Protein AF-0000000074579080 (afdb_homodimer)

Structure (mmCIF, N/CA/C/O backbone):
data_AF-0000000074579080-model_v1
#
loop_
_entity.id
_entity.type
_entity.pdbx_description
1 polymer 'ABC-type proline/glycine betaine transport system, permease component related protein'
#
loop_
_atom_site.group_PDB
_atom_site.id
_atom_site.type_symbol
_atom_site.label_atom_id
_atom_site.label_alt_id
_atom_site.label_comp_id
_atom_site.label_asym_id
_atom_site.label_entity_id
_atom_site.label_seq_id
_atom_site.pdbx_PDB_ins_code
_atom_site.Cartn_x
_atom_site.Cartn_y
_atom_site.Cartn_z
_atom_site.occupancy
_atom_site.B_iso_or_equiv
_atom_site.auth_seq_id
_atom_site.auth_comp_id
_atom_site.auth_asym_id
_atom_site.auth_atom_id
_atom_site.pdbx_PDB_model_num
ATOM 1 N N . MET A 1 1 ? -6.731 -34.355 -8.934 1 33.06 1 MET A N 1
ATOM 2 C CA . MET A 1 1 ? -7.207 -33.579 -7.793 1 33.06 1 MET A CA 1
ATOM 3 C C . MET A 1 1 ? -6.805 -34.24 -6.479 1 33.06 1 MET A C 1
ATOM 5 O O . MET A 1 1 ? -7.378 -35.26 -6.092 1 33.06 1 MET A O 1
ATOM 9 N N . ALA A 1 2 ? -5.473 -34.124 -6.192 1 37.09 2 ALA A N 1
ATOM 10 C CA . ALA A 1 2 ? -4.784 -34.937 -5.193 1 37.09 2 ALA A CA 1
ATOM 11 C C . ALA A 1 2 ? -5.567 -34.977 -3.884 1 37.09 2 ALA A C 1
ATOM 13 O O . ALA A 1 2 ? -6.18 -33.983 -3.489 1 37.09 2 ALA A O 1
ATOM 14 N N . ASP A 1 3 ? -6.053 -35.839 -3.471 1 44.46 3 ASP A N 1
ATOM 15 C CA . ASP A 1 3 ? -6.461 -36.085 -2.092 1 44.46 3 ASP A CA 1
ATOM 16 C C . ASP A 1 3 ? -5.589 -35.301 -1.113 1 44.46 3 ASP A C 1
ATOM 18 O O . ASP A 1 3 ? -4.613 -35.832 -0.58 1 44.46 3 ASP A O 1
ATOM 22 N N . THR A 1 4 ? -5.162 -34.004 -1.46 1 50.01 4 THR A N 1
ATOM 23 C CA . THR A 1 4 ? -4.113 -33.188 -0.857 1 50.01 4 THR A CA 1
ATOM 24 C C . THR A 1 4 ? -4.322 -33.066 0.65 1 50.01 4 THR A C 1
ATOM 26 O O . THR A 1 4 ? -5.445 -32.855 1.111 1 50.01 4 THR A O 1
ATOM 29 N N . PHE A 1 5 ? -3.566 -33.816 1.394 1 56.42 5 PHE A N 1
ATOM 30 C CA . PHE A 1 5 ? -3.38 -33.698 2.836 1 56.42 5 PHE A CA 1
ATOM 31 C C . PHE A 1 5 ? -3.56 -32.255 3.289 1 56.42 5 PHE A C 1
ATOM 33 O O . PHE A 1 5 ? -2.824 -31.366 2.856 1 56.42 5 PHE A O 1
ATOM 40 N N . ASN A 1 6 ? -4.747 -31.974 3.618 1 69.78 6 ASN A N 1
ATOM 41 C CA . ASN A 1 6 ? -4.979 -30.657 4.203 1 69.78 6 ASN A CA 1
ATOM 42 C C . ASN A 1 6 ? -4.389 -30.556 5.607 1 69.78 6 ASN A C 1
ATOM 44 O O . ASN A 1 6 ? -4.847 -31.234 6.528 1 69.78 6 ASN A O 1
ATOM 48 N N . LEU A 1 7 ? -3.177 -30.052 5.743 1 75.7 7 LEU A N 1
ATOM 49 C CA . LEU A 1 7 ? -2.44 -29.875 6.989 1 75.7 7 LEU A CA 1
ATOM 50 C C . LEU A 1 7 ? -3.326 -29.25 8.062 1 75.7 7 LEU A C 1
ATOM 52 O O . LEU A 1 7 ? -3.03 -29.351 9.254 1 75.7 7 LEU A O 1
ATOM 56 N N . GLY A 1 8 ? -4.446 -28.797 7.559 1 85.82 8 GLY A N 1
ATOM 57 C CA . GLY A 1 8 ? -5.359 -28.151 8.489 1 85.82 8 GLY A CA 1
ATOM 58 C C . GLY A 1 8 ? -4.725 -26.998 9.243 1 85.82 8 GLY A C 1
ATOM 59 O O . GLY A 1 8 ? -5.001 -26.797 10.428 1 85.82 8 GLY A O 1
ATOM 60 N N . ILE A 1 9 ? -3.818 -26.317 8.653 1 90.49 9 ILE A N 1
ATOM 61 C CA . ILE A 1 9 ? -3.104 -25.209 9.277 1 90.49 9 ILE A CA 1
ATOM 62 C C . ILE A 1 9 ? -4.092 -24.108 9.658 1 90.49 9 ILE A C 1
ATOM 64 O O . ILE A 1 9 ? -4.016 -23.549 10.754 1 90.49 9 ILE A O 1
ATOM 68 N N . GLY A 1 10 ? -5.005 -23.852 8.756 1 91.11 10 GLY A N 1
ATOM 69 C CA . GLY A 1 10 ? -6.013 -22.843 9.043 1 91.11 10 GLY A CA 1
ATOM 70 C C . GLY A 1 10 ? -6.841 -23.161 10.274 1 91.11 10 GLY A C 1
ATOM 71 O O . GLY A 1 10 ? -7.031 -22.304 11.139 1 91.11 10 GLY A O 1
ATOM 72 N N . LYS A 1 11 ? -7.234 -24.413 10.336 1 91.75 11 LYS A N 1
ATOM 73 C CA . LYS A 1 11 ? -8.043 -24.837 11.476 1 91.75 11 LYS A CA 1
ATOM 74 C C . LYS A 1 11 ? -7.238 -24.787 12.771 1 91.75 11 LYS A C 1
ATOM 76 O O . LYS A 1 11 ? -7.758 -24.393 13.817 1 91.75 11 LYS A O 1
ATOM 81 N N . PHE A 1 12 ? -6.057 -25.197 12.683 1 93.83 12 PHE A N 1
ATOM 82 C CA . PHE A 1 12 ? -5.188 -25.16 13.853 1 93.83 12 PHE A CA 1
ATOM 83 C C . PHE A 1 12 ? -5.027 -23.732 14.362 1 93.83 12 PHE A C 1
ATOM 85 O O . PHE A 1 12 ? -5.128 -23.481 15.565 1 93.83 12 PHE A O 1
ATOM 92 N N . LEU A 1 13 ? -4.828 -22.828 13.484 1 93.23 13 LEU A N 1
ATOM 93 C CA . LEU A 1 13 ? -4.599 -21.439 13.864 1 93.23 13 LEU A CA 1
ATOM 94 C C . LEU A 1 13 ? -5.873 -20.811 14.42 1 93.23 13 LEU A C 1
ATOM 96 O O . LEU A 1 13 ? -5.822 -20.034 15.376 1 93.23 13 LEU A O 1
ATOM 100 N N . VAL A 1 14 ? -6.93 -21.146 13.824 1 93.27 14 VAL A N 1
ATOM 101 C CA . VAL A 1 14 ? -8.205 -20.637 14.317 1 93.27 14 VAL A CA 1
ATOM 102 C C . VAL A 1 14 ? -8.453 -21.148 15.734 1 93.27 14 VAL A C 1
ATOM 104 O O . VAL A 1 14 ? -8.899 -20.395 16.603 1 93.27 14 VAL A O 1
ATOM 107 N N . ASN A 1 15 ? -8.138 -22.436 15.923 1 94.03 15 ASN A N 1
ATOM 108 C CA . ASN A 1 15 ? -8.296 -23.011 17.255 1 94.03 15 ASN A CA 1
ATOM 109 C C . ASN A 1 15 ? -7.377 -22.337 18.27 1 94.03 15 ASN A C 1
ATOM 111 O O . ASN A 1 15 ? -7.761 -22.134 19.423 1 94.03 15 ASN A O 1
ATOM 115 N N . LEU A 1 16 ? -6.254 -22.023 17.844 1 94.37 16 LEU A N 1
ATOM 116 C CA . LEU A 1 16 ? -5.312 -21.324 18.712 1 94.37 16 LEU A CA 1
ATOM 117 C C . LEU A 1 16 ? -5.838 -19.941 19.082 1 94.37 16 LEU A C 1
ATOM 119 O O . LEU A 1 16 ? -5.75 -19.529 20.241 1 94.37 16 LEU A O 1
ATOM 123 N N . ILE A 1 17 ? -6.331 -19.238 18.159 1 93.5 17 ILE A N 1
ATOM 124 C CA . ILE A 1 17 ? -6.853 -17.897 18.397 1 93.5 17 ILE A CA 1
ATOM 125 C C . ILE A 1 17 ? -8.062 -17.971 19.326 1 93.5 17 ILE A C 1
ATOM 127 O O . ILE A 1 17 ? -8.193 -17.165 20.25 1 93.5 17 ILE A O 1
ATOM 131 N N . ASP A 1 18 ? -8.909 -19.004 19.083 1 93.12 18 ASP A N 1
ATOM 132 C CA . ASP A 1 18 ? -10.05 -19.214 19.968 1 93.12 18 ASP A CA 1
ATOM 133 C C . ASP A 1 18 ? -9.593 -19.473 21.402 1 93.12 18 ASP A C 1
ATOM 135 O O . ASP A 1 18 ? -10.189 -18.958 22.351 1 93.12 18 ASP A O 1
ATOM 139 N N . PHE A 1 19 ? -8.599 -20.256 21.52 1 95.78 19 PHE A N 1
ATOM 140 C CA . PHE A 1 19 ? -8.044 -20.556 22.835 1 95.78 19 PHE A CA 1
ATOM 141 C C . PHE A 1 19 ? -7.55 -19.286 23.516 1 95.78 19 PHE A C 1
ATOM 143 O O . PHE A 1 19 ? -7.806 -19.071 24.703 1 95.78 19 PHE A O 1
ATOM 150 N N . LEU A 1 20 ? -6.883 -18.436 22.772 1 95.35 20 LEU A N 1
ATOM 151 C CA . LEU A 1 20 ? -6.359 -17.191 23.324 1 95.35 20 LEU A CA 1
ATOM 152 C C . LEU A 1 20 ? -7.493 -16.26 23.739 1 95.35 20 LEU A C 1
ATOM 154 O O . LEU A 1 20 ? -7.44 -15.648 24.808 1 95.35 20 LEU A O 1
ATOM 158 N N . ILE A 1 21 ? -8.477 -16.156 22.948 1 93.63 21 ILE A N 1
ATOM 159 C CA . ILE A 1 21 ? -9.609 -15.279 23.224 1 93.63 21 ILE A CA 1
ATOM 160 C C . ILE A 1 21 ? -10.355 -15.774 24.461 1 93.63 21 ILE A C 1
ATOM 162 O O . ILE A 1 21 ? -10.788 -14.974 25.295 1 93.63 21 ILE A O 1
ATOM 166 N N . ASP A 1 22 ? -10.438 -17.121 24.594 1 94.14 22 ASP A N 1
ATOM 167 C CA . ASP A 1 22 ? -11.167 -17.716 25.71 1 94.14 22 ASP A CA 1
ATOM 168 C C . ASP A 1 22 ? -10.398 -17.55 27.019 1 94.14 22 ASP A C 1
ATOM 170 O O . ASP A 1 22 ? -10.998 -17.339 28.075 1 94.14 22 ASP A O 1
ATOM 174 N N . ASN A 1 23 ? -9.103 -17.58 26.959 1 96.19 23 ASN A N 1
ATOM 175 C CA . ASN A 1 23 ? -8.306 -17.587 28.181 1 96.19 23 ASN A CA 1
ATOM 176 C C . ASN A 1 23 ? -7.814 -16.188 28.537 1 96.19 23 ASN A C 1
ATOM 178 O O . ASN A 1 23 ? -7.479 -15.918 29.692 1 96.19 23 ASN A O 1
ATOM 182 N N . TYR A 1 24 ? -7.795 -15.322 27.564 1 96.6 24 TYR A N 1
ATOM 183 C CA . TYR A 1 24 ? -7.293 -13.977 27.824 1 96.6 24 TYR A CA 1
ATOM 184 C C . TYR A 1 24 ? -8.288 -12.923 27.354 1 96.6 24 TYR A C 1
ATOM 186 O O . TYR A 1 24 ? -7.899 -11.915 26.76 1 96.6 24 TYR A O 1
ATOM 194 N N . SER A 1 25 ? -9.46 -13.174 27.562 1 93.3 25 SER A N 1
ATOM 195 C CA . SER A 1 25 ? -10.531 -12.297 27.099 1 93.3 25 SER A CA 1
ATOM 196 C C . SER A 1 25 ? -10.385 -10.893 27.678 1 93.3 25 SER A C 1
ATOM 198 O O . SER A 1 25 ? -10.639 -9.903 26.99 1 93.3 25 SER A O 1
ATOM 200 N N . GLY A 1 26 ? -10.003 -10.81 28.922 1 95.21 26 GLY A N 1
ATOM 201 C CA . GLY A 1 26 ? -9.816 -9.508 29.544 1 95.21 26 GLY A CA 1
ATOM 202 C C . GLY A 1 26 ? -8.81 -8.638 28.814 1 95.21 26 GLY A C 1
ATOM 203 O O . GLY A 1 26 ? -9.034 -7.439 28.635 1 95.21 26 GLY A O 1
ATOM 204 N N . PHE A 1 27 ? -7.769 -9.208 28.402 1 96.74 27 PHE A N 1
ATOM 205 C CA . PHE A 1 27 ? -6.72 -8.5 27.678 1 96.74 27 PHE A CA 1
ATOM 206 C C . PHE A 1 27 ? -7.24 -7.979 26.343 1 96.74 27 PHE A C 1
ATOM 208 O O . PHE A 1 27 ? -7.054 -6.806 26.013 1 96.74 27 PHE A O 1
ATOM 215 N N . PHE A 1 28 ? -7.908 -8.749 25.594 1 96.46 28 PHE A N 1
ATOM 216 C CA . PHE A 1 28 ? -8.398 -8.365 24.275 1 96.46 28 PHE A CA 1
ATOM 217 C C . PHE A 1 28 ? -9.543 -7.366 24.393 1 96.46 28 PHE A C 1
ATOM 219 O O . PHE A 1 28 ? -9.684 -6.474 23.554 1 96.46 28 PHE A O 1
ATOM 226 N N . ASP A 1 29 ? -10.294 -7.493 25.425 1 96.46 29 ASP A N 1
ATOM 227 C CA . ASP A 1 29 ? -11.354 -6.525 25.687 1 96.46 29 ASP A CA 1
ATOM 228 C C . ASP A 1 29 ? -10.774 -5.152 26.019 1 96.46 29 ASP A C 1
ATOM 230 O O . ASP A 1 29 ? -11.326 -4.125 25.619 1 96.46 29 ASP A O 1
ATOM 234 N N . LEU A 1 30 ? -9.73 -5.212 26.743 1 97.47 30 LEU A N 1
ATOM 235 C CA . LEU A 1 30 ? -9.078 -3.953 27.085 1 97.47 30 LEU A CA 1
ATOM 236 C C . LEU A 1 30 ? -8.536 -3.264 25.837 1 97.47 30 LEU A C 1
ATOM 238 O O . LEU A 1 30 ? -8.696 -2.052 25.674 1 97.47 30 LEU A O 1
ATOM 242 N N . ILE A 1 31 ? -7.934 -3.997 25.001 1 97.69 31 ILE A N 1
ATOM 243 C CA . ILE A 1 31 ? -7.409 -3.456 23.752 1 97.69 31 ILE A CA 1
ATOM 244 C C . ILE A 1 31 ? -8.549 -2.857 22.931 1 97.69 31 ILE A C 1
ATOM 246 O O . ILE A 1 31 ? -8.432 -1.741 22.418 1 97.69 31 ILE A O 1
ATOM 250 N N . SER A 1 32 ? -9.616 -3.613 22.849 1 97.8 32 SER A N 1
ATOM 251 C CA . SER A 1 32 ? -10.779 -3.152 22.098 1 97.8 32 SER A CA 1
ATOM 252 C C . SER A 1 32 ? -11.336 -1.857 22.681 1 97.8 32 SER A C 1
ATOM 254 O O . SER A 1 32 ? -11.695 -0.94 21.94 1 97.8 32 SER A O 1
ATOM 256 N N . TYR A 1 33 ? -11.341 -1.828 23.951 1 97.93 33 TYR A N 1
ATOM 257 C CA . TYR A 1 33 ? -11.881 -0.658 24.634 1 97.93 33 TYR A CA 1
ATOM 258 C C . TYR A 1 33 ? -11.01 0.568 24.387 1 97.93 33 TYR A C 1
ATOM 260 O O . TYR A 1 33 ? -11.522 1.653 24.097 1 97.93 33 TYR A O 1
ATOM 268 N N . VAL A 1 34 ? -9.742 0.432 24.462 1 98.23 34 VAL A N 1
ATOM 269 C CA . VAL A 1 34 ? -8.809 1.539 24.277 1 98.23 34 VAL A CA 1
ATOM 270 C C . VAL A 1 34 ? -8.91 2.067 22.848 1 98.23 34 VAL A C 1
ATOM 272 O O . VAL A 1 34 ? -9.02 3.276 22.633 1 98.23 34 VAL A O 1
ATOM 275 N N . ILE A 1 35 ? -8.954 1.171 21.937 1 98.5 35 ILE A N 1
ATOM 276 C CA . ILE A 1 35 ? -8.985 1.556 20.531 1 98.5 35 ILE A CA 1
ATOM 277 C C . ILE A 1 35 ? -10.319 2.227 20.209 1 98.5 35 ILE A C 1
ATOM 279 O O . ILE A 1 35 ? -10.352 3.289 19.584 1 98.5 35 ILE A O 1
ATOM 283 N N . GLN A 1 36 ? -11.401 1.585 20.66 1 98.45 36 GLN A N 1
ATOM 284 C CA . GLN A 1 36 ? -12.715 2.159 20.395 1 98.45 36 GLN A CA 1
ATOM 285 C C . GLN A 1 36 ? -12.856 3.534 21.042 1 98.45 36 GLN A C 1
ATOM 287 O O . GLN A 1 36 ? -13.46 4.44 20.463 1 98.45 36 GLN A O 1
ATOM 292 N N . SER A 1 37 ? -12.329 3.637 22.217 1 98.55 37 SER A N 1
ATOM 293 C CA . SER A 1 37 ? -12.38 4.925 22.901 1 98.55 37 SER A CA 1
ATOM 294 C C . SER A 1 37 ? -11.627 5.996 22.119 1 98.55 37 SER A C 1
ATOM 296 O O . SER A 1 37 ? -12.05 7.153 22.075 1 98.55 37 SER A O 1
ATOM 298 N N . GLY A 1 38 ? -10.46 5.647 21.571 1 98.57 38 GLY A N 1
ATOM 299 C CA . GLY A 1 38 ? -9.738 6.572 20.713 1 98.57 38 GLY A CA 1
ATOM 300 C C . GLY A 1 38 ? -10.53 6.996 19.491 1 98.57 38 GLY A C 1
ATOM 301 O O . GLY A 1 38 ? -10.604 8.185 19.174 1 98.57 38 GLY A O 1
ATOM 302 N N . VAL A 1 39 ? -11.163 6.036 18.862 1 98.49 39 VAL A N 1
ATOM 303 C CA . VAL A 1 39 ? -11.97 6.324 17.681 1 98.49 39 VAL A CA 1
ATOM 304 C C . VAL A 1 39 ? -13.136 7.235 18.06 1 98.49 39 VAL A C 1
ATOM 306 O O . VAL A 1 39 ? -13.411 8.22 17.372 1 98.49 39 VAL A O 1
ATOM 309 N N . ASP A 1 40 ? -13.817 6.893 19.165 1 98.24 40 ASP A N 1
ATOM 310 C CA . ASP A 1 40 ? -14.964 7.674 19.617 1 98.24 40 ASP A CA 1
ATOM 311 C C . ASP A 1 40 ? -14.552 9.102 19.97 1 98.24 40 ASP A C 1
ATOM 313 O O . ASP A 1 40 ? -15.309 10.047 19.738 1 98.24 40 ASP A O 1
ATOM 317 N N . PHE A 1 41 ? -13.438 9.21 20.585 1 98.5 41 PHE A N 1
ATOM 318 C CA . PHE A 1 41 ? -12.933 10.531 20.942 1 98.5 41 PHE A CA 1
ATOM 319 C C . PHE A 1 41 ? -12.767 11.401 19.701 1 98.5 41 PHE A C 1
ATOM 321 O O . PHE A 1 41 ? -13.228 12.544 19.672 1 98.5 41 PHE A O 1
ATOM 328 N N . PHE A 1 42 ? -12.211 10.892 18.679 1 98.04 42 PHE A N 1
ATOM 329 C CA . PHE A 1 42 ? -11.958 11.691 17.486 1 98.04 42 PHE A CA 1
ATOM 330 C C . PHE A 1 42 ? -13.233 11.861 16.668 1 98.04 42 PHE A C 1
ATOM 332 O O . PHE A 1 42 ? -13.417 12.881 16.001 1 98.04 42 PHE A O 1
ATOM 339 N N . HIS A 1 43 ? -14.124 10.838 16.738 1 97.06 43 HIS A N 1
ATOM 340 C CA . HIS A 1 43 ? -15.457 11.044 16.182 1 97.06 43 HIS A CA 1
ATOM 341 C C . HIS A 1 43 ? -16.125 12.271 16.793 1 97.06 43 HIS A C 1
ATOM 343 O O . HIS A 1 43 ? -16.609 13.145 16.07 1 97.06 43 HIS A O 1
ATOM 349 N N . PHE A 1 44 ? -16.063 12.234 18.089 1 97.41 44 PHE A N 1
ATOM 350 C CA . PHE A 1 44 ? -16.696 13.329 18.814 1 97.41 44 PHE A CA 1
ATOM 351 C C . PHE A 1 44 ? -16.05 14.662 18.455 1 97.41 44 PHE A C 1
ATOM 353 O O . PHE A 1 44 ? -16.746 15.64 18.173 1 97.41 44 PHE A O 1
ATOM 360 N N . LEU A 1 45 ? -14.782 14.726 18.421 1 96.86 45 LEU A N 1
ATOM 361 C CA . LEU A 1 45 ? -14.04 15.951 18.147 1 96.86 45 LEU A CA 1
ATOM 362 C C . LEU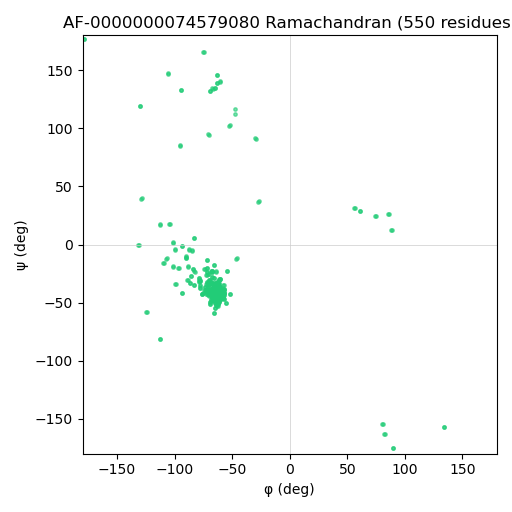 A 1 45 ? -14.321 16.452 16.734 1 96.86 45 LEU A C 1
ATOM 364 O O 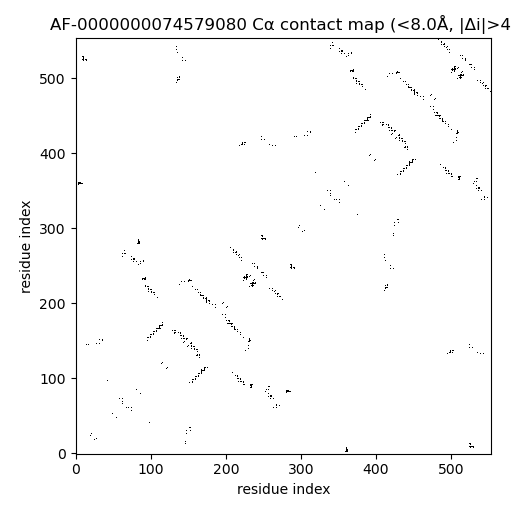. LEU A 1 45 ? -14.565 17.644 16.531 1 96.86 45 LEU A O 1
ATOM 368 N N . LEU A 1 46 ? -14.343 15.595 15.74 1 96.4 46 LEU A N 1
ATOM 369 C CA . LEU A 1 46 ? -14.471 15.979 14.338 1 96.4 46 LEU A CA 1
ATOM 370 C C . LEU A 1 46 ? -15.917 16.327 14 1 96.4 46 LEU A C 1
ATOM 372 O O . LEU A 1 46 ? -16.171 17.195 13.161 1 96.4 46 LEU A O 1
ATOM 376 N N . PHE A 1 47 ? -16.853 15.654 14.688 1 95.38 47 PHE A N 1
ATOM 377 C CA . PHE A 1 47 ? -18.265 15.893 14.416 1 95.38 47 PHE A CA 1
ATOM 378 C C . PHE A 1 47 ? -18.767 17.11 15.185 1 95.38 47 PHE A C 1
ATOM 380 O O . PHE A 1 47 ? -19.794 17.693 14.833 1 95.38 47 PHE A O 1
ATOM 387 N N . SER A 1 48 ? -18.073 17.445 16.205 1 95.55 48 SER A N 1
ATOM 388 C CA . SER A 1 48 ? -18.497 18.576 17.025 1 95.55 48 SER A CA 1
ATOM 389 C C . SER A 1 48 ? -18.223 19.901 16.322 1 95.55 48 SER A C 1
ATOM 391 O O . SER A 1 48 ? -18.823 20.924 16.658 1 95.55 48 SER A O 1
ATOM 393 N N . ILE A 1 49 ? -17.35 19.905 15.391 1 95.31 49 ILE A N 1
ATOM 394 C CA . ILE A 1 49 ? -16.978 21.121 14.676 1 95.31 49 ILE A CA 1
ATOM 395 C C . ILE A 1 49 ? -17.798 21.237 13.393 1 95.31 49 ILE A C 1
ATOM 397 O O . ILE A 1 49 ? -17.909 20.273 12.632 1 95.31 49 ILE A O 1
ATOM 401 N N . ASN A 1 50 ? -18.317 22.368 13.175 1 94.97 50 ASN A N 1
ATOM 402 C CA . ASN A 1 50 ? -19.046 22.631 11.94 1 94.97 50 ASN A CA 1
ATOM 403 C C . ASN A 1 50 ? -18.156 22.452 10.713 1 94.97 50 ASN A C 1
ATOM 405 O O . ASN A 1 50 ? -16.981 22.822 10.735 1 94.97 50 ASN A O 1
ATOM 409 N N . PRO A 1 51 ? -18.707 21.884 9.684 1 95.28 51 PRO A N 1
ATOM 410 C CA . PRO A 1 51 ? -17.912 21.623 8.482 1 95.28 51 PRO A CA 1
ATOM 411 C C . PRO A 1 51 ? -17.178 22.864 7.979 1 95.28 51 PRO A C 1
ATOM 413 O O . PRO A 1 51 ? -16.004 22.783 7.608 1 95.28 51 PRO A O 1
ATOM 416 N N . TYR A 1 52 ? -17.781 23.984 7.954 1 94.98 52 TYR A N 1
ATOM 417 C CA . TYR A 1 52 ? -17.181 25.205 7.43 1 94.98 52 TYR A CA 1
ATOM 418 C C . TYR A 1 52 ? -16.037 25.677 8.321 1 94.98 52 TYR A C 1
ATOM 420 O O . TYR A 1 52 ? -15.012 26.151 7.826 1 94.98 52 TYR A O 1
ATOM 428 N N . LEU A 1 53 ? -16.271 25.562 9.594 1 96.35 53 LEU A N 1
ATOM 429 C CA . LEU A 1 53 ? -15.204 25.915 10.524 1 96.35 53 LEU A CA 1
ATOM 430 C C . LEU A 1 53 ? -14.016 24.971 10.37 1 96.35 53 LEU A C 1
ATOM 432 O O . LEU A 1 53 ? -12.863 25.399 10.457 1 96.35 53 LEU A O 1
ATOM 436 N N . MET A 1 54 ? -14.326 23.747 10.241 1 96.21 54 MET A N 1
ATOM 437 C CA . MET A 1 54 ? -13.26 22.768 10.049 1 96.21 54 MET A CA 1
ATOM 438 C C . MET A 1 54 ? -12.473 23.063 8.777 1 96.21 54 MET A C 1
ATOM 440 O O . MET A 1 54 ? -11.246 22.952 8.762 1 96.21 54 MET A O 1
ATOM 444 N N . ILE A 1 55 ? -13.165 23.363 7.698 1 97.62 55 ILE A N 1
ATOM 445 C CA . ILE A 1 55 ? -12.505 23.71 6.444 1 97.62 55 ILE A CA 1
ATOM 446 C C . ILE A 1 55 ? -11.585 24.909 6.661 1 97.62 55 ILE A C 1
ATOM 448 O O . ILE A 1 55 ? -10.444 24.917 6.191 1 97.62 55 ILE A O 1
ATOM 452 N N . LEU A 1 56 ? -12.066 25.892 7.412 1 97 56 LEU A N 1
ATOM 453 C CA . LEU A 1 56 ? -11.267 27.075 7.71 1 97 56 LEU A CA 1
ATOM 454 C C . LEU A 1 56 ? -10.03 26.705 8.522 1 97 56 LEU A C 1
ATOM 456 O O . LEU A 1 56 ? -8.935 27.205 8.256 1 97 56 LEU A O 1
ATOM 460 N N . LEU A 1 57 ? -10.21 25.898 9.478 1 96.55 57 LEU A N 1
ATOM 461 C CA . LEU A 1 57 ? -9.098 25.479 10.324 1 96.55 57 LEU A CA 1
ATOM 462 C C . LEU A 1 57 ? -8.035 24.754 9.505 1 96.55 57 LEU A C 1
ATOM 464 O O . LEU A 1 57 ? -6.842 25.037 9.639 1 96.55 57 LEU A O 1
ATOM 468 N N . ILE A 1 58 ? -8.463 23.845 8.673 1 96.51 58 ILE A N 1
ATOM 469 C CA . ILE A 1 58 ? -7.525 23.101 7.84 1 96.51 58 ILE A CA 1
ATOM 470 C C . ILE A 1 58 ? -6.835 24.051 6.863 1 96.51 58 ILE A C 1
ATOM 472 O O . ILE A 1 58 ? -5.633 23.932 6.616 1 96.51 58 ILE A O 1
ATOM 476 N N . ALA A 1 59 ? -7.602 24.96 6.359 1 97.13 59 ALA A N 1
ATOM 477 C CA . ALA A 1 59 ? -7.045 25.952 5.443 1 97.13 59 ALA A CA 1
ATOM 478 C C . ALA A 1 59 ? -5.929 26.75 6.112 1 97.13 59 ALA A C 1
ATOM 480 O O . ALA A 1 59 ? -4.873 26.974 5.515 1 97.13 59 ALA A O 1
ATOM 481 N N . VAL A 1 60 ? -6.173 27.132 7.299 1 96.99 60 VAL A N 1
ATOM 482 C CA . VAL A 1 60 ? -5.191 27.917 8.041 1 96.99 60 VAL A CA 1
ATOM 483 C C . VAL A 1 60 ? -3.949 27.07 8.311 1 96.99 60 VAL A C 1
ATOM 485 O O . VAL A 1 60 ? -2.821 27.552 8.184 1 96.99 60 VAL A O 1
ATOM 488 N N . ILE A 1 61 ? -4.173 25.85 8.657 1 96.16 61 ILE A N 1
ATOM 489 C CA . ILE A 1 61 ? -3.055 24.952 8.926 1 96.16 61 ILE A CA 1
ATOM 490 C C . ILE A 1 61 ? -2.215 24.78 7.663 1 96.16 61 ILE A C 1
ATOM 492 O O . ILE A 1 61 ? -0.987 24.882 7.707 1 96.16 61 ILE A O 1
ATOM 496 N N . VAL A 1 62 ? -2.877 24.512 6.534 1 96.73 62 VAL A N 1
ATOM 497 C CA . VAL A 1 62 ? -2.173 24.315 5.271 1 96.73 62 VAL A CA 1
ATOM 498 C C . VAL A 1 62 ? -1.457 25.603 4.872 1 96.73 62 VAL A C 1
ATOM 500 O O . VAL A 1 62 ? -0.311 25.568 4.418 1 96.73 62 VAL A O 1
ATOM 503 N N . TRP A 1 63 ? -2.15 26.724 5.09 1 96.24 63 TRP A N 1
ATOM 504 C CA . TRP A 1 63 ? -1.562 28.02 4.768 1 96.24 63 TRP A CA 1
ATOM 505 C C . TRP A 1 63 ? -0.286 28.253 5.569 1 96.24 63 TRP A C 1
ATOM 507 O O . TRP A 1 63 ? 0.738 28.657 5.014 1 96.24 63 TRP A O 1
ATOM 517 N N . LYS A 1 64 ? -0.279 27.935 6.805 1 95.36 64 LYS A N 1
ATOM 518 C CA . LYS A 1 64 ? 0.828 28.218 7.714 1 95.36 64 LYS A CA 1
ATOM 519 C C . LYS A 1 64 ? 1.958 27.208 7.537 1 95.36 64 LYS A C 1
ATOM 521 O O . LYS A 1 64 ? 3.131 27.542 7.719 1 95.36 64 LYS A O 1
ATOM 526 N N . THR A 1 65 ? 1.637 26.032 7.14 1 94.02 65 THR A N 1
ATOM 527 C CA . THR A 1 65 ? 2.646 24.979 7.103 1 94.02 65 THR A CA 1
ATOM 528 C C . THR A 1 65 ? 3.197 24.806 5.691 1 94.02 65 THR A C 1
ATOM 530 O O . THR A 1 65 ? 4.324 24.341 5.511 1 94.02 65 THR A O 1
ATOM 533 N N . VAL A 1 66 ? 2.398 24.997 4.705 1 94.67 66 VAL A N 1
ATOM 534 C CA . VAL A 1 66 ? 2.814 24.747 3.329 1 94.67 66 VAL A CA 1
ATOM 535 C C . VAL A 1 66 ? 2.892 26.067 2.565 1 94.67 66 VAL A C 1
ATOM 537 O O . VAL A 1 66 ? 3.96 26.677 2.473 1 94.67 66 VAL A O 1
ATOM 540 N N . ASN A 1 67 ? 1.831 26.661 2.04 1 94.92 67 ASN A N 1
ATOM 541 C CA . ASN A 1 67 ? 1.786 27.939 1.338 1 94.92 67 ASN A CA 1
ATOM 542 C C . ASN A 1 67 ? 0.363 28.298 0.918 1 94.92 67 ASN A C 1
ATOM 544 O O . ASN A 1 67 ? -0.571 27.531 1.158 1 94.92 67 ASN A O 1
ATOM 548 N N . LEU A 1 68 ? 0.145 29.393 0.357 1 96.13 68 LEU A N 1
ATOM 549 C CA . LEU A 1 68 ? -1.165 29.925 -0.005 1 96.13 68 LEU A CA 1
ATOM 550 C C . LEU A 1 68 ? -1.783 29.119 -1.143 1 96.13 68 LEU A C 1
ATOM 552 O O . LEU A 1 68 ? -2.992 28.875 -1.15 1 96.13 68 LEU A O 1
ATOM 556 N N . LYS A 1 69 ? -0.957 28.783 -2.059 1 95.25 69 LYS A N 1
ATOM 557 C CA . LYS A 1 69 ? -1.46 28.02 -3.199 1 95.25 69 LYS A CA 1
ATOM 558 C C . LYS A 1 69 ? -2.043 26.683 -2.751 1 95.25 69 LYS A C 1
ATOM 560 O O . LYS A 1 69 ? -3.128 26.296 -3.189 1 95.25 69 LYS A O 1
ATOM 565 N N . SER A 1 70 ? -1.3 25.997 -1.853 1 95.27 70 SER A N 1
ATOM 566 C CA . SER A 1 70 ? -1.754 24.707 -1.343 1 95.27 70 SER A CA 1
ATOM 567 C C . SER A 1 70 ? -3.024 24.857 -0.512 1 95.27 70 SER A C 1
ATOM 569 O O . SER A 1 70 ? -3.878 23.968 -0.507 1 95.27 70 SER A O 1
ATOM 571 N N . MET A 1 71 ? -3.085 25.935 0.193 1 97.38 71 MET A N 1
ATOM 572 C CA . MET A 1 71 ? -4.294 26.219 0.961 1 97.38 71 MET A CA 1
ATOM 573 C C . MET A 1 71 ? -5.512 26.305 0.047 1 97.38 71 MET A C 1
ATOM 575 O O . MET A 1 71 ? -6.563 25.737 0.352 1 97.38 71 MET A O 1
ATOM 579 N N . LEU A 1 72 ? -5.402 26.999 -1.049 1 97.67 72 LEU A N 1
ATOM 580 C CA . LEU A 1 72 ? -6.515 27.174 -1.975 1 97.67 72 LEU A CA 1
ATOM 581 C C . LEU A 1 72 ? -6.955 25.834 -2.556 1 97.67 72 LEU A C 1
ATOM 583 O O . LEU A 1 72 ? -8.153 25.563 -2.665 1 97.67 72 LEU A O 1
ATOM 587 N N . TYR A 1 73 ? -6.001 25.015 -2.952 1 95.9 73 TYR A N 1
ATOM 588 C CA . TYR A 1 73 ? -6.325 23.684 -3.452 1 95.9 73 TYR A CA 1
ATOM 589 C C . TYR A 1 73 ? -7.026 22.855 -2.382 1 95.9 73 TYR A C 1
ATOM 591 O O . TYR A 1 73 ? -7.969 22.117 -2.678 1 95.9 73 TYR A O 1
ATOM 599 N N . SER A 1 74 ? -6.559 22.943 -1.165 1 97.3 74 SER A N 1
ATOM 600 C CA . SER A 1 74 ? -7.142 22.169 -0.074 1 97.3 74 SER A CA 1
ATOM 601 C C . SER A 1 74 ? -8.587 22.582 0.186 1 97.3 74 SER A C 1
ATOM 603 O O . SER A 1 74 ? -9.452 21.73 0.402 1 97.3 74 SER A O 1
ATOM 605 N N . VAL A 1 75 ? -8.825 23.884 0.202 1 97.88 75 VAL A N 1
ATOM 606 C CA . VAL A 1 75 ? -10.182 24.382 0.397 1 97.88 75 VAL A CA 1
ATOM 607 C C . VAL A 1 75 ? -11.081 23.891 -0.736 1 97.88 75 VAL A C 1
ATOM 609 O O . VAL A 1 75 ? -12.21 23.457 -0.497 1 97.88 75 VAL A O 1
ATOM 612 N N . PHE A 1 76 ? -10.56 23.987 -1.934 1 97.67 76 PHE A N 1
ATOM 613 C CA . PHE A 1 76 ? -11.3 23.511 -3.097 1 97.67 76 PHE A CA 1
ATOM 614 C C . PHE A 1 76 ? -11.663 22.038 -2.943 1 97.67 76 PHE A C 1
ATOM 616 O O . PHE A 1 76 ? -12.811 21.65 -3.167 1 97.67 76 PHE A O 1
ATOM 623 N N . PHE A 1 77 ? -10.725 21.173 -2.535 1 97.58 77 PHE A N 1
ATOM 624 C CA . PHE A 1 77 ? -10.935 19.742 -2.35 1 97.58 77 PHE A CA 1
ATOM 625 C C . PHE A 1 77 ? -11.978 19.483 -1.269 1 97.58 77 PHE A C 1
ATOM 627 O O . PHE A 1 77 ? -12.869 18.649 -1.446 1 97.58 77 PHE A O 1
ATOM 634 N N . LEU A 1 78 ? -11.912 20.217 -0.19 1 97.98 78 LEU A N 1
ATOM 635 C CA . LEU A 1 78 ? -12.808 19.999 0.94 1 97.98 78 LEU A CA 1
ATOM 636 C C . LEU A 1 78 ? -14.228 20.441 0.601 1 97.98 78 LEU A C 1
ATOM 638 O O . LEU A 1 78 ? -15.197 19.802 1.014 1 97.98 78 LEU A O 1
ATOM 642 N N . VAL A 1 79 ? -14.375 21.539 -0.106 1 96.9 79 VAL A N 1
ATOM 643 C CA . VAL A 1 79 ? -15.69 22.014 -0.523 1 96.9 79 VAL A CA 1
ATOM 644 C C . VAL A 1 79 ? -16.336 20.993 -1.457 1 96.9 79 VAL A C 1
ATOM 646 O O . VAL A 1 79 ? -17.539 20.739 -1.372 1 96.9 79 VAL A O 1
ATOM 649 N N . ILE A 1 80 ? -15.57 20.405 -2.341 1 96.63 80 ILE A N 1
ATOM 650 C CA . ILE A 1 80 ? -16.081 19.382 -3.248 1 96.63 80 ILE A CA 1
ATOM 651 C C . ILE A 1 80 ? -16.593 18.189 -2.444 1 96.63 80 ILE A C 1
ATOM 653 O O . ILE A 1 80 ? -17.631 17.609 -2.774 1 96.63 80 ILE A O 1
ATOM 657 N N . ILE A 1 81 ? -15.895 17.825 -1.402 1 97.27 81 ILE A N 1
ATOM 658 C CA . ILE A 1 81 ? -16.301 16.714 -0.547 1 97.27 81 ILE A CA 1
ATOM 659 C C . ILE A 1 81 ? -17.661 17.014 0.078 1 97.27 81 ILE A C 1
ATOM 661 O O . ILE A 1 81 ? -18.538 16.148 0.117 1 97.27 81 ILE A O 1
ATOM 665 N N . VAL A 1 82 ? -17.83 18.261 0.548 1 96.08 82 VAL A N 1
ATOM 666 C CA . VAL A 1 82 ? -19.102 18.677 1.128 1 96.08 82 VAL A CA 1
ATOM 667 C C . VAL A 1 82 ? -20.198 18.619 0.067 1 96.08 82 VAL A C 1
ATOM 669 O O . VAL A 1 82 ? -21.298 18.124 0.328 1 96.08 82 VAL A O 1
ATOM 672 N N . MET A 1 83 ? -19.872 19.084 -1.118 1 94.99 83 MET A N 1
ATOM 673 C CA . MET A 1 83 ? -20.853 19.153 -2.198 1 94.99 83 MET A CA 1
ATOM 674 C C . MET A 1 83 ? -21.256 17.755 -2.656 1 94.99 83 MET A C 1
ATOM 676 O O . MET A 1 83 ? -22.343 17.567 -3.205 1 94.99 83 MET A O 1
ATOM 680 N N . MET A 1 84 ? -20.432 16.76 -2.414 1 95.35 84 MET A N 1
ATOM 681 C CA . MET A 1 84 ? -20.731 15.379 -2.78 1 95.35 84 MET A CA 1
ATOM 682 C C . MET A 1 84 ? -21.509 14.679 -1.67 1 95.35 84 MET A C 1
ATOM 684 O O . MET A 1 84 ? -21.849 13.501 -1.793 1 95.35 84 MET A O 1
ATOM 688 N N . GLY A 1 85 ? -21.713 15.381 -0.545 1 94.48 85 GLY A N 1
ATOM 689 C CA . GLY A 1 85 ? -22.446 14.81 0.574 1 94.48 85 GLY A CA 1
ATOM 690 C C . GLY A 1 85 ? -21.647 13.779 1.348 1 94.48 85 GLY A C 1
ATOM 691 O O . GLY A 1 85 ? -22.218 12.886 1.977 1 94.48 85 GLY A O 1
ATOM 692 N N . LEU A 1 86 ? -20.311 13.879 1.286 1 96.83 86 LEU A N 1
ATOM 693 C CA . LEU A 1 86 ? -19.472 12.838 1.868 1 96.83 86 LEU A CA 1
ATOM 694 C C . LEU A 1 86 ? -18.703 13.37 3.073 1 96.83 86 LEU A C 1
ATOM 696 O O . LEU A 1 86 ? -17.722 12.762 3.507 1 96.83 86 LEU A O 1
ATOM 700 N N . TRP A 1 87 ? -19.106 14.461 3.611 1 97.04 87 TRP A N 1
ATOM 701 C CA . TRP A 1 87 ? -18.378 15.079 4.714 1 97.04 87 TRP A CA 1
ATOM 702 C C . TRP A 1 87 ? -18.354 14.162 5.932 1 97.04 87 TRP A C 1
ATOM 704 O O . TRP A 1 87 ? -17.287 13.875 6.48 1 97.04 87 TRP A O 1
ATOM 714 N N . ASP A 1 88 ? -19.549 13.719 6.348 1 96.86 88 ASP A N 1
ATOM 715 C CA . ASP A 1 88 ? -19.646 12.891 7.546 1 96.86 88 ASP A CA 1
ATOM 716 C C . ASP A 1 88 ? -18.829 11.61 7.395 1 96.86 88 ASP A C 1
ATOM 718 O O . ASP A 1 88 ? -18.092 11.226 8.305 1 96.86 88 ASP A O 1
ATOM 722 N N . THR A 1 89 ? -18.989 11.003 6.263 1 97.58 89 THR A N 1
ATOM 723 C CA . THR A 1 89 ? -18.246 9.78 5.981 1 97.58 89 THR A CA 1
ATOM 724 C C . THR A 1 89 ? -16.744 10.047 5.982 1 97.58 89 THR A C 1
ATOM 726 O O . THR A 1 89 ? -15.959 9.207 6.426 1 97.58 89 THR A O 1
ATOM 729 N N . SER A 1 90 ? -16.351 11.169 5.485 1 98.02 90 SER A N 1
ATOM 730 C CA . SER A 1 90 ? -14.947 11.564 5.484 1 98.02 90 SER A CA 1
ATOM 731 C C . SER A 1 90 ? -14.426 11.757 6.904 1 98.02 90 SER A C 1
ATOM 733 O O . SER A 1 90 ? -13.273 11.434 7.197 1 98.02 90 SER A O 1
ATOM 735 N N . MET A 1 91 ? -15.248 12.258 7.788 1 97.72 91 MET A N 1
ATOM 736 C CA . MET A 1 91 ? -14.841 12.47 9.174 1 97.72 91 MET A CA 1
ATOM 737 C C . MET A 1 91 ? -14.676 11.141 9.903 1 97.72 91 MET A C 1
ATOM 739 O O . MET A 1 91 ? -13.81 11.005 10.769 1 97.72 91 MET A O 1
ATOM 743 N N . ILE A 1 92 ? -15.488 10.231 9.538 1 98.19 92 ILE A N 1
ATOM 744 C CA . ILE A 1 92 ? -15.324 8.888 10.083 1 98.19 92 ILE A CA 1
ATOM 745 C C . ILE A 1 92 ? -13.972 8.32 9.658 1 98.19 92 ILE A C 1
ATOM 747 O O . ILE A 1 92 ? -13.215 7.815 10.49 1 98.19 92 ILE A O 1
ATOM 751 N N . THR A 1 93 ? -13.688 8.434 8.385 1 98.3 93 THR A N 1
ATOM 752 C CA . THR A 1 93 ? -12.413 7.962 7.858 1 98.3 93 THR A CA 1
ATOM 753 C C . THR A 1 93 ? -11.248 8.646 8.568 1 98.3 93 THR A C 1
ATOM 755 O O . THR A 1 93 ? -10.288 7.987 8.972 1 98.3 93 THR A O 1
ATOM 758 N N . LEU A 1 94 ? -11.319 9.915 8.736 1 98.04 94 LEU A N 1
ATOM 759 C CA . LEU A 1 94 ? -10.253 10.673 9.383 1 98.04 94 LEU A CA 1
ATOM 760 C C . LEU A 1 94 ? -10.066 10.224 10.828 1 98.04 94 LEU A C 1
ATOM 762 O O . LEU A 1 94 ? -8.939 10.172 11.325 1 98.04 94 LEU A O 1
ATOM 766 N N . SER A 1 95 ? -11.164 9.953 11.507 1 98.44 95 SER A N 1
ATOM 767 C CA . SER A 1 95 ? -11.073 9.494 12.889 1 98.44 95 SER A CA 1
ATOM 768 C C . SER A 1 95 ? -10.288 8.19 12.987 1 98.44 95 SER A C 1
ATOM 770 O O . SER A 1 95 ? -9.481 8.012 13.902 1 98.44 95 SER A O 1
ATOM 772 N N . LEU A 1 96 ? -10.534 7.322 12.075 1 98.68 96 LEU A N 1
ATOM 773 C CA . LEU A 1 96 ? -9.836 6.04 12.057 1 98.68 96 LEU A CA 1
ATOM 774 C C . LEU A 1 96 ? -8.358 6.23 11.733 1 98.68 96 LEU A C 1
ATOM 776 O O . LEU A 1 96 ? -7.497 5.606 12.356 1 98.68 96 LEU A O 1
ATOM 780 N N . ILE A 1 97 ? -8.063 7.11 10.785 1 98.41 97 ILE A N 1
ATOM 781 C CA . ILE A 1 97 ? -6.694 7.365 10.351 1 98.41 97 ILE A CA 1
ATOM 782 C C . ILE A 1 97 ? -5.9 7.996 11.492 1 98.41 97 ILE A C 1
ATOM 784 O O . ILE A 1 97 ? -4.776 7.577 11.78 1 98.41 97 ILE A O 1
ATOM 788 N N . ILE A 1 98 ? -6.475 8.973 12.136 1 98.21 98 ILE A N 1
ATOM 789 C CA . ILE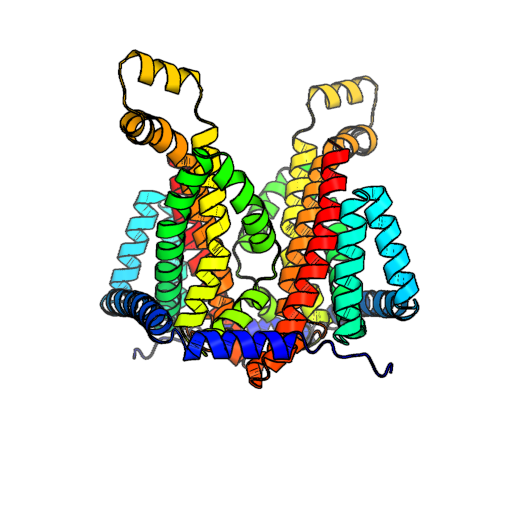 A 1 98 ? -5.779 9.681 13.205 1 98.21 98 ILE A CA 1
ATOM 790 C C . ILE A 1 98 ? -5.53 8.732 14.375 1 98.21 98 ILE A C 1
A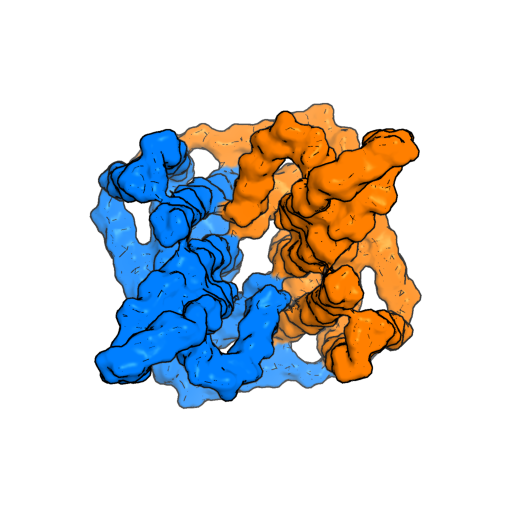TOM 792 O O . ILE A 1 98 ? -4.423 8.681 14.916 1 98.21 98 ILE A O 1
ATOM 796 N N . THR A 1 99 ? -6.537 7.975 14.711 1 98.78 99 THR A N 1
ATOM 797 C CA . THR A 1 99 ? -6.389 7.03 15.812 1 98.78 99 THR A CA 1
ATOM 798 C C . THR A 1 99 ? -5.298 6.008 15.505 1 98.78 99 THR A C 1
ATOM 800 O O . THR A 1 99 ? -4.416 5.767 16.332 1 98.78 99 THR A O 1
ATOM 803 N N . SER A 1 100 ? -5.352 5.403 14.334 1 98.84 100 SER A N 1
ATOM 804 C CA . SER A 1 100 ? -4.384 4.382 13.947 1 98.84 100 SER A CA 1
ATOM 805 C C . SER A 1 100 ? -2.97 4.953 13.893 1 98.84 100 SER A C 1
ATOM 807 O O . SER A 1 100 ? -2.023 4.324 14.371 1 98.84 100 SER A O 1
ATOM 809 N N . THR A 1 101 ? -2.864 6.125 13.311 1 98.68 101 THR A N 1
ATOM 810 C CA . THR A 1 101 ? -1.556 6.752 13.159 1 98.68 101 THR A CA 1
ATOM 811 C C . THR A 1 101 ? -0.958 7.094 14.521 1 98.68 101 THR A C 1
ATOM 813 O O . THR A 1 101 ? 0.226 6.855 14.763 1 98.68 101 THR A O 1
ATOM 816 N N . LEU A 1 102 ? -1.771 7.668 15.368 1 98.69 102 LEU A N 1
ATOM 817 C CA . LEU A 1 102 ? -1.283 8.045 16.69 1 98.69 102 LEU A CA 1
ATOM 818 C C . LEU A 1 102 ? -0.798 6.822 17.46 1 98.69 102 LEU A C 1
ATOM 820 O O . LEU A 1 102 ? 0.265 6.857 18.084 1 98.69 102 LEU A O 1
ATOM 824 N N . ILE A 1 103 ? -1.532 5.786 17.39 1 98.79 103 ILE A N 1
ATOM 825 C CA . ILE A 1 103 ? -1.132 4.571 18.09 1 98.79 103 ILE A CA 1
ATOM 826 C C . ILE A 1 103 ? 0.138 4.006 17.459 1 98.79 103 ILE A C 1
ATOM 828 O O . ILE A 1 103 ? 1.067 3.608 18.166 1 98.79 103 ILE A O 1
ATOM 832 N N . ALA A 1 104 ? 0.203 3.94 16.132 1 98.79 104 ALA A N 1
ATOM 833 C CA . ALA A 1 104 ? 1.381 3.443 15.426 1 98.79 104 ALA A CA 1
ATOM 834 C C . ALA A 1 104 ? 2.624 4.246 15.799 1 98.79 104 ALA A C 1
ATOM 836 O O . ALA A 1 104 ? 3.705 3.682 15.979 1 98.79 104 ALA A O 1
ATOM 837 N N . LEU A 1 105 ? 2.465 5.536 15.953 1 98.7 105 LEU A N 1
ATOM 838 C CA . LEU A 1 105 ? 3.593 6.403 16.275 1 98.7 105 LEU A CA 1
ATOM 839 C C . LEU A 1 105 ? 3.978 6.272 17.745 1 98.7 105 LEU A C 1
ATOM 841 O O . LEU A 1 105 ? 5.164 6.272 18.083 1 98.7 105 LEU A O 1
ATOM 845 N N . LEU A 1 106 ? 2.976 6.22 18.621 1 98.56 106 LEU A N 1
ATOM 846 C CA . LEU A 1 106 ? 3.225 6.092 20.053 1 98.56 106 LEU A CA 1
ATOM 847 C C . LEU A 1 106 ? 3.971 4.798 20.361 1 98.56 106 LEU A C 1
ATOM 849 O O . LEU A 1 106 ? 4.761 4.742 21.306 1 98.56 106 LEU A O 1
ATOM 853 N N . LEU A 1 107 ? 3.764 3.811 19.568 1 98.56 107 LEU A N 1
ATOM 854 C CA . LEU A 1 107 ? 4.457 2.54 19.751 1 98.56 107 LEU A CA 1
ATOM 855 C C . LEU A 1 107 ? 5.722 2.484 18.903 1 98.56 107 LEU A C 1
ATOM 857 O O . LEU A 1 107 ? 6.764 2.012 19.364 1 98.56 107 LEU A O 1
ATOM 861 N N . GLY A 1 108 ? 5.638 2.945 17.703 1 98.69 108 GLY A N 1
ATOM 862 C CA . GLY A 1 108 ? 6.709 2.816 16.728 1 98.69 108 GLY A CA 1
ATOM 863 C C . GLY A 1 108 ? 7.935 3.638 17.077 1 98.69 108 GLY A C 1
ATOM 864 O O . GLY A 1 108 ? 9.065 3.156 16.966 1 98.69 108 GLY A O 1
ATOM 865 N N . ILE A 1 109 ? 7.74 4.875 17.496 1 98.28 109 ILE A N 1
ATOM 866 C CA . ILE A 1 109 ? 8.862 5.77 17.757 1 98.28 109 ILE A CA 1
ATOM 867 C C . ILE A 1 109 ? 9.663 5.258 18.952 1 98.28 109 ILE A C 1
ATOM 869 O O . ILE A 1 109 ? 10.881 5.084 18.862 1 98.28 109 ILE A O 1
ATOM 873 N N . PRO A 1 110 ? 9.052 4.887 20.117 1 98.15 110 PRO A N 1
ATOM 874 C CA . PRO A 1 110 ? 9.821 4.327 21.231 1 98.15 110 PRO A CA 1
ATOM 875 C C . PRO A 1 110 ? 10.525 3.023 20.865 1 98.15 110 PRO A C 1
ATOM 877 O O . PRO A 1 110 ? 11.671 2.802 21.265 1 98.15 110 PRO A O 1
ATOM 880 N N . LEU A 1 111 ? 9.886 2.199 20.114 1 98.47 111 LEU A N 1
ATOM 881 C CA . LEU A 1 111 ? 10.519 0.954 19.695 1 98.47 111 LEU A CA 1
ATOM 882 C C . LEU A 1 111 ? 11.715 1.23 18.789 1 98.47 111 LEU A C 1
ATOM 884 O O . LEU A 1 111 ? 12.713 0.508 18.835 1 98.47 111 LEU A O 1
ATOM 888 N N . GLY A 1 112 ? 11.533 2.245 17.93 1 98.34 112 GLY A N 1
ATOM 889 C CA . GLY A 1 112 ? 12.659 2.659 17.108 1 98.34 112 GLY A CA 1
ATOM 890 C C . GLY A 1 112 ? 13.842 3.152 17.919 1 98.34 112 GLY A C 1
ATOM 891 O O . GLY A 1 112 ? 14.994 2.876 17.578 1 98.34 112 GLY A O 1
ATOM 892 N N . ILE A 1 113 ? 13.554 3.84 18.988 1 97.26 113 ILE A N 1
ATOM 893 C CA . ILE A 1 113 ? 14.595 4.346 19.876 1 97.26 113 ILE A CA 1
ATOM 894 C C . ILE A 1 113 ? 15.32 3.177 20.539 1 97.26 113 ILE A C 1
ATOM 896 O O . ILE A 1 113 ? 16.552 3.131 20.556 1 97.26 113 ILE A O 1
ATOM 900 N N . VAL A 1 114 ? 14.521 2.202 21.046 1 97.38 114 VAL A N 1
ATOM 901 C CA . VAL A 1 114 ? 15.107 1.043 21.712 1 97.38 114 VAL A CA 1
ATOM 902 C C . VAL A 1 114 ? 15.912 0.222 20.707 1 97.38 114 VAL A C 1
ATOM 904 O O . VAL A 1 114 ? 16.986 -0.289 21.033 1 97.38 114 VAL A O 1
ATOM 907 N N . LYS A 1 115 ? 15.398 0.107 19.521 1 97.73 115 LYS A N 1
ATOM 908 C CA . LYS A 1 115 ? 16.084 -0.631 18.463 1 97.73 115 LYS A CA 1
ATOM 909 C C . LYS A 1 115 ? 17.439 -0.005 18.146 1 97.73 115 LYS A C 1
ATOM 911 O O . LYS A 1 115 ? 18.419 -0.717 17.918 1 97.73 115 LYS A O 1
ATOM 916 N N . ALA A 1 116 ? 17.525 1.283 18.185 1 95.75 116 ALA A N 1
ATOM 917 C CA . ALA A 1 116 ? 18.755 2 17.858 1 95.75 116 ALA A CA 1
ATOM 918 C C . ALA A 1 116 ? 19.803 1.818 18.953 1 95.75 116 ALA A C 1
ATOM 920 O O . ALA A 1 116 ? 21.005 1.909 18.691 1 95.75 116 ALA A O 1
ATOM 921 N N . ARG A 1 117 ? 19.413 1.449 20.163 1 92.4 117 ARG A N 1
ATOM 922 C CA . ARG A 1 117 ? 20.319 1.449 21.307 1 92.4 117 ARG A CA 1
ATOM 923 C C . ARG A 1 117 ? 20.709 0.026 21.696 1 92.4 117 ARG A C 1
ATOM 925 O O . ARG A 1 117 ? 21.627 -0.175 22.494 1 92.4 117 ARG A O 1
ATOM 932 N N . SER A 1 118 ? 20.047 -0.855 21.157 1 94.91 118 SER A N 1
ATOM 933 C CA . SER A 1 118 ? 20.305 -2.236 21.555 1 94.91 118 SER A CA 1
ATOM 934 C C . SER A 1 118 ? 20.503 -3.134 20.338 1 94.91 118 SER A C 1
ATOM 936 O O . SER A 1 118 ? 19.563 -3.37 19.575 1 94.91 118 SER A O 1
ATOM 938 N N . LYS A 1 119 ? 21.603 -3.683 20.271 1 94.56 119 LYS A N 1
ATOM 939 C CA . LYS A 1 119 ? 21.907 -4.61 19.185 1 94.56 119 LYS A CA 1
ATOM 940 C C . LYS A 1 119 ? 21.01 -5.842 19.247 1 94.56 119 LYS A C 1
ATOM 942 O O . LYS A 1 119 ? 20.601 -6.372 18.211 1 94.56 119 LYS A O 1
ATOM 947 N N . LEU A 1 120 ? 20.715 -6.215 20.406 1 96.76 120 LEU A N 1
ATOM 948 C CA . LEU A 1 120 ? 19.858 -7.381 20.591 1 96.76 120 LEU A CA 1
ATOM 949 C C . LEU A 1 120 ? 18.45 -7.108 20.072 1 96.76 120 LEU A C 1
ATOM 951 O O . LEU A 1 120 ? 17.875 -7.935 19.36 1 96.76 120 LEU A O 1
ATOM 955 N N . VAL A 1 121 ? 17.948 -5.964 20.385 1 97.27 121 VAL A N 1
ATOM 956 C CA . VAL A 1 121 ? 16.603 -5.604 19.946 1 97.27 121 VAL A CA 1
ATOM 957 C C . VAL A 1 121 ? 16.584 -5.428 18.43 1 97.27 121 VAL A C 1
ATOM 959 O O . VAL A 1 121 ? 15.636 -5.849 17.762 1 97.27 121 VAL A O 1
ATOM 962 N N . SER A 1 122 ? 17.572 -4.91 17.943 1 96.85 122 SER A N 1
ATOM 963 C CA . SER A 1 122 ? 17.682 -4.719 16.501 1 96.85 122 SER A CA 1
ATOM 964 C C . SER A 1 122 ? 17.663 -6.055 15.764 1 96.85 122 SER A C 1
ATOM 966 O O . SER A 1 122 ? 16.929 -6.22 14.788 1 96.85 122 SER A O 1
ATOM 968 N N . THR A 1 123 ? 18.394 -6.972 16.285 1 95.96 123 THR A N 1
ATOM 969 C CA . THR A 1 123 ? 18.512 -8.278 15.646 1 95.96 123 THR A CA 1
ATOM 970 C C . THR A 1 123 ? 17.188 -9.033 15.709 1 95.96 123 THR A C 1
ATOM 972 O O . THR A 1 123 ? 16.849 -9.782 14.79 1 95.96 123 THR A O 1
ATOM 975 N N . LEU A 1 124 ? 16.436 -8.75 16.68 1 96.35 124 LEU A N 1
ATOM 976 C CA . LEU A 1 124 ? 15.16 -9.434 16.862 1 96.35 124 LEU A CA 1
ATOM 977 C C . LEU A 1 124 ? 14.054 -8.741 16.073 1 96.35 124 LEU A C 1
ATOM 979 O O . LEU A 1 124 ? 13.173 -9.402 15.52 1 96.35 124 LEU A O 1
ATOM 983 N N . LEU A 1 125 ? 14.108 -7.445 15.935 1 97.01 125 LEU A N 1
ATOM 984 C CA . LEU A 1 125 ? 13.025 -6.662 15.349 1 97.01 125 LEU A CA 1
ATOM 985 C C . LEU A 1 125 ? 13.147 -6.618 13.829 1 97.01 125 LEU A C 1
ATOM 987 O O . LEU A 1 125 ? 12.14 -6.535 13.123 1 97.01 125 LEU A O 1
ATOM 991 N N . ASP A 1 126 ? 14.3 -6.74 13.337 1 95.67 126 ASP A N 1
ATOM 992 C CA . ASP A 1 126 ? 14.53 -6.556 11.908 1 95.67 126 ASP A CA 1
ATOM 993 C C . ASP A 1 126 ? 13.761 -7.59 11.09 1 95.67 126 ASP A C 1
ATOM 995 O O . ASP A 1 126 ? 13.014 -7.236 10.175 1 95.67 126 ASP A O 1
ATOM 999 N N . PRO A 1 127 ? 13.898 -8.837 11.426 1 91.22 127 PRO A N 1
ATOM 1000 C CA . PRO A 1 127 ? 13.136 -9.825 10.658 1 91.22 127 PRO A CA 1
ATOM 1001 C C . PRO A 1 127 ? 11.627 -9.636 10.788 1 91.22 127 PRO A C 1
ATOM 1003 O O . PRO A 1 127 ? 10.886 -9.878 9.832 1 91.22 127 PRO A O 1
ATOM 1006 N N . MET A 1 128 ? 11.177 -9.25 11.898 1 94.79 128 MET A N 1
ATOM 1007 C CA . MET A 1 128 ? 9.754 -8.993 12.103 1 94.79 128 MET A CA 1
ATOM 1008 C C . MET A 1 128 ? 9.279 -7.836 11.231 1 94.79 128 MET A C 1
ATOM 1010 O O . MET A 1 128 ? 8.215 -7.914 10.613 1 94.79 128 MET A O 1
ATOM 1014 N N . LEU A 1 129 ? 10.094 -6.831 11.207 1 95.53 129 LEU A N 1
ATOM 1015 C CA . LEU A 1 129 ? 9.761 -5.655 10.41 1 95.53 129 LEU A CA 1
ATOM 1016 C C . LEU A 1 129 ? 9.763 -5.989 8.922 1 95.53 129 LEU A C 1
ATOM 1018 O O . LEU A 1 129 ? 8.925 -5.489 8.169 1 95.53 129 LEU A O 1
ATOM 1022 N N . ASP A 1 130 ? 10.661 -6.89 8.585 1 89.07 130 ASP A N 1
ATOM 1023 C CA . ASP A 1 130 ? 10.735 -7.304 7.187 1 89.07 130 ASP A CA 1
ATOM 1024 C C . ASP A 1 130 ? 9.482 -8.074 6.775 1 89.07 130 ASP A C 1
ATOM 1026 O O . ASP A 1 130 ? 8.942 -7.855 5.688 1 89.07 130 ASP A O 1
ATOM 1030 N N . VAL A 1 131 ? 9.04 -8.872 7.61 1 88.51 131 VAL A N 1
ATOM 1031 C CA . VAL A 1 131 ? 7.833 -9.643 7.332 1 88.51 131 VAL A CA 1
ATOM 1032 C C . VAL A 1 131 ? 6.629 -8.707 7.25 1 88.51 131 VAL A C 1
ATOM 1034 O O . VAL A 1 131 ? 5.794 -8.836 6.353 1 88.51 131 VAL A O 1
ATOM 1037 N N . MET A 1 132 ? 6.59 -7.776 8.148 1 93.22 132 MET A N 1
ATOM 1038 C CA . MET A 1 132 ? 5.477 -6.832 8.187 1 93.22 132 MET A CA 1
ATOM 1039 C C . MET A 1 132 ? 5.401 -6.026 6.894 1 93.22 132 MET A C 1
ATOM 1041 O O . MET A 1 132 ? 4.311 -5.671 6.441 1 93.22 132 MET A O 1
ATOM 1045 N N . GLN A 1 133 ? 6.486 -5.829 6.335 1 90.26 133 GLN A N 1
ATOM 1046 C CA . GLN A 1 133 ? 6.514 -4.967 5.158 1 90.26 133 GLN A CA 1
ATOM 1047 C C . GLN A 1 133 ? 6.302 -5.773 3.88 1 90.26 133 GLN A C 1
ATOM 1049 O O . GLN A 1 133 ? 6.099 -5.202 2.806 1 90.26 133 GLN A O 1
ATOM 1054 N N . THR A 1 134 ? 6.354 -7.095 4.021 1 86.89 134 THR A N 1
ATOM 1055 C CA . THR A 1 134 ? 6.219 -7.945 2.844 1 86.89 134 THR A CA 1
ATOM 1056 C C . THR A 1 134 ? 4.808 -8.518 2.748 1 86.89 134 THR A C 1
ATOM 1058 O O . THR A 1 134 ? 4.351 -8.879 1.662 1 86.89 134 THR A O 1
ATOM 1061 N N . LEU A 1 135 ? 4.152 -8.495 3.834 1 91.94 135 LEU A N 1
ATOM 1062 C CA . LEU A 1 135 ? 2.795 -9.028 3.87 1 91.94 135 LEU A CA 1
ATOM 1063 C C . LEU A 1 135 ? 1.842 -8.144 3.074 1 91.94 135 LEU A C 1
ATOM 1065 O O . LEU A 1 135 ? 1.857 -6.919 3.219 1 91.94 135 LEU A O 1
ATOM 1069 N N . PRO A 1 136 ? 1.072 -8.779 2.262 1 89.34 136 PRO A N 1
ATOM 1070 C CA . PRO A 1 136 ? 0.054 -7.977 1.578 1 89.34 136 PRO A CA 1
ATOM 1071 C C . PRO A 1 136 ? -0.958 -7.362 2.541 1 89.34 136 PRO A C 1
ATOM 1073 O O . PRO A 1 136 ? -1.317 -7.983 3.544 1 89.34 136 PRO A O 1
ATOM 1076 N N . SER A 1 137 ? -1.388 -6.232 2.204 1 92.02 137 SER A N 1
ATOM 1077 C CA . SER A 1 137 ? -2.206 -5.412 3.092 1 92.02 137 SER A CA 1
ATOM 1078 C C . SER A 1 137 ? -3.46 -6.158 3.534 1 92.02 137 SER A C 1
ATOM 1080 O O . SER A 1 137 ? -3.824 -6.128 4.711 1 92.02 137 SER A O 1
ATOM 1082 N N . LEU A 1 138 ? -4.097 -6.862 2.627 1 92.3 138 LEU A N 1
ATOM 1083 C CA . LEU A 1 138 ? -5.355 -7.538 2.926 1 92.3 138 LEU A CA 1
ATOM 1084 C C . LEU A 1 138 ? -5.146 -8.647 3.952 1 92.3 138 LEU A C 1
ATOM 1086 O O . LEU A 1 138 ? -6.061 -8.979 4.709 1 92.3 138 LEU A O 1
ATOM 1090 N N . ALA A 1 139 ? -3.978 -9.225 3.977 1 91.59 139 ALA A N 1
ATOM 1091 C CA . ALA A 1 139 ? -3.682 -10.332 4.882 1 91.59 139 ALA A CA 1
ATOM 1092 C C . ALA A 1 139 ? -3.75 -9.883 6.339 1 91.59 139 ALA A C 1
ATOM 1094 O O . ALA A 1 139 ? -4.05 -10.683 7.228 1 91.59 139 ALA A O 1
ATOM 1095 N N . TYR A 1 140 ? -3.586 -8.625 6.578 1 94.94 140 TYR A N 1
ATOM 1096 C CA . TYR A 1 140 ? -3.597 -8.103 7.94 1 94.94 140 TYR A CA 1
ATOM 1097 C C . TYR A 1 140 ? -5.002 -8.145 8.529 1 94.94 140 TYR A C 1
ATOM 1099 O O . TYR A 1 140 ? -5.169 -8.224 9.748 1 94.94 140 TYR A O 1
ATOM 1107 N N . LEU A 1 141 ? -5.988 -8.122 7.669 1 95.12 141 LEU A N 1
ATOM 1108 C CA . LEU A 1 141 ? -7.367 -8.064 8.141 1 95.12 141 LEU A CA 1
ATOM 1109 C C . LEU A 1 141 ? -7.794 -9.4 8.741 1 95.12 141 LEU A C 1
ATOM 1111 O O . LEU A 1 141 ? -8.634 -9.441 9.642 1 95.12 141 LEU A O 1
ATOM 1115 N N . ILE A 1 142 ? -7.182 -10.436 8.313 1 94.79 142 ILE A N 1
ATOM 1116 C CA . ILE A 1 142 ? -7.629 -11.776 8.677 1 94.79 142 ILE A CA 1
ATOM 1117 C C . ILE A 1 142 ? -7.439 -11.992 10.177 1 94.79 142 ILE A C 1
ATOM 1119 O O . ILE A 1 142 ? -8.405 -12.248 10.9 1 94.79 142 ILE A O 1
ATOM 1123 N N . PRO A 1 143 ? -6.2 -11.879 10.678 1 93.96 143 PRO A N 1
ATOM 1124 C CA . PRO A 1 143 ? -6.075 -12.063 12.126 1 93.96 143 PRO A CA 1
ATOM 1125 C C . PRO A 1 143 ? -6.853 -11.017 12.923 1 93.96 143 PRO A C 1
ATOM 1127 O O . PRO A 1 143 ? -7.359 -11.314 14.008 1 93.96 143 PRO A O 1
ATOM 1130 N N . ALA A 1 144 ? -6.94 -9.805 12.443 1 96.09 144 ALA A N 1
ATOM 1131 C CA . ALA A 1 144 ? -7.683 -8.761 13.144 1 96.09 144 ALA A CA 1
ATOM 1132 C C . ALA A 1 144 ? -9.149 -9.151 13.315 1 96.09 144 ALA A C 1
ATOM 1134 O O . ALA A 1 144 ? -9.728 -8.958 14.386 1 96.09 144 ALA A O 1
ATOM 1135 N N . VAL A 1 145 ? -9.725 -9.695 12.277 1 95.17 145 VAL A N 1
ATOM 1136 C CA . VAL A 1 145 ? -11.123 -10.11 12.314 1 95.17 145 VAL A CA 1
ATOM 1137 C C . VAL A 1 145 ? -11.278 -11.324 13.227 1 95.17 145 VAL A C 1
ATOM 1139 O O . VAL A 1 145 ? -12.277 -11.45 13.939 1 95.17 145 VAL A O 1
ATOM 1142 N N . LEU A 1 146 ? -10.274 -12.192 13.245 1 93.89 146 LEU A N 1
ATOM 1143 C CA . LEU A 1 146 ? -10.329 -13.395 14.067 1 93.89 146 LEU A CA 1
ATOM 1144 C C . LEU A 1 146 ? -10.333 -13.041 15.55 1 93.89 146 LEU A C 1
ATOM 1146 O O . LEU A 1 146 ? -11.053 -13.658 16.339 1 93.89 146 LEU A O 1
ATOM 1150 N N . PHE A 1 147 ? -9.601 -12.026 15.873 1 95.02 147 PHE A N 1
ATOM 1151 C CA . PHE A 1 147 ? -9.444 -11.695 17.285 1 95.02 147 PHE A CA 1
ATOM 1152 C C . PHE A 1 147 ? -10.54 -10.74 17.742 1 95.02 147 PHE A C 1
ATOM 1154 O O . PHE A 1 147 ? -10.966 -10.784 18.898 1 95.02 147 PHE A O 1
ATOM 1161 N N . PHE A 1 148 ? -11.029 -9.875 16.789 1 96.06 148 PHE A N 1
ATOM 1162 C CA . PHE A 1 148 ? -11.795 -8.742 17.296 1 96.06 148 PHE A CA 1
ATOM 1163 C C . PHE A 1 148 ? -13.11 -8.595 16.54 1 96.06 148 PHE A C 1
ATOM 1165 O O . PHE A 1 148 ? -13.885 -7.674 16.805 1 96.06 148 PHE A O 1
ATOM 1172 N N . GLY A 1 149 ? -13.359 -9.481 15.562 1 92.59 149 GLY A N 1
ATOM 1173 C CA . GLY A 1 149 ? -14.59 -9.404 14.793 1 92.59 149 GLY A CA 1
ATOM 1174 C C . GLY A 1 149 ? -14.542 -8.361 13.692 1 92.59 149 GLY A C 1
ATOM 1175 O O . GLY A 1 149 ? -13.47 -8.058 13.163 1 92.59 149 GLY A O 1
ATOM 1176 N N . ILE A 1 150 ? -15.672 -7.868 13.31 1 94.52 150 ILE A N 1
ATOM 1177 C CA . ILE A 1 150 ? -15.774 -6.897 12.226 1 94.52 150 ILE A CA 1
ATOM 1178 C C . ILE A 1 150 ? -16.053 -5.51 12.801 1 94.52 150 ILE A C 1
ATOM 1180 O O . ILE A 1 150 ? -16.633 -5.384 13.882 1 94.52 150 ILE A O 1
ATOM 1184 N N . GLY A 1 151 ? -15.563 -4.569 12.168 1 96.53 151 GLY A N 1
ATOM 1185 C CA . GLY A 1 151 ? -15.863 -3.223 12.63 1 96.53 151 GLY A CA 1
ATOM 1186 C C . GLY A 1 151 ? -14.642 -2.325 12.686 1 96.53 151 GLY A C 1
ATOM 1187 O O . GLY A 1 151 ? -13.666 -2.55 11.967 1 96.53 151 GLY A O 1
ATOM 1188 N N . GLU A 1 152 ? -14.715 -1.278 13.519 1 98.1 152 GLU A N 1
ATOM 1189 C CA . GLU A 1 152 ? -13.693 -0.238 13.583 1 98.1 152 GLU A CA 1
ATOM 1190 C C . GLU A 1 152 ? -12.425 -0.751 14.259 1 98.1 152 GLU A C 1
ATOM 1192 O O . GLU A 1 152 ? -11.315 -0.48 13.796 1 98.1 152 GLU A O 1
ATOM 1197 N N . VAL A 1 153 ? -12.59 -1.525 15.267 1 98.5 153 VAL A N 1
ATOM 1198 C CA . VAL A 1 153 ? -11.467 -1.93 16.106 1 98.5 153 VAL A CA 1
ATOM 1199 C C . VAL A 1 153 ? -10.499 -2.787 15.294 1 98.5 153 VAL A C 1
ATOM 1201 O O . VAL A 1 153 ? -9.307 -2.48 15.211 1 98.5 153 VAL A O 1
ATOM 1204 N N . PRO A 1 154 ? -10.982 -3.87 14.664 1 98.13 154 PRO A N 1
ATOM 1205 C CA . PRO A 1 154 ? -10.034 -4.64 13.854 1 98.13 154 PRO A CA 1
ATOM 1206 C C . PRO A 1 154 ? -9.435 -3.823 12.712 1 98.13 154 PRO A C 1
ATOM 1208 O O . PRO A 1 154 ? -8.281 -4.04 12.332 1 98.13 154 PRO A O 1
ATOM 1211 N N . GLY A 1 155 ? -10.205 -2.897 12.129 1 98.18 155 GLY A N 1
ATOM 1212 C CA . GLY A 1 155 ? -9.662 -2.009 11.113 1 98.18 155 GLY A CA 1
ATOM 1213 C C . GLY A 1 155 ? -8.49 -1.182 11.608 1 98.18 155 GLY A C 1
ATOM 1214 O O . GLY A 1 155 ? -7.463 -1.085 10.932 1 98.18 155 GLY A O 1
ATOM 1215 N N . VAL A 1 156 ? -8.623 -0.653 12.782 1 98.78 156 VAL A N 1
ATOM 1216 C CA . VAL A 1 156 ? -7.571 0.163 13.379 1 98.78 156 VAL A CA 1
ATOM 1217 C C . VAL A 1 156 ? -6.363 -0.712 13.71 1 98.78 156 VAL A C 1
ATOM 1219 O O . VAL A 1 156 ? -5.219 -0.314 13.479 1 98.78 156 VAL A O 1
ATOM 1222 N N . ILE A 1 157 ? -6.584 -1.885 14.226 1 98.55 157 ILE A N 1
ATOM 1223 C CA . ILE A 1 157 ? -5.498 -2.78 14.61 1 98.55 157 ILE A CA 1
ATOM 1224 C C . ILE A 1 157 ? -4.673 -3.148 13.379 1 98.55 157 ILE A C 1
ATOM 1226 O O . ILE A 1 157 ? -3.443 -3.05 13.396 1 98.55 157 ILE A O 1
ATOM 1230 N N . ALA A 1 158 ? -5.383 -3.589 12.334 1 98.01 158 ALA A N 1
ATOM 1231 C CA . ALA A 1 158 ? -4.697 -3.925 11.089 1 98.01 158 ALA A CA 1
ATOM 1232 C C . ALA A 1 158 ? -3.896 -2.736 10.566 1 98.01 158 ALA A C 1
ATOM 1234 O O . ALA A 1 158 ? -2.765 -2.898 10.101 1 98.01 158 ALA A O 1
ATOM 1235 N N . THR A 1 159 ? -4.427 -1.561 10.678 1 98.39 159 THR A N 1
ATOM 1236 C CA . THR A 1 159 ? -3.777 -0.35 10.188 1 98.39 159 THR A CA 1
ATOM 1237 C C . THR A 1 159 ? -2.544 -0.021 11.025 1 98.39 159 THR A C 1
ATOM 1239 O O . THR A 1 159 ? -1.501 0.35 10.483 1 98.39 159 THR A O 1
ATOM 1242 N N . VAL A 1 160 ? -2.637 -0.142 12.3 1 98.63 160 VAL A N 1
ATOM 1243 C CA . VAL A 1 160 ? -1.523 0.146 13.197 1 98.63 160 VAL A CA 1
ATOM 1244 C C . VAL A 1 160 ? -0.341 -0.761 12.861 1 98.63 160 VAL A C 1
ATOM 1246 O O . VAL A 1 160 ? 0.79 -0.29 12.717 1 98.63 160 VAL A O 1
ATOM 1249 N N . ILE A 1 161 ? -0.605 -2.017 12.697 1 98.03 161 ILE A N 1
ATOM 1250 C CA . ILE A 1 161 ? 0.453 -2.987 12.435 1 98.03 161 ILE A CA 1
ATOM 1251 C C . ILE A 1 161 ? 1.074 -2.715 11.066 1 98.03 161 ILE A C 1
ATOM 1253 O O . ILE A 1 161 ? 2.296 -2.763 10.912 1 98.03 161 ILE A O 1
ATOM 1257 N N . PHE A 1 162 ? 0.218 -2.418 10.143 1 97.37 162 PHE A N 1
ATOM 1258 C CA . PHE A 1 162 ? 0.643 -2.178 8.769 1 97.37 162 PHE A CA 1
ATOM 1259 C C . PHE A 1 162 ? 1.479 -0.907 8.676 1 97.37 162 PHE A C 1
ATOM 1261 O O . PHE A 1 162 ? 2.446 -0.849 7.913 1 97.37 162 PHE A O 1
ATOM 1268 N N . ALA A 1 163 ? 1.201 0.077 9.455 1 98.07 163 ALA A N 1
ATOM 1269 C CA . ALA A 1 163 ? 1.759 1.414 9.276 1 98.07 163 ALA A CA 1
ATOM 1270 C C . ALA A 1 163 ? 2.933 1.65 10.222 1 98.07 163 ALA A C 1
ATOM 1272 O O . ALA A 1 163 ? 3.683 2.616 10.062 1 98.07 163 ALA A O 1
ATOM 1273 N N . MET A 1 164 ? 3.242 0.797 11.069 1 98.46 164 MET A N 1
ATOM 1274 C CA . MET A 1 164 ? 4.163 1.045 12.175 1 98.46 164 MET A CA 1
ATOM 1275 C C . MET A 1 164 ? 5.611 0.889 11.722 1 98.46 164 MET A C 1
ATOM 1277 O O . MET A 1 164 ? 6.488 1.634 12.164 1 98.46 164 MET A O 1
ATOM 1281 N N . PRO A 1 165 ? 5.914 -0.026 10.809 1 98.27 165 PRO A N 1
ATOM 1282 C CA . PRO A 1 165 ? 7.311 -0.374 10.543 1 98.27 165 PRO A CA 1
ATOM 1283 C C . PRO A 1 165 ? 8.145 0.827 10.102 1 98.27 165 PRO A C 1
ATOM 1285 O O . PRO A 1 165 ? 9.243 1.045 10.621 1 98.27 165 PRO A O 1
ATOM 1288 N N . PRO A 1 166 ? 7.632 1.656 9.213 1 97.61 166 PRO A N 1
ATOM 1289 C CA . PRO A 1 166 ? 8.476 2.787 8.821 1 97.61 166 PRO A CA 1
ATOM 1290 C C . PRO A 1 166 ? 8.798 3.716 9.989 1 97.61 166 PRO A C 1
ATOM 1292 O O . PRO A 1 166 ? 9.886 4.295 10.041 1 97.61 166 PRO A O 1
ATOM 1295 N N . ALA A 1 167 ? 7.848 3.906 10.874 1 98.26 167 ALA A N 1
ATOM 1296 C CA . ALA A 1 167 ? 8.114 4.727 12.053 1 98.26 167 ALA A CA 1
ATOM 1297 C C . ALA A 1 167 ? 9.249 4.139 12.886 1 98.26 167 ALA A C 1
ATOM 1299 O O . ALA A 1 167 ? 10.106 4.873 13.385 1 98.26 167 ALA A O 1
ATOM 1300 N N . ILE A 1 168 ? 9.305 2.851 13.019 1 98.67 168 ILE A N 1
ATOM 1301 C CA . ILE A 1 168 ? 10.348 2.172 13.779 1 98.67 168 ILE A CA 1
ATOM 1302 C C . ILE A 1 168 ? 11.682 2.291 13.044 1 98.67 168 ILE A C 1
ATOM 1304 O O . ILE A 1 168 ? 12.682 2.72 13.625 1 98.67 168 ILE A O 1
ATOM 1308 N N . LYS A 1 169 ? 11.686 1.954 11.804 1 98.21 169 LYS A N 1
ATOM 1309 C CA . LYS A 1 169 ? 12.915 1.866 11.02 1 98.21 169 LYS A CA 1
ATOM 1310 C C . LYS A 1 169 ? 13.552 3.241 10.841 1 98.21 169 LYS A C 1
ATOM 1312 O O . LYS A 1 169 ? 14.763 3.397 11.009 1 98.21 169 LYS A O 1
ATOM 1317 N N . LEU A 1 170 ? 12.767 4.241 10.567 1 97.75 170 LEU A N 1
ATOM 1318 C CA . LEU A 1 170 ? 13.317 5.559 10.27 1 97.75 170 LEU A CA 1
ATOM 1319 C C . LEU A 1 170 ? 13.718 6.282 11.551 1 97.75 170 LEU A C 1
ATOM 1321 O O . LEU A 1 170 ? 14.686 7.045 11.562 1 97.75 170 LEU A O 1
ATOM 1325 N N . THR A 1 171 ? 12.959 5.989 12.616 1 98.11 171 THR A N 1
ATOM 1326 C CA . THR A 1 171 ? 13.41 6.497 13.906 1 98.11 171 THR A CA 1
ATOM 1327 C C . THR A 1 171 ? 14.77 5.909 14.274 1 98.11 171 THR A C 1
ATOM 1329 O O . THR A 1 171 ? 15.691 6.643 14.639 1 98.11 171 THR A O 1
ATOM 1332 N N . ALA A 1 172 ? 14.936 4.639 14.164 1 98.04 172 ALA A N 1
ATOM 1333 C CA . ALA A 1 172 ? 16.202 3.98 14.474 1 98.04 172 ALA A CA 1
ATOM 1334 C C . ALA A 1 172 ? 17.324 4.497 13.578 1 98.04 172 ALA A C 1
ATOM 1336 O O . ALA A 1 172 ? 18.424 4.786 14.055 1 98.04 172 ALA A O 1
ATOM 1337 N N . LEU A 1 173 ? 17.033 4.615 12.349 1 96.46 173 LEU A N 1
ATOM 1338 C CA . LEU A 1 173 ? 18.018 5.099 11.389 1 96.46 173 LEU A CA 1
ATOM 1339 C C . LEU A 1 173 ? 18.473 6.512 11.741 1 96.46 173 LEU A C 1
ATOM 1341 O O . LEU A 1 173 ? 19.664 6.822 11.665 1 96.46 173 LEU A O 1
ATOM 1345 N N . GLY A 1 174 ? 17.508 7.343 12.059 1 96.21 174 GLY A N 1
ATOM 1346 C CA . GLY A 1 174 ? 17.838 8.706 12.441 1 96.21 174 GLY A CA 1
ATOM 1347 C C . GLY A 1 174 ? 18.768 8.782 13.638 1 96.21 174 GLY A C 1
ATOM 1348 O O . GLY A 1 174 ? 19.7 9.589 13.656 1 96.21 174 GLY A O 1
ATOM 1349 N N . ILE A 1 175 ? 18.592 7.971 14.532 1 95.69 175 ILE A N 1
ATOM 1350 C CA . ILE A 1 175 ? 19.398 7.961 15.748 1 95.69 175 ILE A CA 1
ATOM 1351 C C . ILE A 1 175 ? 20.774 7.37 15.45 1 95.69 175 ILE A C 1
ATOM 1353 O O . ILE A 1 175 ? 21.794 7.897 15.902 1 95.69 175 ILE A O 1
ATOM 1357 N N . GLU A 1 176 ? 20.798 6.327 14.689 1 94.61 176 GLU A N 1
ATOM 1358 C CA . GLU A 1 176 ? 22.041 5.629 14.372 1 94.61 176 GLU A CA 1
ATOM 1359 C C . GLU A 1 176 ? 22.952 6.491 13.504 1 94.61 176 GLU A C 1
ATOM 1361 O O . GLU A 1 176 ? 24.171 6.307 13.501 1 94.61 176 GLU A O 1
ATOM 1366 N N . GLN A 1 177 ? 22.37 7.377 12.849 1 93.06 177 GLN A N 1
ATOM 1367 C CA . GLN A 1 177 ? 23.144 8.182 11.911 1 93.06 177 GLN A CA 1
ATOM 1368 C C . GLN A 1 177 ? 23.807 9.362 12.615 1 93.06 177 GLN A C 1
ATOM 1370 O O . GLN A 1 177 ? 24.624 10.068 12.02 1 93.06 177 GLN A O 1
ATOM 1375 N N . VAL A 1 178 ? 23.531 9.564 13.884 1 91.09 178 VAL A N 1
ATOM 1376 C CA . VAL A 1 178 ? 24.181 10.64 14.626 1 91.09 178 VAL A CA 1
ATOM 1377 C C . VAL A 1 178 ? 25.672 10.342 14.768 1 91.09 178 VAL A C 1
ATOM 1379 O O . VAL A 1 178 ? 26.057 9.232 15.142 1 91.09 178 VAL A O 1
ATOM 1382 N N . SER A 1 179 ? 26.48 11.334 14.515 1 87.65 179 SER A N 1
ATOM 1383 C CA . SER A 1 179 ? 27.927 11.15 14.509 1 87.65 179 SER A CA 1
ATOM 1384 C C . SER A 1 179 ? 28.439 10.747 15.887 1 87.65 179 SER A C 1
ATOM 1386 O O . SER A 1 179 ? 27.976 11.267 16.904 1 87.65 179 SER A O 1
ATOM 1388 N N . ASN A 1 180 ? 29.31 9.876 15.823 1 87.39 180 ASN A N 1
ATOM 1389 C CA . ASN A 1 180 ? 29.962 9.456 17.059 1 87.39 180 ASN A CA 1
ATOM 1390 C C . ASN A 1 180 ? 30.689 10.617 17.731 1 87.39 180 ASN A C 1
ATOM 1392 O O . ASN A 1 180 ? 30.799 10.659 18.958 1 87.39 180 ASN A O 1
ATOM 1396 N N . GLU A 1 181 ? 31.085 11.463 16.885 1 87.8 181 GLU A N 1
ATOM 1397 C CA . GLU A 1 181 ? 31.783 12.63 17.415 1 87.8 181 GLU A CA 1
ATOM 1398 C C . GLU A 1 181 ? 30.869 13.461 18.31 1 87.8 181 GLU A C 1
ATOM 1400 O O . GLU A 1 181 ? 31.288 13.929 19.37 1 87.8 181 GLU A O 1
ATOM 1405 N N . LEU A 1 182 ? 29.671 13.627 17.836 1 88.77 182 LEU A N 1
ATOM 1406 C CA . LEU A 1 182 ? 28.698 14.401 18.599 1 88.77 182 LEU A CA 1
ATOM 1407 C C . LEU A 1 182 ? 28.357 13.704 19.911 1 88.77 182 LEU A C 1
ATOM 1409 O O . LEU A 1 182 ? 28.185 14.36 20.941 1 88.77 182 LEU A O 1
ATOM 1413 N N . ILE A 1 183 ? 28.361 12.434 19.871 1 89.04 183 ILE A N 1
ATOM 1414 C CA . ILE A 1 183 ? 28.049 11.637 21.053 1 89.04 183 ILE A CA 1
ATOM 1415 C C . ILE A 1 183 ? 29.211 11.704 22.042 1 89.04 183 ILE A C 1
ATOM 1417 O O . ILE A 1 183 ? 29 11.859 23.247 1 89.04 183 ILE A O 1
ATOM 1421 N N . GLU A 1 184 ? 30.403 11.633 21.512 1 88.84 184 GLU A N 1
ATOM 1422 C CA . GLU A 1 184 ? 31.601 11.687 22.345 1 88.84 184 GLU A CA 1
ATOM 1423 C C . GLU A 1 184 ? 31.76 13.059 22.994 1 88.84 184 GLU A C 1
ATOM 1425 O O . GLU A 1 184 ? 32.194 13.162 24.143 1 88.84 184 GLU A O 1
ATOM 1430 N N . VAL A 1 185 ? 31.436 14.071 22.257 1 89.83 185 VAL A N 1
ATOM 1431 C CA . VAL A 1 185 ? 31.485 15.421 22.808 1 89.83 185 VAL A CA 1
ATOM 1432 C C . VAL A 1 185 ? 30.489 15.546 23.959 1 89.83 185 VAL A C 1
ATOM 1434 O O . VAL A 1 185 ? 30.81 16.112 25.007 1 89.83 185 VAL A O 1
ATOM 1437 N N . GLY A 1 186 ? 29.323 15.003 23.795 1 88.74 186 GLY A N 1
ATOM 1438 C CA . GLY A 1 186 ? 28.329 15.028 24.856 1 88.74 186 GLY A CA 1
ATOM 1439 C C . GLY A 1 186 ? 28.777 14.299 26.109 1 88.74 186 GLY A C 1
ATOM 1440 O O . GLY A 1 186 ? 28.548 14.773 27.224 1 88.74 186 GLY A O 1
ATOM 1441 N N . ARG A 1 187 ? 29.51 13.242 25.881 1 89.67 187 ARG A N 1
ATOM 1442 C CA . ARG A 1 187 ? 30.014 12.454 27 1 89.67 187 ARG A CA 1
ATOM 1443 C C . ARG A 1 187 ? 31.157 13.174 27.706 1 89.67 187 ARG A C 1
ATOM 1445 O O . ARG A 1 187 ? 31.282 13.101 28.931 1 89.67 187 ARG A O 1
ATOM 1452 N N . ALA A 1 188 ? 31.932 13.775 26.887 1 91.88 188 ALA A N 1
ATOM 1453 C CA . ALA A 1 188 ? 33.069 14.507 27.438 1 91.88 188 ALA A CA 1
ATOM 1454 C C . ALA A 1 188 ? 32.602 15.643 28.345 1 91.88 188 ALA A C 1
ATOM 1456 O O . ALA A 1 188 ? 33.278 15.986 29.318 1 91.88 188 ALA A O 1
ATOM 1457 N N . PHE A 1 189 ? 31.505 16.209 28.014 1 92.67 189 PHE A N 1
ATOM 1458 C CA . PHE A 1 189 ? 30.94 17.29 28.814 1 92.67 189 PHE A CA 1
ATOM 1459 C C . PHE A 1 189 ? 30.147 16.734 29.991 1 92.67 189 PHE A C 1
ATOM 1461 O O . PHE A 1 189 ? 29.528 17.492 30.742 1 92.67 189 PHE A O 1
ATOM 1468 N N . GLY A 1 190 ? 30.179 15.36 30.193 1 91.13 190 GLY A N 1
ATOM 1469 C CA . GLY A 1 190 ? 29.556 14.723 31.343 1 91.13 190 GLY A CA 1
ATOM 1470 C C . GLY A 1 190 ? 28.1 14.366 31.11 1 91.13 190 GLY A C 1
ATOM 1471 O O . GLY A 1 190 ? 27.349 14.149 32.063 1 91.13 190 GLY A O 1
ATOM 1472 N N . GLY A 1 191 ? 27.616 14.399 29.935 1 91.41 191 GLY A N 1
ATOM 1473 C CA . GLY A 1 191 ? 26.231 14.057 29.649 1 91.41 191 GLY A CA 1
ATOM 1474 C C . GLY A 1 191 ? 25.906 12.602 29.932 1 91.41 191 GLY A C 1
ATOM 1475 O O . GLY A 1 191 ? 26.697 11.711 29.618 1 91.41 191 GLY A O 1
ATOM 1476 N N . THR A 1 192 ? 24.728 12.415 30.604 1 92.73 192 THR A N 1
ATOM 1477 C CA . THR A 1 192 ? 24.228 11.061 30.819 1 92.73 192 THR A CA 1
ATOM 1478 C C . THR A 1 192 ? 23.65 10.487 29.528 1 92.73 192 THR A C 1
ATOM 1480 O O . THR A 1 192 ? 23.412 11.222 28.568 1 92.73 192 THR A O 1
ATOM 1483 N N . SER A 1 193 ? 23.441 9.192 29.502 1 90.16 193 SER A N 1
ATOM 1484 C CA . SER A 1 193 ? 22.877 8.53 28.33 1 90.16 193 SER A CA 1
ATOM 1485 C C . SER A 1 193 ? 21.522 9.124 27.959 1 90.16 193 SER A C 1
ATOM 1487 O O . SER A 1 193 ? 21.209 9.279 26.777 1 90.16 193 SER A O 1
ATOM 1489 N N . TRP A 1 194 ? 20.836 9.497 28.963 1 92.51 194 TRP A N 1
ATOM 1490 C CA . TRP A 1 194 ? 19.516 10.08 28.744 1 92.51 194 TRP A CA 1
ATOM 1491 C C . TRP A 1 194 ? 19.633 11.495 28.186 1 92.51 194 TRP A C 1
ATOM 1493 O O . TRP A 1 194 ? 18.859 11.889 27.31 1 92.51 194 TRP A O 1
ATOM 1503 N N . GLN A 1 195 ? 20.62 12.242 28.641 1 92.71 195 GLN A N 1
ATOM 1504 C CA . GLN A 1 195 ? 20.834 13.602 28.158 1 92.71 195 GLN A CA 1
ATOM 1505 C C . GLN A 1 195 ? 21.322 13.602 26.712 1 92.71 195 GLN A C 1
ATOM 1507 O O . GLN A 1 195 ? 20.891 14.43 25.907 1 92.71 195 GLN A O 1
ATOM 1512 N N . ILE A 1 196 ? 22.145 12.692 26.416 1 92.95 196 ILE A N 1
ATOM 1513 C CA . ILE A 1 196 ? 22.667 12.584 25.057 1 92.95 196 ILE A CA 1
ATOM 1514 C C . ILE A 1 196 ? 21.539 12.202 24.101 1 92.95 196 ILE A C 1
ATOM 1516 O O . ILE A 1 196 ? 21.429 12.761 23.007 1 92.95 196 ILE A O 1
ATOM 1520 N N . LEU A 1 197 ? 20.702 11.313 24.561 1 91.75 197 LEU A N 1
ATOM 1521 C CA . LEU A 1 197 ? 19.575 10.88 23.742 1 91.75 197 LEU A CA 1
ATOM 1522 C C . LEU A 1 197 ? 18.604 12.032 23.502 1 91.75 197 LEU A C 1
ATOM 1524 O O . LEU A 1 197 ? 18.246 12.319 22.357 1 91.75 197 LEU A O 1
ATOM 1528 N N . THR A 1 198 ? 18.192 12.711 24.487 1 93.62 198 THR A N 1
ATOM 1529 C CA . THR A 1 198 ? 17.093 13.666 24.412 1 93.62 198 THR A CA 1
ATOM 1530 C C . THR A 1 198 ? 17.581 15.012 23.885 1 93.62 198 THR A C 1
ATOM 1532 O O . THR A 1 198 ? 16.828 15.741 23.236 1 93.62 198 THR A O 1
ATOM 1535 N N . LYS A 1 199 ? 18.952 15.291 24.033 1 93.21 199 LYS A N 1
ATOM 1536 C CA . LYS A 1 199 ? 19.44 16.627 23.705 1 93.21 199 LYS A CA 1
ATOM 1537 C C . LYS A 1 199 ? 20.29 16.607 22.438 1 93.21 199 LYS A C 1
ATOM 1539 O O . LYS A 1 199 ? 20.529 17.651 21.828 1 93.21 199 LYS A O 1
ATOM 1544 N N . ILE A 1 200 ? 20.706 15.46 22.05 1 92.59 200 ILE A N 1
ATOM 1545 C CA . ILE A 1 200 ? 21.579 15.402 20.883 1 92.59 200 ILE A CA 1
ATOM 1546 C C . ILE A 1 200 ? 20.978 14.47 19.834 1 92.59 200 ILE A C 1
ATOM 1548 O O . ILE A 1 200 ? 20.589 14.913 18.751 1 92.59 200 ILE A O 1
ATOM 1552 N N . GLU A 1 201 ? 20.748 13.255 20.175 1 93.8 201 GLU A N 1
ATOM 1553 C CA . GLU A 1 201 ? 20.355 12.239 19.203 1 93.8 201 GLU A CA 1
ATOM 1554 C C . GLU A 1 201 ? 18.951 12.502 18.666 1 93.8 201 GLU A C 1
ATOM 1556 O O . GLU A 1 201 ? 18.743 12.54 17.451 1 93.8 201 GLU A O 1
ATOM 1561 N N . LEU A 1 202 ? 18.024 12.729 19.546 1 94.24 202 LEU A N 1
ATOM 1562 C CA . LEU A 1 202 ? 16.631 12.868 19.134 1 94.24 202 LEU A CA 1
ATOM 1563 C C . LEU A 1 202 ? 16.434 14.134 18.307 1 94.24 202 LEU A C 1
ATOM 1565 O O . LEU A 1 202 ? 15.81 14.095 17.244 1 94.24 202 LEU A O 1
ATOM 1569 N N . PRO A 1 203 ? 17.003 15.218 18.784 1 94.15 203 PRO A N 1
ATOM 1570 C CA . PRO A 1 203 ? 16.869 16.429 17.971 1 94.15 203 PRO A CA 1
ATOM 1571 C C . PRO A 1 203 ? 17.505 16.286 16.59 1 94.15 203 PRO A C 1
ATOM 1573 O O . PRO A 1 203 ? 16.974 16.804 15.605 1 94.15 203 PRO A O 1
ATOM 1576 N N . THR A 1 204 ? 18.592 15.595 16.545 1 93.36 204 THR A N 1
ATOM 1577 C CA . THR A 1 204 ? 19.285 15.394 15.277 1 93.36 204 THR A CA 1
ATOM 1578 C C . THR A 1 204 ? 18.509 14.431 14.383 1 93.36 204 THR A C 1
ATOM 1580 O O . THR A 1 204 ? 18.572 14.527 13.156 1 93.36 204 THR A O 1
ATOM 1583 N N . ALA A 1 205 ? 17.705 13.604 14.947 1 95.45 205 ALA A N 1
ATOM 1584 C CA . ALA A 1 205 ? 17.009 12.547 14.218 1 95.45 205 ALA A CA 1
ATOM 1585 C C . ALA A 1 205 ? 15.622 13.007 13.776 1 95.45 205 ALA A C 1
ATOM 1587 O O . ALA A 1 205 ? 14.897 12.263 13.111 1 95.45 205 ALA A O 1
ATOM 1588 N N . VAL A 1 206 ? 15.227 14.197 14.101 1 95.38 206 VAL A N 1
ATOM 1589 C CA . VAL A 1 206 ? 13.875 14.704 13.891 1 95.38 206 VAL A CA 1
ATOM 1590 C C . VAL A 1 206 ? 13.508 14.602 12.413 1 95.38 206 VAL A C 1
ATOM 1592 O O . VAL A 1 206 ? 12.425 14.124 12.067 1 95.38 206 VAL A O 1
ATOM 1595 N N . PRO A 1 207 ? 14.409 14.919 11.503 1 94.63 207 PRO A N 1
ATOM 1596 C CA . PRO A 1 207 ? 14.036 14.809 10.091 1 94.63 207 PRO A CA 1
ATOM 1597 C C . PRO A 1 207 ? 13.7 13.377 9.679 1 94.63 207 PRO A C 1
ATOM 1599 O O . PRO A 1 207 ? 12.703 13.147 8.99 1 94.63 207 PRO A O 1
ATOM 1602 N N . SER A 1 208 ? 14.462 12.449 10.139 1 95.8 208 SER A N 1
ATOM 1603 C CA . SER A 1 208 ? 14.203 11.046 9.835 1 95.8 208 SER A CA 1
ATOM 1604 C C . SER A 1 208 ? 12.917 10.564 10.499 1 95.8 208 SER A C 1
ATOM 1606 O O . SER A 1 208 ? 12.145 9.814 9.898 1 95.8 208 SER A O 1
ATOM 1608 N N . ILE A 1 209 ? 12.722 10.99 11.689 1 97.18 209 ILE A N 1
ATOM 1609 C CA . ILE A 1 209 ? 11.51 10.626 12.416 1 97.18 209 ILE A CA 1
ATOM 1610 C C . ILE A 1 209 ? 10.285 11.161 11.679 1 97.18 209 ILE A C 1
ATOM 1612 O O . ILE A 1 209 ? 9.283 10.457 11.535 1 97.18 209 ILE A O 1
ATOM 1616 N N . MET A 1 210 ? 10.356 12.375 11.137 1 96.39 210 MET A N 1
ATOM 1617 C CA . MET A 1 210 ? 9.233 12.992 10.437 1 96.39 210 MET A CA 1
ATOM 1618 C C . MET A 1 210 ? 8.941 12.265 9.129 1 96.39 210 MET A C 1
ATOM 1620 O O . MET A 1 210 ? 7.787 12.18 8.705 1 96.39 210 MET A O 1
ATOM 1624 N N . MET A 1 211 ? 9.992 11.741 8.519 1 95.9 211 MET A N 1
ATOM 1625 C CA . MET A 1 211 ? 9.776 10.9 7.345 1 95.9 211 MET A CA 1
ATOM 1626 C C . MET A 1 211 ? 8.994 9.644 7.711 1 95.9 211 MET A C 1
ATOM 1628 O O . MET A 1 211 ? 8.117 9.212 6.961 1 95.9 211 MET A O 1
ATOM 1632 N N . GLY A 1 212 ? 9.351 9.126 8.872 1 97.06 212 GLY A N 1
ATOM 1633 C CA . GLY A 1 212 ? 8.613 7.981 9.381 1 97.06 212 GLY A CA 1
ATOM 1634 C C . GLY A 1 212 ? 7.161 8.296 9.688 1 97.06 212 GLY A C 1
ATOM 1635 O O . GLY A 1 212 ? 6.273 7.487 9.41 1 97.06 212 GLY A O 1
ATOM 1636 N N . VAL A 1 213 ? 6.948 9.442 10.17 1 97.42 213 VAL A N 1
ATOM 1637 C CA . VAL A 1 213 ? 5.597 9.901 10.474 1 97.42 213 VAL A CA 1
ATOM 1638 C C . VAL A 1 213 ? 4.795 10.04 9.182 1 97.42 213 VAL A C 1
ATOM 1640 O O . VAL A 1 213 ? 3.652 9.583 9.1 1 97.42 213 VAL A O 1
ATOM 1643 N N . ASN A 1 214 ? 5.387 10.679 8.195 1 95.84 214 ASN A N 1
ATOM 1644 C CA . ASN A 1 214 ? 4.718 10.839 6.909 1 95.84 214 ASN A CA 1
ATOM 1645 C C . ASN A 1 214 ? 4.353 9.49 6.296 1 95.84 214 ASN A C 1
ATOM 1647 O O . ASN A 1 214 ? 3.237 9.309 5.805 1 95.84 214 ASN A O 1
ATOM 1651 N N . GLN A 1 215 ? 5.262 8.552 6.379 1 95.59 215 GLN A N 1
ATOM 1652 C CA . GLN A 1 215 ? 5.013 7.228 5.818 1 95.59 215 GLN A CA 1
ATOM 1653 C C . GLN A 1 215 ? 3.887 6.518 6.564 1 95.59 215 GLN A C 1
ATOM 1655 O O . GLN A 1 215 ? 3.038 5.871 5.947 1 95.59 215 GLN A O 1
ATOM 1660 N N . ALA A 1 216 ? 3.903 6.673 7.881 1 97.6 216 ALA A N 1
ATOM 1661 C CA . ALA A 1 216 ? 2.861 6.048 8.691 1 97.6 216 ALA A CA 1
ATOM 1662 C C . ALA A 1 216 ? 1.484 6.598 8.334 1 97.6 216 ALA A C 1
ATOM 1664 O O . ALA A 1 216 ? 0.509 5.846 8.255 1 97.6 216 ALA A O 1
ATOM 1665 N N . ILE A 1 217 ? 1.411 7.848 8.128 1 96.91 217 ILE A N 1
ATOM 1666 C CA . ILE A 1 217 ? 0.148 8.489 7.776 1 96.91 217 ILE A CA 1
ATOM 1667 C C . ILE A 1 217 ? -0.326 7.981 6.417 1 96.91 217 ILE A C 1
ATOM 1669 O O . ILE A 1 217 ? -1.486 7.59 6.263 1 96.91 217 ILE A O 1
ATOM 1673 N N . MET A 1 218 ? 0.544 7.936 5.423 1 94.43 218 MET A N 1
ATOM 1674 C CA . MET A 1 218 ? 0.176 7.525 4.071 1 94.43 218 MET A CA 1
ATOM 1675 C C . MET A 1 218 ? -0.258 6.063 4.046 1 94.43 218 MET A C 1
ATOM 1677 O O . MET A 1 218 ? -1.246 5.716 3.397 1 94.43 218 MET A O 1
ATOM 1681 N N . LEU A 1 219 ? 0.47 5.234 4.793 1 95.54 219 LEU A N 1
ATOM 1682 C CA . LEU A 1 219 ? 0.113 3.821 4.863 1 95.54 219 LEU A CA 1
ATOM 1683 C C . LEU A 1 219 ? -1.216 3.632 5.586 1 95.54 219 LEU A C 1
ATOM 1685 O O . LEU A 1 219 ? -1.985 2.727 5.253 1 95.54 219 LEU A O 1
ATOM 1689 N N . SER A 1 220 ? -1.471 4.495 6.56 1 97.55 220 SER A N 1
ATOM 1690 C CA . SER A 1 220 ? -2.747 4.434 7.266 1 97.55 220 SER A CA 1
ATOM 1691 C C . SER A 1 220 ? -3.911 4.745 6.331 1 97.55 220 SER A C 1
ATOM 1693 O O . SER A 1 220 ? -4.961 4.104 6.404 1 97.55 220 SER A O 1
ATOM 1695 N N . PHE A 1 221 ? -3.791 5.725 5.479 1 96.16 221 PHE A N 1
ATOM 1696 C CA . PHE A 1 221 ? -4.825 6.019 4.494 1 96.16 221 PHE A CA 1
ATOM 1697 C C . PHE A 1 221 ? -5.108 4.8 3.625 1 96.16 221 PHE A C 1
ATOM 1699 O O . PHE A 1 221 ? -6.267 4.449 3.395 1 96.16 221 PHE A O 1
ATOM 1706 N N . SER A 1 222 ? -4.123 4.179 3.228 1 94.5 222 SER A N 1
ATOM 1707 C CA . SER A 1 222 ? -4.244 3.026 2.342 1 94.5 222 SER A CA 1
ATOM 1708 C C . SER A 1 222 ? -4.975 1.876 3.027 1 94.5 222 SER A C 1
ATOM 1710 O O . SER A 1 222 ? -5.924 1.319 2.472 1 94.5 222 SER A O 1
ATOM 1712 N N . MET A 1 223 ? -4.581 1.609 4.25 1 96.54 223 MET A N 1
ATOM 1713 C CA . MET A 1 223 ? -5.118 0.441 4.942 1 96.54 223 MET A CA 1
ATOM 1714 C C . MET A 1 223 ? -6.521 0.72 5.47 1 96.54 223 MET A C 1
ATOM 1716 O O . MET A 1 223 ? -7.368 -0.176 5.498 1 96.54 223 MET A O 1
ATOM 1720 N N . VAL A 1 224 ? -6.785 1.907 5.94 1 97.38 224 VAL A N 1
ATOM 1721 C CA . VAL A 1 224 ? -8.094 2.242 6.491 1 97.38 224 VAL A CA 1
ATOM 1722 C C . VAL A 1 224 ? -9.161 2.104 5.407 1 97.38 224 VAL A C 1
ATOM 1724 O O . VAL A 1 224 ? -10.281 1.665 5.682 1 97.38 224 VAL A O 1
ATOM 1727 N N . VAL A 1 225 ? -8.826 2.461 4.226 1 96.47 225 VAL A N 1
ATOM 1728 C CA . VAL A 1 225 ? -9.781 2.34 3.129 1 96.47 225 VAL A CA 1
ATOM 1729 C C . VAL A 1 225 ? -10.071 0.865 2.858 1 96.47 225 VAL A C 1
ATOM 1731 O O . VAL A 1 225 ? -11.226 0.48 2.662 1 96.47 225 VAL A O 1
ATOM 1734 N N . ILE A 1 226 ? -9.069 0.038 2.914 1 96.01 226 ILE A N 1
ATOM 1735 C CA . ILE A 1 226 ? -9.23 -1.4 2.729 1 96.01 226 ILE A CA 1
ATOM 1736 C C . ILE A 1 226 ? -10.065 -1.977 3.869 1 96.01 226 ILE A C 1
ATOM 1738 O O . ILE A 1 226 ? -10.879 -2.878 3.656 1 96.01 226 ILE A O 1
ATOM 1742 N N . ALA A 1 227 ? -9.925 -1.434 5.044 1 96.82 227 ALA A N 1
ATOM 1743 C CA . ALA A 1 227 ? -10.631 -1.906 6.233 1 96.82 227 ALA A CA 1
ATOM 1744 C C . ALA A 1 227 ? -12.136 -1.691 6.098 1 96.82 227 ALA A C 1
ATOM 1746 O O . ALA A 1 227 ? -12.924 -2.305 6.821 1 96.82 227 ALA A O 1
ATOM 1747 N N . GLY A 1 228 ? -12.554 -0.865 5.222 1 95.18 228 GLY A N 1
ATOM 1748 C CA . GLY A 1 228 ? -13.973 -0.756 4.921 1 95.18 228 GLY A CA 1
ATOM 1749 C C . GLY A 1 228 ? -14.608 -2.083 4.549 1 95.18 228 GLY A C 1
ATOM 1750 O O . GLY A 1 228 ? -15.816 -2.265 4.709 1 95.18 228 GLY A O 1
ATOM 1751 N N . PHE A 1 229 ? -13.835 -2.953 4.13 1 92.88 229 PHE A N 1
ATOM 1752 C CA . PHE A 1 229 ? -14.301 -4.272 3.719 1 92.88 229 PHE A CA 1
ATOM 1753 C C . PHE A 1 229 ? -14.909 -5.023 4.897 1 92.88 229 PHE A C 1
ATOM 1755 O O . PHE A 1 229 ? -15.846 -5.805 4.725 1 92.88 229 PHE A O 1
ATOM 1762 N N . ILE A 1 230 ? -14.364 -4.758 6.06 1 94.94 230 ILE A N 1
ATOM 1763 C CA . ILE A 1 230 ? -14.848 -5.5 7.219 1 94.94 230 ILE A CA 1
ATOM 1764 C C . ILE A 1 230 ? -15.761 -4.608 8.058 1 94.94 230 ILE A C 1
ATOM 1766 O O . ILE A 1 230 ? -15.894 -4.809 9.267 1 94.94 230 ILE A O 1
ATOM 1770 N N . GLY A 1 231 ? -16.223 -3.543 7.448 1 94.17 231 GLY A N 1
ATOM 1771 C CA . GLY A 1 231 ? -17.251 -2.748 8.1 1 94.17 231 GLY A CA 1
ATOM 1772 C C . GLY A 1 231 ? -16.689 -1.712 9.054 1 94.17 231 GLY A C 1
ATOM 1773 O O . GLY A 1 231 ? -17.332 -1.361 10.046 1 94.17 231 GLY A O 1
ATOM 1774 N N . SER A 1 232 ? -15.484 -1.272 8.832 1 95.51 232 SER A N 1
ATOM 1775 C CA . SER A 1 232 ? -14.903 -0.26 9.709 1 95.51 232 SER A CA 1
ATOM 1776 C C . SER A 1 232 ? -15.554 1.101 9.49 1 95.51 232 SER A C 1
ATOM 1778 O O . SER A 1 232 ? -15.363 2.022 10.286 1 95.51 232 SER A O 1
ATOM 1780 N N . GLY A 1 233 ? -16.313 1.179 8.372 1 95.58 233 GLY A N 1
ATOM 1781 C CA . GLY A 1 233 ? -16.986 2.428 8.057 1 95.58 233 GLY A CA 1
ATOM 1782 C C . GLY A 1 233 ? -16.143 3.364 7.211 1 95.58 233 GLY A C 1
ATOM 1783 O O . GLY A 1 233 ? -15.115 2.958 6.665 1 95.58 233 GLY A O 1
ATOM 1784 N N . GLY A 1 234 ? -16.722 4.554 7.006 1 97.33 234 GLY A N 1
ATOM 1785 C CA . GLY A 1 234 ? -15.999 5.591 6.286 1 97.33 234 GLY A CA 1
ATOM 1786 C C . GLY A 1 234 ? -16.083 5.441 4.779 1 97.33 234 GLY A C 1
ATOM 1787 O O . GLY A 1 234 ? -16.963 4.746 4.267 1 97.33 234 GLY A O 1
ATOM 1788 N N . LEU A 1 235 ? -15.22 6.103 4.166 1 97.73 235 LEU A N 1
ATOM 1789 C CA . LEU A 1 235 ? -15.215 6.184 2.709 1 97.73 235 LEU A CA 1
ATOM 1790 C C . LEU A 1 235 ? -14.922 4.821 2.09 1 97.73 235 LEU A C 1
ATOM 1792 O O . LEU A 1 235 ? -15.436 4.499 1.017 1 97.73 235 LEU A O 1
ATOM 1796 N N . GLY A 1 236 ? -14.101 4.031 2.786 1 96.46 236 GLY A N 1
ATOM 1797 C CA . GLY A 1 236 ? -13.811 2.692 2.3 1 96.46 236 GLY A CA 1
ATOM 1798 C C . GLY A 1 236 ? -15.049 1.824 2.167 1 96.46 236 GLY A C 1
ATOM 1799 O O . GLY A 1 236 ? -15.192 1.083 1.193 1 96.46 236 GLY A O 1
ATOM 1800 N N . GLU A 1 237 ? -15.912 1.885 3.102 1 96.34 237 GLU A N 1
ATOM 1801 C CA . GLU A 1 237 ? -17.151 1.114 3.06 1 96.34 237 GLU A CA 1
ATOM 1802 C C . GLU A 1 237 ? -18.03 1.546 1.889 1 96.34 237 GLU A C 1
ATOM 1804 O O . GLU A 1 237 ? -18.701 0.717 1.271 1 96.34 237 GLU A O 1
ATOM 1809 N N . VAL A 1 238 ? -18.059 2.837 1.577 1 96.34 238 VAL A N 1
ATOM 1810 C CA . VAL A 1 238 ? -18.837 3.356 0.457 1 96.34 238 VAL A CA 1
ATOM 1811 C C . VAL A 1 238 ? -18.27 2.824 -0.857 1 96.34 238 VAL A C 1
ATOM 1813 O O . VAL A 1 238 ? -19.023 2.424 -1.749 1 96.34 238 VAL A O 1
ATOM 1816 N N . ILE A 1 239 ? -16.964 2.794 -0.926 1 95.46 239 ILE A N 1
ATOM 1817 C CA . ILE A 1 239 ? -16.311 2.287 -2.129 1 95.46 239 ILE A CA 1
ATOM 1818 C C . ILE A 1 239 ? -16.654 0.811 -2.318 1 95.46 239 ILE A C 1
ATOM 1820 O O . ILE A 1 239 ? -17.105 0.404 -3.392 1 95.46 239 ILE A O 1
ATOM 1824 N N . ILE A 1 240 ? -16.496 0.04 -1.256 1 93.44 240 ILE A N 1
ATOM 1825 C CA . ILE A 1 240 ? -16.684 -1.406 -1.301 1 93.44 240 ILE A CA 1
ATOM 1826 C C . ILE A 1 240 ? -18.144 -1.728 -1.609 1 93.44 240 ILE A C 1
ATOM 1828 O O . ILE A 1 240 ? -18.435 -2.539 -2.491 1 93.44 240 ILE A O 1
ATOM 1832 N N . SER A 1 241 ? -19.091 -1.121 -0.961 1 93.63 241 SER A N 1
ATOM 1833 C CA . SER A 1 241 ? -20.512 -1.351 -1.201 1 93.63 241 SER A CA 1
ATOM 1834 C C . SER A 1 241 ? -20.91 -0.928 -2.611 1 93.63 241 SER A C 1
ATOM 1836 O O . SER A 1 241 ? -21.736 -1.582 -3.251 1 93.63 241 SER A O 1
ATOM 1838 N N . GLY A 1 242 ? -20.324 0.213 -3.03 1 93.69 242 GLY A N 1
ATOM 1839 C CA . GLY A 1 242 ? -20.613 0.668 -4.381 1 93.69 242 GLY A CA 1
ATOM 1840 C C . GLY A 1 242 ? -20.177 -0.318 -5.449 1 93.69 242 GLY A C 1
ATOM 1841 O O . GLY A 1 242 ? -20.909 -0.563 -6.41 1 93.69 242 GLY A O 1
ATOM 1842 N N . ILE A 1 243 ? -19.061 -0.883 -5.223 1 89.89 243 ILE A N 1
ATOM 1843 C CA . ILE A 1 243 ? -18.562 -1.857 -6.187 1 89.89 243 ILE A CA 1
ATOM 1844 C C . ILE A 1 243 ? -19.415 -3.122 -6.132 1 89.89 243 ILE A C 1
ATOM 1846 O O . ILE A 1 243 ? -19.803 -3.663 -7.17 1 89.89 243 ILE A O 1
ATOM 1850 N N . GLN A 1 244 ? -19.725 -3.569 -4.917 1 88.48 244 GLN A N 1
ATOM 1851 C CA . GLN A 1 244 ? -20.497 -4.794 -4.736 1 88.48 244 GLN A CA 1
ATOM 1852 C C . GLN A 1 244 ? -21.902 -4.65 -5.313 1 88.48 244 GLN A C 1
ATOM 1854 O O . GLN A 1 244 ? -22.448 -5.599 -5.878 1 88.48 244 GLN A O 1
ATOM 1859 N N . ARG A 1 245 ? -22.434 -3.483 -5.251 1 91.05 245 ARG A N 1
ATOM 1860 C CA . ARG A 1 245 ? -23.808 -3.27 -5.693 1 91.05 245 ARG A CA 1
ATOM 1861 C C . ARG A 1 245 ? -23.845 -2.647 -7.085 1 91.05 245 ARG A C 1
ATOM 1863 O O . ARG A 1 245 ? -24.912 -2.269 -7.573 1 91.05 245 ARG A O 1
ATOM 1870 N N . TYR A 1 246 ? -22.748 -2.446 -7.643 1 89.02 246 TYR A N 1
ATOM 1871 C CA . TYR A 1 246 ? -22.591 -1.885 -8.981 1 89.02 246 TYR A CA 1
ATOM 1872 C C . TYR A 1 246 ? -23.173 -0.478 -9.053 1 89.02 246 TYR A C 1
ATOM 1874 O O . TYR A 1 246 ? -23.834 -0.123 -10.032 1 89.02 246 TYR A O 1
ATOM 1882 N N . SER A 1 247 ? -23.147 0.182 -7.923 1 92.97 247 SER A N 1
ATOM 1883 C CA . SER A 1 247 ? -23.394 1.618 -7.842 1 92.97 247 SER A CA 1
ATOM 1884 C C . SER A 1 247 ? -22.088 2.406 -7.861 1 92.97 247 SER A C 1
ATOM 1886 O O . SER A 1 247 ? -21.637 2.896 -6.824 1 92.97 247 SER A O 1
ATOM 1888 N N . LEU A 1 248 ? -21.605 2.669 -9.029 1 92.37 248 LEU A N 1
ATOM 1889 C CA . LEU A 1 248 ? -20.208 3.063 -9.177 1 92.37 248 LEU A CA 1
ATOM 1890 C C . LEU A 1 248 ? -20.052 4.574 -9.041 1 92.37 248 LEU A C 1
ATOM 1892 O O . LEU A 1 248 ? -18.95 5.068 -8.789 1 92.37 248 LEU A O 1
ATOM 1896 N N . ALA A 1 249 ? -21.145 5.324 -9.196 1 93.75 249 ALA A N 1
ATOM 1897 C CA . ALA A 1 249 ? -21.036 6.772 -9.038 1 93.75 249 ALA A CA 1
ATOM 1898 C C . ALA A 1 249 ? -20.65 7.141 -7.609 1 93.75 249 ALA A C 1
ATOM 1900 O O . ALA A 1 249 ? -19.676 7.863 -7.389 1 93.75 249 ALA A O 1
ATOM 1901 N N . PRO A 1 250 ? -21.4 6.606 -6.635 1 94 250 PRO A N 1
ATOM 1902 C CA . PRO A 1 250 ? -20.99 6.879 -5.256 1 94 250 PRO A CA 1
ATOM 1903 C C . PRO A 1 250 ? -19.593 6.35 -4.94 1 94 250 PRO A C 1
ATOM 1905 O O . PRO A 1 250 ? -18.848 6.978 -4.183 1 94 250 PRO A O 1
ATOM 1908 N N . ALA A 1 251 ? -19.245 5.217 -5.483 1 94.96 251 ALA A N 1
ATOM 1909 C CA . ALA A 1 251 ? -17.915 4.652 -5.267 1 94.96 251 ALA A CA 1
ATOM 1910 C C . ALA A 1 251 ? -16.831 5.582 -5.803 1 94.96 251 ALA A C 1
ATOM 1912 O O . ALA A 1 251 ? -15.804 5.788 -5.153 1 94.96 251 ALA A O 1
ATOM 1913 N N . LEU A 1 252 ? -17.086 6.096 -6.951 1 95.42 252 LEU A N 1
ATOM 1914 C CA . LEU A 1 252 ? -16.14 7.027 -7.559 1 95.42 252 LEU A CA 1
ATOM 1915 C C . LEU A 1 252 ? -15.994 8.285 -6.71 1 95.42 252 LEU A C 1
ATOM 1917 O O . LEU A 1 252 ? -14.882 8.779 -6.513 1 95.42 252 LEU A O 1
ATOM 1921 N N . GLU A 1 253 ? -17.055 8.803 -6.286 1 96.45 253 GLU A N 1
ATOM 1922 C CA . GLU A 1 253 ? -17.028 9.998 -5.449 1 96.45 253 GLU A CA 1
ATOM 1923 C C . GLU A 1 253 ? -16.273 9.743 -4.147 1 96.45 253 GLU A C 1
ATOM 1925 O O . GLU A 1 253 ? -15.51 10.596 -3.688 1 96.45 253 GLU A O 1
ATOM 1930 N N . ALA A 1 254 ? -16.501 8.593 -3.558 1 96.86 254 ALA A N 1
ATOM 1931 C CA . ALA A 1 254 ? -15.79 8.234 -2.334 1 96.86 254 ALA A CA 1
ATOM 1932 C C . ALA A 1 254 ? -14.291 8.098 -2.59 1 96.86 254 ALA A C 1
ATOM 1934 O O . ALA A 1 254 ? -13.474 8.509 -1.763 1 96.86 254 ALA A O 1
ATOM 1935 N N . GLY A 1 255 ? -13.948 7.505 -3.713 1 95.47 255 GLY A N 1
ATOM 1936 C CA . GLY A 1 255 ? -12.549 7.414 -4.099 1 95.47 255 GLY A CA 1
ATOM 1937 C C . GLY A 1 255 ? -11.883 8.768 -4.252 1 95.47 255 GLY A C 1
ATOM 1938 O O . GLY A 1 255 ? -10.753 8.965 -3.801 1 95.47 255 GLY A O 1
ATOM 1939 N N . ILE A 1 256 ? -12.516 9.648 -4.845 1 95.73 256 ILE A N 1
ATOM 1940 C CA . ILE A 1 256 ? -12.023 11.009 -5.023 1 95.73 256 ILE A CA 1
ATOM 1941 C C . ILE A 1 256 ? -11.837 11.673 -3.66 1 95.73 256 ILE A C 1
ATOM 1943 O O . ILE A 1 256 ? -10.813 12.312 -3.408 1 95.73 256 ILE A O 1
ATOM 1947 N N . ALA A 1 257 ? -12.811 11.484 -2.817 1 97.24 257 ALA A N 1
ATOM 1948 C CA . ALA A 1 257 ? -12.771 12.109 -1.497 1 97.24 257 ALA A CA 1
ATOM 1949 C C . ALA A 1 257 ? -11.563 11.629 -0.698 1 97.24 257 ALA A C 1
ATOM 1951 O O . ALA A 1 257 ? -10.844 12.435 -0.103 1 97.24 257 ALA A O 1
ATOM 1952 N N . VAL A 1 258 ? -11.368 10.371 -0.665 1 96.79 258 VAL A N 1
ATOM 1953 C CA . VAL A 1 258 ? -10.249 9.839 0.106 1 96.79 258 VAL A CA 1
ATOM 1954 C C . VAL A 1 258 ? -8.931 10.329 -0.49 1 96.79 258 VAL A C 1
ATOM 1956 O O . VAL A 1 258 ? -7.979 10.611 0.241 1 96.79 258 VAL A O 1
ATOM 1959 N N . THR A 1 259 ? -8.849 10.417 -1.806 1 95.65 259 THR A N 1
ATOM 1960 C CA . THR A 1 259 ? -7.654 10.917 -2.475 1 95.65 259 THR A CA 1
ATOM 1961 C C . THR A 1 259 ? -7.389 12.371 -2.093 1 95.65 259 THR A C 1
ATOM 1963 O O . THR A 1 259 ? -6.248 12.747 -1.817 1 95.65 259 THR A O 1
ATOM 1966 N N . PHE A 1 260 ? -8.405 13.139 -2.092 1 96.76 260 PHE A N 1
ATOM 1967 C CA . PHE A 1 260 ? -8.273 14.544 -1.724 1 96.76 260 PHE A CA 1
ATOM 1968 C C . PHE A 1 260 ? -7.742 14.683 -0.302 1 96.76 260 PHE A C 1
ATOM 1970 O O . PHE A 1 260 ? -6.832 15.475 -0.049 1 96.76 260 PHE A O 1
ATOM 1977 N N . LEU A 1 261 ? -8.289 13.903 0.585 1 97.2 261 LEU A N 1
ATOM 1978 C CA . LEU A 1 261 ? -7.827 13.948 1.967 1 97.2 261 LEU A CA 1
ATOM 1979 C C . LEU A 1 261 ? -6.363 13.53 2.065 1 97.2 261 LEU A C 1
ATOM 1981 O O . LEU A 1 261 ? -5.573 14.175 2.758 1 97.2 261 LEU A O 1
ATOM 1985 N N . ALA A 1 262 ? -6.066 12.488 1.38 1 95.99 262 ALA A N 1
ATOM 1986 C CA . ALA A 1 262 ? -4.7 11.97 1.415 1 95.99 262 ALA A CA 1
ATOM 1987 C C . ALA A 1 262 ? -3.711 12.998 0.873 1 95.99 262 ALA A C 1
ATOM 1989 O O . ALA A 1 262 ? -2.625 13.176 1.43 1 95.99 262 ALA A O 1
ATOM 1990 N N . VAL A 1 263 ? -4.057 13.663 -0.179 1 94.73 263 VAL A N 1
ATOM 1991 C CA . VAL A 1 263 ? -3.187 14.663 -0.79 1 94.73 263 VAL A CA 1
ATOM 1992 C C . VAL A 1 263 ? -2.951 15.811 0.189 1 94.73 263 VAL A C 1
ATOM 1994 O O . VAL A 1 263 ? -1.825 16.294 0.329 1 94.73 263 VAL A O 1
ATOM 1997 N N . ILE A 1 264 ? -3.971 16.228 0.84 1 96.19 264 ILE A N 1
ATOM 1998 C CA . ILE A 1 264 ? -3.87 17.329 1.791 1 96.19 264 ILE A CA 1
ATOM 1999 C C . ILE A 1 264 ? -2.92 16.947 2.924 1 96.19 264 ILE A C 1
ATOM 2001 O O . ILE A 1 264 ? -2.013 17.711 3.266 1 96.19 264 ILE A O 1
ATOM 2005 N N . PHE A 1 265 ? -3.079 15.792 3.478 1 94.96 265 PHE A N 1
ATOM 2006 C CA . PHE A 1 265 ? -2.233 15.349 4.58 1 94.96 265 PHE A CA 1
ATOM 2007 C C . PHE A 1 265 ? -0.799 15.136 4.111 1 94.96 265 PHE A C 1
ATOM 2009 O O . PHE A 1 265 ? 0.149 15.41 4.85 1 94.96 265 PHE A O 1
ATOM 2016 N N . ASP A 1 266 ? -0.719 14.631 2.93 1 93.63 266 ASP A N 1
ATOM 2017 C CA . ASP A 1 266 ? 0.612 14.423 2.369 1 93.63 266 ASP A CA 1
ATOM 2018 C C . ASP A 1 266 ? 1.364 15.745 2.236 1 93.63 266 ASP A C 1
ATOM 2020 O O . ASP A 1 266 ? 2.55 15.826 2.562 1 93.63 266 ASP A O 1
ATOM 2024 N N . ARG A 1 267 ? 0.737 16.781 1.804 1 91.81 267 ARG A N 1
ATOM 2025 C CA . ARG A 1 267 ? 1.361 18.088 1.626 1 91.81 267 ARG A CA 1
ATOM 2026 C C . ARG A 1 267 ? 1.769 18.686 2.968 1 91.81 267 ARG A C 1
ATOM 2028 O O . ARG A 1 267 ? 2.85 19.266 3.092 1 91.81 267 ARG A O 1
ATOM 2035 N N . ILE A 1 268 ? 0.925 18.512 3.895 1 93.85 268 ILE A N 1
ATOM 2036 C CA . ILE A 1 268 ? 1.201 19.05 5.223 1 93.85 268 ILE A CA 1
ATOM 2037 C C . ILE A 1 268 ? 2.429 18.361 5.814 1 93.85 268 ILE A C 1
ATOM 2039 O O . ILE A 1 268 ? 3.35 19.026 6.293 1 93.85 268 ILE A O 1
ATOM 2043 N N . THR A 1 269 ? 2.466 17.075 5.727 1 91.64 269 THR A N 1
ATOM 2044 C CA . THR A 1 269 ? 3.496 16.307 6.419 1 91.64 269 THR A CA 1
ATOM 2045 C C . THR A 1 269 ? 4.821 16.379 5.666 1 91.64 269 THR A C 1
ATOM 2047 O O . THR A 1 269 ? 5.89 16.412 6.28 1 91.64 269 THR A O 1
ATOM 2050 N N . ARG A 1 270 ? 4.78 16.407 4.344 1 87.89 270 ARG A N 1
ATOM 2051 C CA . ARG A 1 270 ? 6.008 16.503 3.561 1 87.89 270 ARG A CA 1
ATOM 2052 C C . ARG A 1 270 ? 6.719 17.827 3.818 1 87.89 270 ARG A C 1
ATOM 2054 O O . ARG A 1 270 ? 7.95 17.881 3.847 1 87.89 270 ARG A O 1
ATOM 2061 N N . ASN A 1 271 ? 6.018 18.855 3.932 1 86.65 271 ASN A N 1
ATOM 2062 C CA . ASN A 1 271 ? 6.613 20.168 4.157 1 86.65 271 ASN A CA 1
ATOM 2063 C C . ASN A 1 271 ? 7.205 20.283 5.559 1 86.65 271 ASN A C 1
ATOM 2065 O O . ASN A 1 271 ? 8.173 21.015 5.771 1 86.65 271 ASN A O 1
ATOM 2069 N N . LEU A 1 272 ? 6.592 19.577 6.434 1 83.4 272 LEU A N 1
ATOM 2070 C CA . LEU A 1 272 ? 7.133 19.582 7.789 1 83.4 272 LEU A CA 1
ATOM 2071 C C . LEU A 1 272 ? 8.469 18.848 7.843 1 83.4 272 LEU A C 1
ATOM 2073 O O . LEU A 1 272 ? 9.352 19.214 8.622 1 83.4 272 LEU A O 1
ATOM 2077 N N . VAL A 1 273 ? 8.613 17.891 7.001 1 77.45 273 VAL A N 1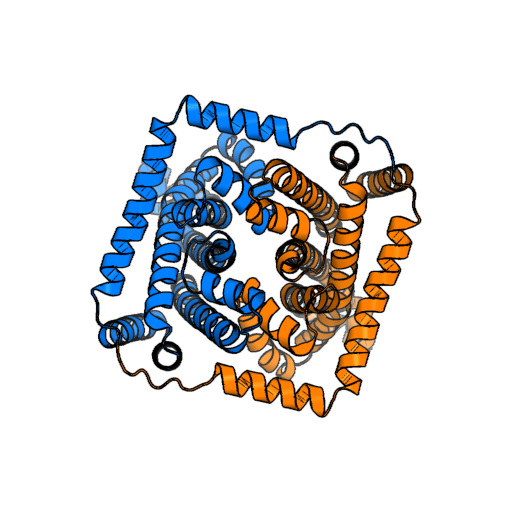
ATOM 2078 C CA . VAL A 1 273 ? 9.87 17.159 6.887 1 77.45 273 VAL A CA 1
ATOM 2079 C C . VAL A 1 273 ? 10.921 18.039 6.214 1 77.45 273 VAL A C 1
ATOM 2081 O O . VAL A 1 273 ? 12.072 18.09 6.656 1 77.45 273 VAL A O 1
ATOM 2084 N N . GLY A 1 274 ? 10.569 18.792 5.135 1 70.18 274 GLY A N 1
ATOM 2085 C CA . GLY A 1 274 ? 11.483 19.629 4.375 1 70.18 274 GLY A CA 1
ATOM 2086 C C . GLY A 1 274 ? 11.923 20.87 5.13 1 70.18 274 GLY A C 1
ATOM 2087 O O . GLY A 1 274 ? 13.042 21.352 4.943 1 70.18 274 GLY A O 1
ATOM 2088 N N . SER A 1 275 ? 11.018 21.396 5.839 1 60.53 275 SER A N 1
ATOM 2089 C CA . SER A 1 275 ? 11.361 22.616 6.56 1 60.53 275 SER A CA 1
ATOM 2090 C C . SER A 1 275 ? 12.369 22.338 7.67 1 60.53 275 SER A C 1
ATOM 2092 O O . SER A 1 275 ? 13.051 23.251 8.14 1 60.53 275 SER A O 1
ATOM 2094 N N . LYS A 1 276 ? 12.318 21.076 8.036 1 54.76 276 LYS A N 1
ATOM 2095 C CA . LYS A 1 276 ? 13.237 20.786 9.133 1 54.76 276 LYS A CA 1
ATOM 2096 C C . LYS A 1 276 ? 14.606 20.364 8.606 1 54.76 276 LYS A C 1
ATOM 2098 O O . LYS A 1 276 ? 15.545 20.178 9.382 1 54.76 276 LYS A O 1
ATOM 2103 N N . ILE A 1 277 ? 14.651 20.105 7.265 1 46.55 277 ILE A N 1
ATOM 2104 C CA . ILE A 1 277 ? 15.974 19.905 6.684 1 46.55 277 ILE A CA 1
ATOM 2105 C C . ILE A 1 277 ? 16.527 21.24 6.19 1 46.55 277 ILE A C 1
ATOM 2107 O O . ILE A 1 277 ? 15.821 22.006 5.53 1 46.55 277 ILE A O 1
ATOM 2111 N N . MET B 1 1 ? -29.64 17.644 7.958 1 33.89 1 MET B N 1
ATOM 2112 C CA . MET B 1 1 ? -28.878 17.056 6.86 1 33.89 1 MET B CA 1
ATOM 2113 C C . MET B 1 1 ? -29.083 17.846 5.572 1 33.89 1 MET B C 1
ATOM 2115 O O . MET B 1 1 ? -30.209 17.971 5.088 1 33.89 1 MET B O 1
ATOM 2119 N N . ALA B 1 2 ? -28.162 18.783 5.324 1 37.22 2 ALA B N 1
ATOM 2120 C CA . ALA B 1 2 ? -28.334 19.847 4.338 1 37.22 2 ALA B CA 1
ATOM 2121 C C . ALA B 1 2 ? -28.848 19.289 3.013 1 37.22 2 ALA B C 1
ATOM 2123 O O . ALA B 1 2 ? -28.506 18.167 2.631 1 37.22 2 ALA B O 1
ATOM 2124 N N . ASP B 1 3 ? -29.788 19.521 2.545 1 44.99 3 ASP B N 1
ATOM 2125 C CA . ASP B 1 3 ? -30.198 19.396 1.15 1 44.99 3 ASP B CA 1
ATOM 2126 C C . ASP B 1 3 ? -28.998 19.513 0.212 1 44.99 3 ASP B C 1
ATOM 2128 O O . ASP B 1 3 ? -28.704 20.598 -0.295 1 44.99 3 ASP B O 1
ATOM 2132 N N . THR B 1 4 ? -27.75 18.955 0.591 1 50.16 4 THR B N 1
ATOM 2133 C CA . THR B 1 4 ? -26.425 19.168 0.02 1 50.16 4 THR B CA 1
ATOM 2134 C C . THR B 1 4 ? -26.444 18.943 -1.489 1 50.16 4 THR B C 1
ATOM 2136 O O . THR B 1 4 ? -27.049 17.984 -1.972 1 50.16 4 THR B O 1
ATOM 2139 N N . PHE B 1 5 ? -26.437 20.021 -2.227 1 56.71 5 PHE B N 1
ATOM 2140 C CA . PHE B 1 5 ? -26.197 20.081 -3.664 1 56.71 5 PHE B CA 1
ATOM 2141 C C . PHE B 1 5 ? -25.269 18.955 -4.106 1 56.71 5 PHE B C 1
ATOM 2143 O O . PHE B 1 5 ? -24.127 18.87 -3.649 1 56.71 5 PHE B O 1
ATOM 2150 N N . ASN B 1 6 ? -25.866 17.904 -4.476 1 69.95 6 ASN B N 1
ATOM 2151 C CA . ASN B 1 6 ? -25.064 16.83 -5.052 1 69.95 6 ASN B CA 1
ATOM 2152 C C . ASN B 1 6 ? -24.538 17.203 -6.435 1 69.95 6 ASN B C 1
ATOM 2154 O O . ASN B 1 6 ? -25.315 17.361 -7.378 1 69.95 6 ASN B O 1
ATOM 2158 N N . LEU B 1 7 ? -23.331 17.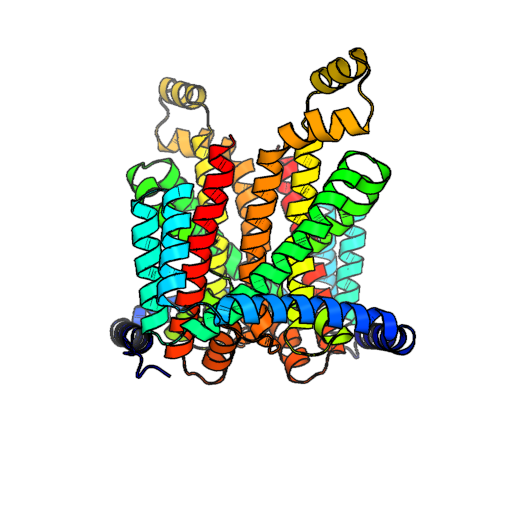708 -6.526 1 76 7 LEU B N 1
ATOM 2159 C CA . LEU B 1 7 ? -22.655 18.13 -7.748 1 76 7 LEU B CA 1
ATOM 2160 C C . LEU B 1 7 ? -22.795 17.073 -8.838 1 76 7 LEU B C 1
ATOM 2162 O O . LEU B 1 7 ? -22.636 17.373 -10.024 1 76 7 LEU B O 1
ATOM 2166 N N . GLY B 1 8 ? -23.253 15.946 -8.354 1 85.97 8 GLY B N 1
ATOM 2167 C CA . GLY B 1 8 ? -23.396 14.852 -9.302 1 85.97 8 GLY B CA 1
ATOM 2168 C C . GLY B 1 8 ? -22.105 14.515 -10.024 1 85.97 8 GLY B C 1
ATOM 2169 O O . GLY B 1 8 ? -22.119 14.194 -11.214 1 85.97 8 GLY B O 1
ATOM 2170 N N . ILE B 1 9 ? -21.005 14.693 -9.416 1 90.57 9 ILE B N 1
ATOM 2171 C CA . ILE B 1 9 ? -19.695 14.445 -10.008 1 90.57 9 ILE B CA 1
ATOM 2172 C C . ILE B 1 9 ? -19.575 12.974 -10.4 1 90.57 9 ILE B C 1
ATOM 2174 O O . ILE B 1 9 ? -19.088 12.652 -11.486 1 90.57 9 ILE B O 1
ATOM 2178 N N . GLY B 1 10 ? -20.043 12.133 -9.517 1 91.24 10 GLY B N 1
ATOM 2179 C CA . GLY B 1 10 ? -20.006 10.711 -9.817 1 91.24 10 GLY B CA 1
ATOM 2180 C C . GLY B 1 10 ? -20.774 10.346 -11.073 1 91.24 10 GLY B C 1
ATOM 2181 O O . GLY B 1 10 ? -20.264 9.622 -11.931 1 91.24 10 GLY B O 1
ATOM 2182 N N . LYS B 1 11 ? -21.954 10.926 -11.168 1 91.86 11 LYS B N 1
ATOM 2183 C CA . LYS B 1 11 ? -22.788 10.648 -12.333 1 91.86 11 LYS B CA 1
ATOM 2184 C C . LYS B 1 11 ? -22.157 11.206 -13.606 1 91.86 11 LYS B C 1
ATOM 2186 O O . LYS B 1 11 ? -22.204 10.568 -14.66 1 91.86 11 LYS B O 1
ATOM 2191 N N . PHE B 1 12 ? -21.634 12.347 -13.488 1 93.9 12 PHE B N 1
ATOM 2192 C CA . PHE B 1 12 ? -20.972 12.958 -14.635 1 93.9 12 PHE B CA 1
ATOM 2193 C C . PHE B 1 12 ? -19.817 12.089 -15.119 1 93.9 12 PHE B C 1
ATOM 2195 O O . PHE B 1 12 ? -19.675 11.85 -16.32 1 93.9 12 PHE B O 1
ATOM 2202 N N . LEU B 1 13 ? -19.051 11.595 -14.217 1 93.3 13 LEU B N 1
ATOM 2203 C CA . LEU B 1 13 ? -17.882 10.799 -14.572 1 93.3 13 LEU B CA 1
ATOM 2204 C C . LEU B 1 13 ? -18.297 9.453 -15.156 1 93.3 13 LEU B C 1
ATOM 2206 O O . LEU B 1 13 ? -17.675 8.962 -16.101 1 93.3 13 LEU B O 1
ATOM 2210 N N . VAL B 1 14 ? -19.289 8.912 -14.601 1 93.42 14 VAL B N 1
ATOM 2211 C CA . VAL B 1 14 ? -19.792 7.646 -15.124 1 93.42 14 VAL B CA 1
ATOM 2212 C C . VAL B 1 14 ? -20.291 7.839 -16.554 1 93.42 14 VAL B C 1
ATOM 2214 O O . VAL B 1 14 ? -20.033 7.005 -17.426 1 93.42 14 VAL B O 1
ATOM 2217 N N . ASN B 1 15 ? -20.996 8.964 -16.745 1 94.16 15 ASN B N 1
ATOM 2218 C CA . ASN B 1 15 ? -21.482 9.264 -18.087 1 94.16 15 ASN B CA 1
ATOM 2219 C C . ASN B 1 15 ? -20.331 9.471 -19.067 1 94.16 15 ASN B C 1
ATOM 2221 O O . ASN B 1 15 ? -20.417 9.065 -20.228 1 94.16 15 ASN B O 1
ATOM 2225 N N . LEU B 1 16 ? -19.336 10.055 -18.598 1 94.4 16 LEU B N 1
ATOM 2226 C CA . LEU B 1 16 ? -18.155 10.257 -19.43 1 94.4 16 LEU B CA 1
ATOM 2227 C C . LEU B 1 16 ? -17.515 8.923 -19.799 1 94.4 16 LEU B C 1
ATOM 2229 O O . LEU B 1 16 ? -17.128 8.712 -20.95 1 94.4 16 LEU B O 1
ATOM 2233 N N . ILE B 1 17 ? -17.377 8.074 -18.888 1 93.61 17 ILE B N 1
ATOM 2234 C CA . ILE B 1 17 ? -16.767 6.77 -19.124 1 93.61 17 ILE B CA 1
ATOM 2235 C C . ILE B 1 17 ? -17.633 5.962 -20.088 1 93.61 17 ILE B C 1
ATOM 2237 O O . ILE B 1 17 ? -17.117 5.318 -21.005 1 93.61 17 ILE B O 1
ATOM 2241 N N . ASP B 1 18 ? -18.965 6.066 -19.881 1 93.18 18 ASP B N 1
ATOM 2242 C CA . ASP B 1 18 ? -19.882 5.4 -20.8 1 93.18 18 ASP B CA 1
ATOM 2243 C C . ASP B 1 18 ? -19.711 5.926 -22.224 1 93.18 18 ASP B C 1
ATOM 2245 O O . ASP B 1 18 ? -19.723 5.151 -23.183 1 93.18 18 ASP B O 1
ATOM 2249 N N . PHE B 1 19 ? -19.588 7.191 -22.318 1 95.88 19 PHE B N 1
ATOM 2250 C CA . PHE B 1 19 ? -19.381 7.814 -23.62 1 95.88 19 PHE B CA 1
ATOM 2251 C C . PHE B 1 19 ? -18.105 7.296 -24.272 1 95.88 19 PHE B C 1
ATOM 2253 O O . PHE B 1 19 ? -18.095 6.977 -25.463 1 95.88 19 PHE B O 1
ATOM 2260 N N . LEU B 1 20 ? -17.054 7.182 -23.501 1 95.44 20 LEU B N 1
ATOM 2261 C CA . LEU B 1 20 ? -15.778 6.702 -24.023 1 95.44 20 LEU B CA 1
ATOM 2262 C C . LEU B 1 20 ? -15.883 5.244 -24.458 1 95.44 20 LEU B C 1
ATOM 2264 O O . LEU B 1 20 ? -15.375 4.871 -25.518 1 95.44 20 LEU B O 1
ATOM 2268 N N . ILE B 1 21 ? -16.517 4.457 -23.7 1 93.62 21 ILE B N 1
ATOM 2269 C CA . ILE B 1 21 ? -16.664 3.037 -23.998 1 93.62 21 ILE B CA 1
ATOM 2270 C C . ILE B 1 21 ? -17.498 2.859 -25.264 1 93.62 21 ILE B C 1
ATOM 2272 O O . ILE B 1 21 ? -17.192 2.007 -26.102 1 93.62 21 ILE B O 1
ATOM 2276 N N . ASP B 1 22 ? -18.521 3.72 -25.414 1 94.25 22 ASP B N 1
ATOM 2277 C CA . ASP B 1 22 ? -19.42 3.623 -26.559 1 94.25 22 ASP B CA 1
ATOM 2278 C C . ASP B 1 22 ? -18.728 4.08 -27.842 1 94.25 22 ASP B C 1
ATOM 2280 O O . ASP B 1 22 ? -18.955 3.512 -28.912 1 94.25 22 ASP B O 1
ATOM 2284 N N . ASN B 1 23 ? -17.864 5.045 -27.743 1 96.26 23 ASN B N 1
ATOM 2285 C CA . ASN B 1 23 ? -17.281 5.642 -28.94 1 96.26 23 ASN B CA 1
ATOM 2286 C C . ASN B 1 23 ? -15.922 5.029 -29.267 1 96.26 23 ASN B C 1
ATOM 2288 O O . ASN B 1 23 ? -15.463 5.1 -30.408 1 96.26 23 ASN B O 1
ATOM 2292 N N . TYR B 1 24 ? -15.316 4.419 -28.288 1 96.63 24 TYR B N 1
ATOM 2293 C CA . TYR B 1 24 ? -13.993 3.849 -28.519 1 96.63 24 TYR B CA 1
ATOM 2294 C C . TYR B 1 24 ? -13.939 2.394 -28.069 1 96.63 24 TYR B C 1
ATOM 2296 O O . TYR B 1 24 ? -12.961 1.964 -27.453 1 96.63 24 TYR B O 1
ATOM 2304 N N . SER B 1 25 ? -14.926 1.731 -28.305 1 93.37 25 SER B N 1
ATOM 2305 C CA . SER B 1 25 ? -15.052 0.344 -27.868 1 93.37 25 SER B CA 1
ATOM 2306 C C . SER B 1 25 ? -13.926 -0.517 -28.429 1 93.37 25 SER B C 1
ATOM 2308 O O . SER B 1 25 ? -13.406 -1.395 -27.738 1 93.37 25 SER B O 1
ATOM 2310 N N . GLY B 1 26 ? -13.575 -0.281 -29.656 1 95.28 26 GLY B N 1
ATOM 2311 C CA . GLY B 1 26 ? -12.493 -1.041 -30.261 1 95.28 26 GLY B CA 1
ATOM 2312 C C . GLY B 1 26 ? -11.187 -0.931 -29.497 1 95.28 26 GLY B C 1
ATOM 2313 O O . GLY B 1 26 ? -10.485 -1.927 -29.309 1 95.28 26 GLY B O 1
ATOM 2314 N N . PHE B 1 27 ? -10.882 0.211 -29.065 1 96.78 27 PHE B N 1
ATOM 2315 C CA . PHE B 1 27 ? -9.663 0.467 -28.307 1 96.78 27 PHE B CA 1
ATOM 2316 C C . PHE B 1 27 ? -9.683 -0.284 -26.981 1 96.78 27 PHE B C 1
ATOM 2318 O O . PHE B 1 27 ? -8.716 -0.966 -26.633 1 96.78 27 PHE B O 1
ATOM 2325 N N . PHE B 1 28 ? -10.721 -0.239 -26.262 1 96.43 28 PHE B N 1
ATOM 2326 C CA . PHE B 1 28 ? -10.818 -0.873 -24.952 1 96.43 28 PHE B CA 1
ATOM 2327 C C . PHE B 1 28 ? -10.888 -2.389 -25.088 1 96.43 28 PHE B C 1
ATOM 2329 O O . PHE B 1 28 ? -10.365 -3.118 -24.243 1 96.43 28 PHE B O 1
ATOM 2336 N N . ASP B 1 29 ? -11.473 -2.832 -26.141 1 96.47 29 ASP B N 1
ATOM 2337 C CA . ASP B 1 29 ? -11.504 -4.265 -26.42 1 96.47 29 ASP B CA 1
ATOM 2338 C C . ASP B 1 29 ? -10.104 -4.796 -26.722 1 96.47 29 ASP B C 1
ATOM 2340 O O . ASP B 1 29 ? -9.758 -5.91 -26.324 1 96.47 29 ASP B O 1
ATOM 2344 N N . LEU B 1 30 ? -9.401 -3.993 -27.419 1 97.45 30 LEU B N 1
ATOM 2345 C CA . LEU B 1 30 ? -8.033 -4.392 -27.73 1 97.45 30 LEU B CA 1
ATOM 2346 C C . LEU B 1 30 ? -7.194 -4.493 -26.46 1 97.45 30 LEU B C 1
ATOM 2348 O O . LEU B 1 30 ? -6.436 -5.449 -26.286 1 97.45 30 LEU B O 1
ATOM 2352 N N . ILE B 1 31 ? -7.328 -3.562 -25.622 1 97.69 31 ILE B N 1
ATOM 2353 C CA . ILE B 1 31 ? -6.608 -3.573 -24.353 1 97.69 31 ILE B CA 1
ATOM 2354 C C . ILE B 1 31 ? -6.988 -4.819 -23.556 1 97.69 31 ILE B C 1
ATOM 2356 O O . ILE B 1 31 ? -6.117 -5.514 -23.026 1 97.69 31 ILE B O 1
ATOM 2360 N N . SER B 1 32 ? -8.272 -5.065 -23.508 1 97.8 32 SER B N 1
ATOM 2361 C CA . SER B 1 32 ? -8.766 -6.232 -22.783 1 97.8 32 SER B CA 1
ATOM 2362 C C . SER B 1 32 ? -8.202 -7.524 -23.366 1 97.8 32 SER B C 1
ATOM 2364 O O . SER B 1 32 ? -7.809 -8.426 -22.624 1 97.8 32 SER B O 1
ATOM 2366 N N . TYR B 1 33 ? -8.155 -7.533 -24.636 1 97.93 33 TYR B N 1
ATOM 2367 C CA . TYR B 1 33 ? -7.666 -8.725 -25.319 1 97.93 33 TYR B CA 1
ATOM 2368 C C . TYR B 1 33 ? -6.186 -8.949 -25.035 1 97.93 33 TYR B C 1
ATOM 2370 O O . TYR B 1 33 ? -5.765 -10.072 -24.747 1 97.93 33 TYR B O 1
ATOM 2378 N N . VAL B 1 34 ? -5.403 -7.941 -25.076 1 98.23 34 VAL B N 1
ATOM 2379 C CA . VAL B 1 34 ? -3.964 -8.038 -24.854 1 98.23 34 VAL B CA 1
ATOM 2380 C C . VAL B 1 34 ? -3.691 -8.493 -23.422 1 98.23 34 VAL B C 1
ATOM 2382 O O . VAL B 1 34 ? -2.898 -9.41 -23.196 1 98.23 34 VAL B O 1
ATOM 2385 N N . ILE B 1 35 ? -4.39 -7.917 -22.523 1 98.49 35 ILE B N 1
ATOM 2386 C CA . ILE B 1 35 ? -4.172 -8.222 -21.113 1 98.49 35 ILE B CA 1
ATOM 2387 C C . ILE B 1 35 ? -4.62 -9.652 -20.819 1 98.49 35 ILE B C 1
ATOM 2389 O O . ILE B 1 35 ? -3.892 -10.419 -20.184 1 98.49 35 ILE B O 1
ATOM 2393 N N . GLN B 1 36 ? -5.823 -9.977 -21.308 1 98.45 36 GLN B N 1
ATOM 2394 C CA . GLN B 1 36 ? -6.326 -11.326 -21.07 1 98.45 36 GLN B CA 1
ATOM 2395 C C . GLN B 1 36 ? -5.414 -12.372 -21.705 1 98.45 36 GLN B C 1
ATOM 2397 O O . GLN B 1 36 ? -5.195 -13.442 -21.132 1 98.45 36 GLN B O 1
ATOM 2402 N N . SER B 1 37 ? -4.946 -12.049 -22.866 1 98.55 37 SER B N 1
ATOM 2403 C CA . SER B 1 37 ? -4.034 -12.97 -23.536 1 98.55 37 SER B CA 1
ATOM 2404 C C . SER B 1 37 ? -2.761 -13.177 -22.722 1 98.55 37 SER B C 1
ATOM 2406 O O . SER B 1 37 ? -2.22 -14.284 -22.676 1 98.55 37 SER B O 1
ATOM 2408 N N . GLY B 1 38 ? -2.223 -12.104 -22.146 1 98.57 38 GLY B N 1
ATOM 2409 C CA . GLY B 1 38 ? -1.077 -12.234 -21.259 1 98.57 38 GLY B CA 1
ATOM 2410 C C . GLY B 1 38 ? -1.353 -13.113 -20.054 1 98.57 38 GLY B C 1
ATOM 2411 O O . GLY B 1 38 ? -0.555 -13.993 -19.725 1 98.57 38 GLY B O 1
ATOM 2412 N N . VAL B 1 39 ? -2.494 -12.916 -19.452 1 98.51 39 VAL B N 1
ATOM 2413 C CA . VAL B 1 39 ? -2.876 -13.711 -18.29 1 98.51 39 VAL B CA 1
ATOM 2414 C C . VAL B 1 39 ? -3.015 -15.178 -18.689 1 98.51 39 VAL B C 1
ATOM 2416 O O . VAL B 1 39 ? -2.51 -16.066 -17.998 1 98.51 39 VAL B O 1
ATOM 2419 N N . ASP B 1 40 ? -3.711 -15.413 -19.819 1 98.27 40 ASP B N 1
ATOM 2420 C CA . ASP B 1 40 ? -3.928 -16.777 -20.293 1 98.27 40 ASP B CA 1
ATOM 2421 C C . ASP B 1 40 ? -2.603 -17.463 -20.618 1 98.27 40 ASP B C 1
ATOM 2423 O O . ASP B 1 40 ? -2.45 -18.665 -20.394 1 98.27 40 ASP B O 1
ATOM 2427 N N . PHE B 1 41 ? -1.735 -16.718 -21.194 1 98.52 41 PHE B N 1
ATOM 2428 C CA . PHE B 1 41 ? -0.423 -17.263 -21.521 1 98.52 41 PHE B CA 1
ATOM 2429 C C . PHE B 1 41 ? 0.286 -17.758 -20.265 1 98.52 41 PHE B C 1
ATOM 2431 O O . PHE B 1 41 ? 0.799 -18.878 -20.236 1 98.52 41 PHE B O 1
ATOM 2438 N N . PHE B 1 42 ? 0.274 -17.033 -19.236 1 98.06 42 PHE B N 1
ATOM 2439 C CA . PHE B 1 42 ? 0.992 -17.417 -18.026 1 98.06 42 PHE B CA 1
ATOM 2440 C C . PHE B 1 42 ? 0.209 -18.463 -17.242 1 98.06 42 PHE B C 1
ATOM 2442 O O . PHE B 1 42 ? 0.799 -19.308 -16.565 1 98.06 42 PHE B O 1
ATOM 2449 N N . HIS B 1 43 ? -1.147 -18.395 -17.35 1 97.08 43 HIS B N 1
ATOM 2450 C CA . HIS B 1 43 ? -1.934 -19.508 -16.83 1 97.08 43 HIS B CA 1
ATOM 2451 C C . HIS B 1 43 ? -1.489 -20.831 -17.444 1 97.08 43 HIS B C 1
ATOM 2453 O O . HIS B 1 43 ? -1.209 -21.792 -16.723 1 97.08 43 HIS B O 1
ATOM 2459 N N . PHE B 1 44 ? -1.429 -20.743 -18.749 1 97.44 44 PHE B N 1
ATOM 2460 C CA . PHE B 1 44 ? -1.056 -21.949 -19.478 1 97.44 44 PHE B CA 1
ATOM 2461 C C . PHE B 1 44 ? 0.343 -22.408 -19.084 1 97.44 44 PHE B C 1
ATOM 2463 O O . PHE B 1 44 ? 0.56 -23.59 -18.807 1 97.44 44 PHE B O 1
ATOM 2470 N N . LEU B 1 45 ? 1.256 -21.542 -19.002 1 96.9 45 LEU B N 1
ATOM 2471 C CA . LEU B 1 45 ? 2.647 -21.855 -18.692 1 96.9 45 LEU B CA 1
ATOM 2472 C C . LEU B 1 45 ? 2.775 -22.42 -17.281 1 96.9 45 LEU B C 1
ATOM 2474 O O . LEU B 1 45 ? 3.461 -23.423 -17.07 1 96.9 45 LEU B O 1
ATOM 2478 N N . LEU B 1 46 ? 2.114 -21.862 -16.297 1 96.45 46 LEU B N 1
ATOM 2479 C CA . LEU B 1 46 ? 2.266 -22.233 -14.894 1 96.45 46 LEU B CA 1
ATOM 2480 C C . LEU B 1 46 ? 1.506 -23.519 -14.587 1 96.45 46 LEU B C 1
ATOM 2482 O O . LEU B 1 46 ? 1.932 -24.311 -13.743 1 96.45 46 LEU B O 1
ATOM 2486 N N . PHE B 1 47 ? 0.394 -23.724 -15.312 1 95.35 47 PHE B N 1
ATOM 2487 C CA . PHE B 1 47 ? -0.418 -24.91 -15.07 1 95.35 47 PHE B CA 1
ATOM 2488 C C . PHE B 1 47 ? 0.133 -26.108 -15.834 1 95.35 47 PHE B C 1
ATOM 2490 O O . PHE B 1 47 ? -0.165 -27.256 -15.498 1 95.35 47 PHE B O 1
ATOM 2497 N N . SER B 1 48 ? 0.883 -25.837 -16.84 1 95.54 48 SER B N 1
ATOM 2498 C CA . SER B 1 48 ? 1.428 -26.919 -17.653 1 95.54 48 SER B CA 1
ATOM 2499 C C . SER B 1 48 ? 2.556 -27.644 -16.926 1 95.54 48 SER B C 1
ATOM 2501 O O . SER B 1 48 ? 2.884 -28.785 -17.258 1 95.54 48 SER B O 1
ATOM 2503 N N . ILE B 1 49 ? 3.138 -27.019 -15.97 1 95.35 49 ILE B N 1
ATOM 2504 C CA . ILE B 1 49 ? 4.255 -27.598 -15.231 1 95.35 49 ILE B CA 1
ATOM 2505 C C . ILE B 1 49 ? 3.739 -28.286 -13.97 1 95.35 49 ILE B C 1
ATOM 2507 O O . ILE B 1 49 ? 2.946 -27.709 -13.221 1 95.35 49 ILE B O 1
ATOM 2511 N N . ASN B 1 50 ? 4.199 -29.442 -13.755 1 95.01 50 ASN B N 1
ATOM 2512 C CA . ASN B 1 50 ? 3.855 -30.167 -12.537 1 95.01 50 ASN B CA 1
ATOM 2513 C C . ASN B 1 50 ? 4.302 -29.41 -11.289 1 95.01 50 ASN B C 1
ATOM 2515 O O . ASN B 1 50 ? 5.381 -28.814 -11.272 1 95.01 50 ASN B O 1
ATOM 2519 N N . PRO B 1 51 ? 3.475 -29.428 -10.283 1 95.26 51 PRO B N 1
ATOM 2520 C CA . PRO B 1 51 ? 3.8 -28.686 -9.062 1 95.26 51 PRO B CA 1
ATOM 2521 C C . PRO B 1 51 ? 5.191 -29.016 -8.524 1 95.26 51 PRO B C 1
ATOM 2523 O O . PRO B 1 51 ? 5.932 -28.114 -8.124 1 95.26 51 PRO B O 1
ATOM 2526 N N . TYR B 1 52 ? 5.589 -30.223 -8.501 1 95.07 52 TYR B N 1
ATOM 2527 C CA . TYR B 1 52 ? 6.872 -30.636 -7.943 1 95.07 52 TYR B CA 1
ATOM 2528 C C . TYR B 1 52 ? 8.026 -30.13 -8.799 1 95.07 52 TYR B C 1
ATOM 2530 O O . TYR B 1 52 ? 9.065 -29.723 -8.274 1 95.07 52 TYR B O 1
ATOM 2538 N N . LEU B 1 53 ? 7.819 -30.203 -10.079 1 96.39 53 LEU B N 1
ATOM 2539 C CA . LEU B 1 53 ? 8.836 -29.667 -10.976 1 96.39 53 LEU B CA 1
ATOM 2540 C C . LEU B 1 53 ? 8.972 -28.158 -10.803 1 96.39 53 LEU B C 1
ATOM 2542 O O . LEU B 1 53 ? 10.081 -27.62 -10.855 1 96.39 53 LEU B O 1
ATOM 2546 N N . MET B 1 54 ? 7.868 -27.538 -10.687 1 96.28 54 MET B N 1
ATOM 2547 C CA . MET B 1 54 ? 7.892 -26.092 -10.479 1 96.28 54 MET B CA 1
ATOM 2548 C C . MET B 1 54 ? 8.615 -25.741 -9.183 1 96.28 54 MET B C 1
ATOM 2550 O O . MET B 1 54 ? 9.384 -24.78 -9.137 1 96.28 54 MET B O 1
ATOM 2554 N N . ILE B 1 55 ? 8.329 -26.461 -8.123 1 97.67 55 ILE B N 1
ATOM 2555 C CA . ILE B 1 55 ? 9.003 -26.239 -6.849 1 97.67 55 ILE B CA 1
ATOM 2556 C C . ILE B 1 55 ? 10.511 -26.4 -7.028 1 97.67 55 ILE B C 1
ATOM 2558 O O . ILE B 1 55 ? 11.292 -25.585 -6.53 1 97.67 55 ILE B O 1
ATOM 2562 N N . LEU B 1 56 ? 10.907 -27.416 -7.777 1 97.07 56 LEU B N 1
ATOM 2563 C CA . LEU B 1 56 ? 12.322 -27.653 -8.041 1 97.07 56 LEU B CA 1
ATOM 2564 C C . LEU B 1 56 ? 12.931 -26.494 -8.824 1 97.07 56 LEU B C 1
ATOM 2566 O O . LEU B 1 56 ? 14.04 -26.049 -8.521 1 97.07 56 LEU B O 1
ATOM 2570 N N . LEU B 1 57 ? 12.25 -26.06 -9.797 1 96.59 57 LEU B N 1
ATOM 2571 C CA . LEU B 1 57 ? 12.738 -24.957 -10.617 1 96.59 57 LEU B CA 1
ATOM 2572 C C . LEU B 1 57 ? 12.928 -23.697 -9.778 1 96.59 57 LEU B C 1
ATOM 2574 O O . LEU B 1 57 ? 13.961 -23.031 -9.875 1 96.59 57 LEU B O 1
ATOM 2578 N N . ILE B 1 58 ? 11.956 -23.39 -8.96 1 96.59 58 ILE B N 1
ATOM 2579 C CA . ILE B 1 58 ? 12.046 -22.207 -8.11 1 96.59 58 ILE B CA 1
ATOM 2580 C C . ILE B 1 58 ? 13.184 -22.379 -7.106 1 96.59 58 ILE B C 1
ATOM 2582 O O . ILE B 1 58 ? 13.925 -21.432 -6.83 1 96.59 58 ILE B O 1
ATOM 2586 N N . ALA B 1 59 ? 13.303 -23.574 -6.625 1 97.17 59 ALA B N 1
ATOM 2587 C CA . ALA B 1 59 ? 14.381 -23.87 -5.685 1 97.17 59 ALA B CA 1
ATOM 2588 C C . ALA B 1 59 ? 15.746 -23.611 -6.317 1 97.17 59 ALA B C 1
ATOM 2590 O O . ALA B 1 59 ? 16.622 -23.01 -5.691 1 97.17 59 ALA B O 1
ATOM 2591 N N . VAL B 1 60 ? 15.876 -24.036 -7.503 1 97.07 60 VAL B N 1
ATOM 2592 C CA . VAL B 1 60 ? 17.141 -23.863 -8.21 1 97.07 60 VAL B CA 1
ATOM 2593 C C . VAL B 1 60 ? 17.397 -22.378 -8.455 1 97.07 60 VAL B C 1
ATOM 2595 O O . VAL B 1 60 ? 18.522 -21.9 -8.293 1 97.07 60 VAL B O 1
ATOM 2598 N N . ILE B 1 61 ? 16.373 -21.687 -8.817 1 96.2 61 ILE B N 1
ATOM 2599 C CA . ILE B 1 61 ? 16.506 -20.256 -9.065 1 96.2 61 ILE B CA 1
ATOM 2600 C C . ILE B 1 61 ? 16.929 -19.546 -7.782 1 96.2 61 ILE B C 1
ATOM 2602 O O . ILE B 1 61 ? 17.855 -18.731 -7.792 1 96.2 61 ILE B O 1
ATOM 2606 N N . VAL B 1 62 ? 16.248 -19.851 -6.676 1 96.72 62 VAL B N 1
ATOM 2607 C CA . VAL B 1 62 ? 16.561 -19.223 -5.397 1 96.72 62 VAL B CA 1
ATOM 2608 C C . VAL B 1 62 ? 17.976 -19.602 -4.967 1 96.72 62 VAL B C 1
ATOM 2610 O O . VAL B 1 62 ? 18.733 -18.756 -4.486 1 96.72 62 VAL B O 1
ATOM 2613 N N . TRP B 1 63 ? 18.314 -20.874 -5.191 1 96.29 63 TRP B N 1
ATOM 2614 C CA . TRP B 1 63 ? 19.648 -21.351 -4.84 1 96.29 63 TRP B CA 1
ATOM 2615 C C . TRP B 1 63 ? 20.72 -20.583 -5.606 1 96.29 63 TRP B C 1
ATOM 2617 O O . TRP B 1 63 ? 21.705 -20.128 -5.019 1 96.29 63 TRP B O 1
ATOM 2627 N N . LYS B 1 64 ? 20.531 -20.348 -6.847 1 95.39 64 LYS B N 1
ATOM 2628 C CA . LYS B 1 64 ? 21.525 -19.736 -7.725 1 95.39 64 LYS B CA 1
ATOM 2629 C C . LYS B 1 64 ? 21.575 -18.224 -7.529 1 95.39 64 LYS B C 1
ATOM 2631 O O . LYS B 1 64 ? 22.632 -17.608 -7.683 1 95.39 64 LYS B O 1
ATOM 2636 N N . THR B 1 65 ? 20.49 -17.639 -7.147 1 94 65 THR B N 1
ATOM 2637 C CA . THR B 1 65 ? 20.428 -16.183 -7.097 1 94 65 THR B CA 1
ATOM 2638 C C . THR B 1 65 ? 20.643 -15.681 -5.672 1 94 65 THR B C 1
ATOM 2640 O O . THR B 1 65 ? 21.083 -14.547 -5.468 1 94 65 THR B O 1
ATOM 2643 N N . VAL B 1 66 ? 20.198 -16.406 -4.704 1 94.65 66 VAL B N 1
ATOM 2644 C CA . VAL B 1 66 ? 20.265 -15.946 -3.321 1 94.65 66 VAL B CA 1
ATOM 2645 C C . VAL B 1 66 ? 21.249 -16.81 -2.536 1 94.65 66 VAL B C 1
ATOM 2647 O O . VAL B 1 66 ? 22.422 -16.456 -2.397 1 94.65 66 VAL B O 1
ATOM 2650 N N . ASN B 1 67 ? 20.937 -17.986 -2.037 1 94.86 67 ASN B N 1
ATOM 2651 C CA . ASN B 1 67 ? 21.806 -18.91 -1.318 1 94.86 67 ASN B CA 1
ATOM 2652 C C . ASN B 1 67 ? 21.069 -20.19 -0.935 1 94.86 67 ASN B C 1
ATOM 2654 O O . ASN B 1 67 ? 19.877 -20.332 -1.213 1 94.86 67 ASN B O 1
ATOM 2658 N N . LEU B 1 68 ? 21.703 -21.119 -0.356 1 96.09 68 LEU B N 1
ATOM 2659 C CA . LEU B 1 68 ? 21.169 -22.435 -0.025 1 96.09 68 LEU B CA 1
ATOM 2660 C C . LEU B 1 68 ? 20.128 -22.337 1.085 1 96.09 68 LEU B C 1
ATOM 2662 O O . LEU B 1 68 ? 19.115 -23.04 1.056 1 96.09 68 LEU B O 1
ATOM 2666 N N . LYS B 1 69 ? 20.428 -21.52 2.024 1 95.24 69 LYS B N 1
ATOM 2667 C CA . LYS B 1 69 ? 19.498 -21.367 3.138 1 95.24 69 LYS B CA 1
ATOM 2668 C C . LYS B 1 69 ? 18.143 -20.856 2.658 1 95.24 69 LYS B C 1
ATOM 2670 O O . LYS B 1 69 ? 17.1 -21.374 3.061 1 95.24 69 LYS B O 1
ATOM 2675 N N . SER B 1 70 ? 18.182 -19.839 1.766 1 95.29 70 SER B N 1
ATOM 2676 C CA . SER B 1 70 ? 16.952 -19.267 1.228 1 95.29 70 SER B CA 1
ATOM 2677 C C . SER B 1 70 ? 16.205 -20.277 0.363 1 95.29 70 SER B C 1
ATOM 2679 O O . SER B 1 70 ? 14.973 -20.276 0.323 1 95.29 70 SER B O 1
ATOM 2681 N N . MET B 1 71 ? 16.958 -21.057 -0.325 1 97.41 71 MET B N 1
ATOM 2682 C CA . MET B 1 71 ? 16.348 -22.116 -1.124 1 97.41 71 MET B CA 1
ATOM 2683 C C . MET B 1 71 ? 15.541 -23.065 -0.245 1 97.41 71 MET B C 1
ATOM 2685 O O . MET B 1 71 ? 14.408 -23.417 -0.579 1 97.41 71 MET B O 1
ATOM 2689 N N . LEU B 1 72 ? 16.09 -23.484 0.863 1 97.7 72 LEU B N 1
ATOM 2690 C CA . LEU B 1 72 ? 15.42 -24.42 1.759 1 97.7 72 LEU B CA 1
ATOM 2691 C C . LEU B 1 72 ? 14.133 -23.817 2.312 1 97.7 72 LEU B C 1
ATOM 2693 O O . LEU B 1 72 ? 13.106 -24.495 2.385 1 97.7 72 LEU B O 1
ATOM 2697 N N . TYR B 1 73 ? 14.192 -22.566 2.723 1 95.96 73 TYR B N 1
ATOM 2698 C CA . TYR B 1 73 ? 12.993 -21.885 3.2 1 95.96 73 TYR B CA 1
ATOM 2699 C C . TYR B 1 73 ? 11.94 -21.803 2.102 1 95.96 73 TYR B C 1
ATOM 2701 O O . TYR B 1 73 ? 10.747 -21.973 2.364 1 95.96 73 TYR B O 1
ATOM 2709 N N . SER B 1 74 ? 12.366 -21.513 0.896 1 97.33 74 SER B N 1
ATOM 2710 C CA . SER B 1 74 ? 11.434 -21.386 -0.219 1 97.33 74 SER B CA 1
ATOM 2711 C C . SER B 1 74 ? 10.739 -22.712 -0.513 1 97.33 74 SER B C 1
ATOM 2713 O O . SER B 1 74 ? 9.532 -22.744 -0.762 1 97.33 74 SER B O 1
ATOM 2715 N N . VAL B 1 75 ? 11.509 -23.791 -0.514 1 97.91 75 VAL B N 1
ATOM 2716 C CA . VAL B 1 75 ? 10.934 -25.113 -0.738 1 97.91 75 VAL B CA 1
ATOM 2717 C C . VAL B 1 75 ? 9.927 -25.433 0.364 1 97.91 75 VAL B C 1
ATOM 2719 O O . VAL B 1 75 ? 8.839 -25.944 0.09 1 97.91 75 VAL B O 1
ATOM 2722 N N . PHE B 1 76 ? 10.323 -25.132 1.573 1 97.71 76 PHE B N 1
ATOM 2723 C CA . PHE B 1 76 ? 9.436 -25.347 2.71 1 97.71 76 PHE B CA 1
ATOM 2724 C C . PHE B 1 76 ? 8.127 -24.588 2.528 1 97.71 76 PHE B C 1
ATOM 2726 O O . PHE B 1 76 ? 7.047 -25.15 2.719 1 97.71 76 PHE B O 1
ATOM 2733 N N . PHE B 1 77 ? 8.161 -23.312 2.133 1 97.59 77 PHE B N 1
ATOM 2734 C CA . PHE B 1 77 ? 6.989 -22.47 1.926 1 97.59 77 PHE B CA 1
ATOM 2735 C C . PHE B 1 77 ? 6.111 -23.031 0.813 1 97.59 77 PHE B C 1
ATOM 2737 O O . PHE B 1 77 ? 4.888 -23.096 0.953 1 97.59 77 PHE B O 1
ATOM 2744 N N . LEU B 1 78 ? 6.714 -23.473 -0.248 1 98.01 78 LEU B N 1
ATOM 2745 C CA . LEU B 1 78 ? 5.968 -23.956 -1.404 1 98.01 78 LEU B CA 1
ATOM 2746 C C . LEU B 1 78 ? 5.296 -25.29 -1.099 1 98.01 78 LEU B C 1
ATOM 2748 O O . LEU B 1 78 ? 4.174 -25.542 -1.544 1 98.01 78 LEU B O 1
ATOM 2752 N N . VAL B 1 79 ? 5.967 -26.167 -0.375 1 96.97 79 VAL B N 1
ATOM 2753 C CA . VAL B 1 79 ? 5.388 -27.449 0.012 1 96.97 79 VAL B CA 1
ATOM 2754 C C . VAL B 1 79 ? 4.178 -27.219 0.915 1 96.97 79 VAL B C 1
ATOM 2756 O O . VAL B 1 79 ? 3.164 -27.911 0.793 1 96.97 79 VAL B O 1
ATOM 2759 N N . ILE B 1 80 ? 4.259 -26.271 1.805 1 96.68 80 ILE B N 1
ATOM 2760 C CA . ILE B 1 80 ? 3.142 -25.943 2.685 1 96.68 80 ILE B CA 1
ATOM 2761 C C . ILE B 1 80 ? 1.949 -25.478 1.853 1 96.68 80 ILE B C 1
ATOM 2763 O O . ILE B 1 80 ? 0.804 -25.832 2.146 1 96.68 80 ILE B O 1
ATOM 2767 N N . ILE B 1 81 ? 2.199 -24.71 0.831 1 97.31 81 ILE B N 1
ATOM 2768 C CA . ILE B 1 81 ? 1.141 -24.224 -0.048 1 97.31 81 ILE B CA 1
ATOM 2769 C C . ILE B 1 81 ? 0.433 -25.406 -0.706 1 97.31 81 ILE B C 1
ATOM 2771 O O . ILE B 1 81 ? -0.798 -25.439 -0.779 1 97.31 81 ILE B O 1
ATOM 2775 N N . VAL B 1 82 ? 1.225 -26.386 -1.161 1 96.15 82 VAL B N 1
ATOM 2776 C CA . VAL B 1 82 ? 0.661 -27.586 -1.771 1 96.15 82 VAL B CA 1
ATOM 2777 C C . VAL B 1 82 ? -0.168 -28.348 -0.74 1 96.15 82 VAL B C 1
ATOM 2779 O O . VAL B 1 82 ? -1.277 -28.799 -1.036 1 96.15 82 VAL B O 1
ATOM 2782 N N . MET B 1 83 ? 0.362 -28.443 0.454 1 95.05 83 MET B N 1
ATOM 2783 C CA . MET B 1 83 ? -0.296 -29.21 1.507 1 95.05 83 MET B CA 1
ATOM 2784 C C . MET B 1 83 ? -1.596 -28.538 1.938 1 95.05 83 MET B C 1
ATOM 2786 O O . MET B 1 83 ? -2.498 -29.197 2.458 1 95.05 83 MET B O 1
ATOM 2790 N N . MET B 1 84 ? -1.737 -27.255 1.708 1 95.34 84 MET B N 1
ATOM 2791 C CA . MET B 1 84 ? -2.951 -26.518 2.049 1 95.34 84 MET B CA 1
ATOM 2792 C C . MET B 1 84 ? -3.964 -26.584 0.911 1 95.34 84 MET B C 1
ATOM 2794 O O . MET B 1 84 ? -5.054 -26.017 1.011 1 95.34 84 MET B O 1
ATOM 2798 N N . GLY B 1 85 ? -3.563 -27.196 -0.214 1 94.51 85 GLY B N 1
ATOM 2799 C CA . GLY B 1 85 ? -4.452 -27.318 -1.358 1 94.51 85 GLY B CA 1
ATOM 2800 C C . GLY B 1 85 ? -4.622 -26.019 -2.123 1 94.51 85 GLY B C 1
ATOM 2801 O O . GLY B 1 85 ? -5.647 -25.806 -2.775 1 94.51 85 GLY B O 1
ATOM 2802 N N . LEU B 1 86 ? -3.625 -25.13 -2.02 1 96.84 86 LEU B N 1
ATOM 2803 C CA . LEU B 1 86 ? -3.78 -23.798 -2.593 1 96.84 86 LEU B CA 1
ATOM 2804 C C . LEU B 1 86 ? -2.833 -23.599 -3.772 1 96.84 86 LEU B C 1
ATOM 2806 O O . LEU B 1 86 ? -2.584 -22.466 -4.19 1 96.84 86 LEU B O 1
ATOM 2810 N N . TRP B 1 87 ? -2.317 -24.643 -4.311 1 97.08 87 TRP B N 1
ATOM 2811 C CA . TRP B 1 87 ? -1.337 -24.534 -5.386 1 97.08 87 TRP B CA 1
ATOM 2812 C C . TRP B 1 87 ? -1.948 -23.87 -6.615 1 97.08 87 TRP B C 1
ATOM 2814 O O . TRP B 1 87 ? -1.403 -22.895 -7.137 1 97.08 87 TRP B O 1
ATOM 2824 N N . ASP B 1 88 ? -3.082 -24.416 -7.065 1 96.89 88 ASP B N 1
ATOM 2825 C CA . ASP B 1 88 ? -3.715 -23.9 -8.275 1 96.89 88 ASP B CA 1
ATOM 2826 C C . ASP B 1 88 ? -4.08 -22.426 -8.117 1 96.89 88 ASP B C 1
ATOM 2828 O O . ASP B 1 88 ? -3.823 -21.618 -9.012 1 96.89 88 ASP B O 1
ATOM 2832 N N . THR B 1 89 ? -4.653 -22.127 -6.992 1 97.59 89 THR B N 1
ATOM 2833 C CA . THR B 1 89 ? -5.029 -20.747 -6.705 1 97.59 89 THR B CA 1
ATOM 2834 C C . THR B 1 89 ? -3.797 -19.848 -6.664 1 97.59 89 THR B C 1
ATOM 2836 O O . THR B 1 89 ? -3.849 -18.696 -7.099 1 97.59 89 THR B O 1
ATOM 2839 N N . SER B 1 90 ? -2.731 -20.353 -6.153 1 98.04 90 SER B N 1
ATOM 2840 C CA . SER B 1 90 ? -1.475 -19.612 -6.112 1 98.04 90 SER B CA 1
ATOM 2841 C C . SER B 1 90 ? -0.938 -19.356 -7.516 1 98.04 90 SER B C 1
ATOM 2843 O O . SER B 1 90 ? -0.368 -18.296 -7.785 1 98.04 90 SER B O 1
ATOM 2845 N N . MET B 1 91 ? -1.123 -20.285 -8.42 1 97.76 91 MET B N 1
ATOM 2846 C CA . MET B 1 91 ? -0.653 -20.123 -9.792 1 97.76 91 MET B CA 1
ATOM 2847 C C . MET B 1 91 ? -1.479 -19.075 -10.53 1 97.76 91 MET B C 1
ATOM 2849 O O . MET B 1 91 ? -0.956 -18.347 -11.375 1 97.76 91 MET B O 1
ATOM 2853 N N . ILE B 1 92 ? -2.703 -19.032 -10.181 1 98.2 92 ILE B N 1
ATOM 2854 C CA . ILE B 1 92 ? -3.545 -17.977 -10.735 1 98.2 92 ILE B CA 1
ATOM 2855 C C . ILE B 1 92 ? -3.028 -16.613 -10.283 1 98.2 92 ILE B C 1
ATOM 2857 O O . ILE B 1 92 ? -2.847 -15.708 -11.101 1 98.2 92 ILE B O 1
ATOM 2861 N N . THR B 1 93 ? -2.778 -16.506 -9.002 1 98.32 93 THR B N 1
ATOM 2862 C CA . THR B 1 93 ? -2.251 -15.264 -8.447 1 98.32 93 THR B CA 1
ATOM 2863 C C . THR B 1 93 ? -0.933 -14.889 -9.118 1 98.32 93 THR B C 1
ATOM 2865 O O . THR B 1 93 ? -0.734 -13.736 -9.506 1 98.32 93 THR B O 1
ATOM 2868 N N . LEU B 1 94 ? -0.064 -15.82 -9.282 1 98.06 94 LEU B N 1
ATOM 2869 C CA . LEU B 1 94 ? 1.237 -15.567 -9.891 1 98.06 94 LEU B CA 1
ATOM 2870 C C . LEU B 1 94 ? 1.081 -15.106 -11.336 1 98.06 94 LEU B C 1
ATOM 2872 O O . LEU B 1 94 ? 1.835 -14.25 -11.804 1 98.06 94 LEU B O 1
ATOM 2876 N N . SER B 1 95 ? 0.14 -15.698 -12.044 1 98.45 95 SER B N 1
ATOM 2877 C CA . SER B 1 95 ? -0.092 -15.299 -13.429 1 98.45 95 SER B CA 1
ATOM 2878 C C . SER B 1 95 ? -0.485 -13.829 -13.522 1 98.45 95 SER B C 1
ATOM 2880 O O . SER B 1 95 ? -0.03 -13.115 -14.418 1 98.45 95 SER B O 1
ATOM 2882 N N . LEU B 1 96 ? -1.308 -13.415 -12.623 1 98.68 96 LEU B N 1
ATOM 2883 C CA . LEU B 1 96 ? -1.751 -12.025 -12.602 1 98.68 96 LEU B CA 1
ATOM 2884 C C . LEU B 1 96 ? -0.6 -11.093 -12.238 1 98.68 96 LEU B C 1
ATOM 2886 O O . LEU B 1 96 ? -0.438 -10.033 -12.846 1 98.68 96 LEU B O 1
ATOM 2890 N N . ILE B 1 97 ? 0.216 -11.502 -11.282 1 98.42 97 ILE B N 1
ATOM 2891 C CA . ILE B 1 97 ? 1.336 -10.695 -10.809 1 98.42 97 ILE B CA 1
ATOM 2892 C C . ILE B 1 97 ? 2.371 -10.547 -11.922 1 98.42 97 ILE B C 1
ATOM 2894 O O . ILE B 1 97 ? 2.853 -9.443 -12.186 1 98.42 97 ILE B O 1
ATOM 2898 N N . ILE B 1 98 ? 2.689 -11.629 -12.565 1 98.23 98 ILE B N 1
ATOM 2899 C CA . ILE B 1 98 ? 3.708 -11.606 -13.608 1 98.23 98 ILE B CA 1
ATOM 2900 C C . ILE B 1 98 ? 3.226 -10.756 -14.782 1 98.23 98 ILE B C 1
ATOM 2902 O O . ILE B 1 98 ? 3.969 -9.915 -15.294 1 98.23 98 ILE B O 1
ATOM 2906 N N . THR B 1 99 ? 1.996 -10.957 -15.152 1 98.79 99 THR B N 1
ATOM 2907 C CA . THR B 1 99 ? 1.444 -10.186 -16.259 1 98.79 99 THR B CA 1
ATOM 2908 C C . THR B 1 99 ? 1.455 -8.694 -15.938 1 98.79 99 THR B C 1
ATOM 2910 O O . THR B 1 99 ? 1.913 -7.883 -16.746 1 98.79 99 THR B O 1
ATOM 2913 N N . SER B 1 100 ? 0.954 -8.33 -14.777 1 98.84 100 SER B N 1
ATOM 2914 C CA . SER B 1 100 ? 0.878 -6.929 -14.377 1 98.84 100 SER B CA 1
ATOM 2915 C C . SER B 1 100 ? 2.266 -6.305 -14.282 1 98.84 100 SER B C 1
ATOM 2917 O O . SER B 1 100 ? 2.482 -5.183 -14.746 1 98.84 100 SER B O 1
ATOM 2919 N N . THR B 1 101 ? 3.166 -7.046 -13.685 1 98.68 101 THR B N 1
ATOM 2920 C CA . THR B 1 101 ? 4.519 -6.536 -13.49 1 98.68 101 THR B CA 1
ATOM 2921 C C . THR B 1 101 ? 5.219 -6.332 -14.83 1 98.68 101 THR B C 1
ATOM 2923 O O . THR B 1 101 ? 5.876 -5.311 -15.044 1 98.68 101 THR B O 1
ATOM 2926 N N . LEU B 1 102 ? 5.088 -7.303 -15.692 1 98.7 102 LEU B N 1
ATOM 2927 C CA . LEU B 1 102 ? 5.733 -7.199 -16.996 1 98.7 102 LEU B CA 1
ATOM 2928 C C . LEU B 1 102 ? 5.209 -5.993 -17.768 1 98.7 102 LEU B C 1
ATOM 2930 O O . LEU B 1 102 ? 5.989 -5.244 -18.362 1 98.7 102 LEU B O 1
ATOM 2934 N N . ILE B 1 103 ? 3.959 -5.806 -17.731 1 98.79 103 ILE B N 1
ATOM 2935 C CA . ILE B 1 103 ? 3.377 -4.668 -18.435 1 98.79 103 ILE B CA 1
ATOM 2936 C C . ILE B 1 103 ? 3.832 -3.367 -17.777 1 98.79 103 ILE B C 1
ATOM 2938 O O . ILE B 1 103 ? 4.208 -2.414 -18.465 1 98.79 103 ILE B O 1
ATOM 2942 N N . ALA B 1 104 ? 3.793 -3.291 -16.453 1 98.79 104 ALA B N 1
ATOM 2943 C CA . ALA B 1 104 ? 4.23 -2.104 -15.722 1 98.79 104 ALA B CA 1
ATOM 2944 C C . ALA B 1 104 ? 5.68 -1.761 -16.052 1 98.79 104 ALA B C 1
ATOM 2946 O O . ALA B 1 104 ? 6.025 -0.588 -16.214 1 98.79 104 ALA B O 1
ATOM 2947 N N . LEU B 1 105 ? 6.506 -2.761 -16.195 1 98.7 105 LEU B N 1
ATOM 2948 C CA . LEU B 1 105 ? 7.921 -2.545 -16.475 1 98.7 105 LEU B CA 1
ATOM 2949 C C . LEU B 1 105 ? 8.132 -2.162 -17.936 1 98.7 105 LEU B C 1
ATOM 2951 O O . LEU B 1 105 ? 8.963 -1.304 -18.244 1 98.7 105 LEU B O 1
ATOM 2955 N N . LEU B 1 106 ? 7.428 -2.843 -18.834 1 98.56 106 LEU B N 1
ATOM 2956 C CA . LEU B 1 106 ? 7.548 -2.561 -20.26 1 98.56 106 LEU B CA 1
ATOM 2957 C C . LEU B 1 106 ? 7.138 -1.125 -20.566 1 98.56 106 LEU B C 1
ATOM 2959 O O . LEU B 1 106 ? 7.67 -0.507 -21.492 1 98.56 106 LEU B O 1
ATOM 2963 N N . LEU B 1 107 ? 6.257 -0.601 -19.791 1 98.56 107 LEU B N 1
ATOM 2964 C CA . LEU B 1 107 ? 5.825 0.781 -19.973 1 98.56 107 LEU B CA 1
ATOM 2965 C C . LEU B 1 107 ? 6.637 1.725 -19.093 1 98.56 107 LEU B C 1
ATOM 2967 O O . LEU B 1 107 ? 7.03 2.807 -19.534 1 98.56 107 LEU B O 1
ATOM 2971 N N . GLY B 1 108 ? 6.877 1.331 -17.89 1 98.69 108 GLY B N 1
ATOM 2972 C CA . GLY B 1 108 ? 7.499 2.184 -16.89 1 98.69 108 GLY B CA 1
ATOM 2973 C C . GLY B 1 108 ? 8.95 2.504 -17.198 1 98.69 108 GLY B C 1
ATOM 2974 O O . GLY B 1 108 ? 9.379 3.653 -17.068 1 98.69 108 GLY B O 1
ATOM 2975 N N . ILE B 1 109 ? 9.717 1.514 -17.611 1 98.3 109 ILE B N 1
ATOM 2976 C CA . ILE B 1 109 ? 11.145 1.707 -17.835 1 98.3 109 ILE B CA 1
ATOM 2977 C C . ILE B 1 109 ? 11.359 2.649 -19.018 1 98.3 109 ILE B C 1
ATOM 2979 O O . ILE B 1 109 ? 12.073 3.648 -18.902 1 98.3 109 ILE B O 1
ATOM 2983 N N . PRO B 1 110 ? 10.7 2.476 -20.198 1 98.18 110 PRO B N 1
ATOM 2984 C CA . PRO B 1 110 ? 10.854 3.428 -21.301 1 98.18 110 PRO B CA 1
ATOM 2985 C C . PRO B 1 110 ? 10.39 4.836 -20.935 1 98.18 110 PRO B C 1
ATOM 2987 O O . PRO B 1 110 ? 11.033 5.819 -21.313 1 98.18 110 PRO B O 1
ATOM 2990 N N . LEU B 1 111 ? 9.339 4.939 -20.203 1 98.48 111 LEU B N 1
ATOM 2991 C CA . LEU B 1 111 ? 8.868 6.255 -19.785 1 98.48 111 LEU B CA 1
ATOM 2992 C C . LEU B 1 111 ? 9.871 6.919 -18.848 1 98.48 111 LEU B C 1
ATOM 2994 O O . LEU B 1 111 ? 10.039 8.14 -18.877 1 98.48 111 LEU B O 1
ATOM 2998 N N . GLY B 1 112 ? 10.457 6.074 -17.985 1 98.36 112 GLY B N 1
ATOM 2999 C CA . GLY B 1 112 ? 11.513 6.594 -17.131 1 98.36 112 GLY B CA 1
ATOM 3000 C C . GLY B 1 112 ? 12.708 7.114 -17.908 1 98.36 112 GLY B C 1
ATOM 3001 O O . GLY B 1 112 ? 13.298 8.132 -17.542 1 98.36 112 GLY B O 1
ATOM 3002 N N . ILE B 1 113 ? 13.028 6.44 -18.976 1 97.36 113 ILE B N 1
ATOM 3003 C CA . ILE B 1 113 ? 14.134 6.849 -19.835 1 97.36 113 ILE B CA 1
ATOM 3004 C C . ILE B 1 113 ? 13.807 8.188 -20.494 1 97.36 113 ILE B C 1
ATOM 3006 O O . ILE B 1 113 ? 14.627 9.109 -20.483 1 97.36 113 ILE B O 1
ATOM 3010 N N . VAL B 1 114 ? 12.564 8.288 -21.022 1 97.42 114 VAL B N 1
ATOM 3011 C CA . VAL B 1 114 ? 12.148 9.518 -21.687 1 97.42 114 VAL B CA 1
ATOM 3012 C C . VAL B 1 114 ? 12.087 10.659 -20.674 1 97.42 114 VAL B C 1
ATOM 3014 O O . VAL B 1 114 ? 12.47 11.791 -20.98 1 97.42 114 VAL B O 1
ATOM 3017 N N . LYS B 1 115 ? 11.623 10.36 -19.507 1 97.76 115 LYS B N 1
ATOM 3018 C CA . LYS B 1 115 ? 11.538 11.355 -18.442 1 97.76 115 LYS B CA 1
ATOM 3019 C C . LYS B 1 115 ? 12.919 11.899 -18.086 1 97.76 115 LYS B C 1
ATOM 3021 O O . LYS B 1 115 ? 13.078 13.097 -17.846 1 97.76 115 LYS B O 1
ATOM 3026 N N . ALA B 1 116 ? 13.905 11.066 -18.106 1 95.81 116 ALA B N 1
ATOM 3027 C CA . ALA B 1 116 ? 15.265 11.455 -17.741 1 95.81 116 ALA B CA 1
ATOM 3028 C C . ALA B 1 116 ? 15.885 12.348 -18.812 1 95.81 116 ALA B C 1
ATOM 3030 O O . ALA B 1 116 ? 16.775 13.151 -18.521 1 95.81 116 ALA B O 1
ATOM 3031 N N . ARG B 1 117 ? 15.38 12.348 -20.028 1 92.53 117 ARG B N 1
ATOM 3032 C CA . ARG B 1 117 ? 16.033 13.014 -21.15 1 92.53 117 ARG B CA 1
ATOM 3033 C C . ARG B 1 117 ? 15.288 14.285 -21.542 1 92.53 117 ARG B C 1
ATOM 3035 O O . ARG B 1 117 ? 15.802 15.1 -22.311 1 92.53 117 ARG B O 1
ATOM 3042 N N . SER B 1 118 ? 14.178 14.401 -21.041 1 94.98 118 SER B N 1
ATOM 3043 C CA . SER B 1 118 ? 13.371 15.548 -21.447 1 94.98 118 SER B CA 1
ATOM 3044 C C . SER B 1 118 ? 12.827 16.297 -20.236 1 94.98 118 SER B C 1
ATOM 3046 O O . SER B 1 118 ? 11.985 15.774 -19.502 1 94.98 118 SER B O 1
ATOM 3048 N N . LYS B 1 119 ? 13.193 17.47 -20.137 1 94.54 119 LYS B N 1
ATOM 3049 C CA . LYS B 1 119 ? 12.703 18.317 -19.053 1 94.54 119 LYS B CA 1
ATOM 3050 C C . LYS B 1 119 ? 11.194 18.52 -19.154 1 94.54 119 LYS B C 1
ATOM 3052 O O . LYS B 1 119 ? 10.501 18.579 -18.137 1 94.54 119 LYS B O 1
ATOM 3057 N N . LEU B 1 120 ? 10.754 18.577 -20.33 1 96.77 120 LEU B N 1
ATOM 3058 C CA . LEU B 1 120 ? 9.324 18.765 -20.552 1 96.77 120 LEU B CA 1
ATOM 3059 C C . LEU B 1 120 ? 8.536 17.552 -20.068 1 96.77 120 LEU B C 1
ATOM 3061 O O . LEU B 1 120 ? 7.522 17.7 -19.382 1 96.77 120 LEU B O 1
ATOM 3065 N N . VAL B 1 121 ? 9.019 16.401 -20.367 1 97.28 121 VAL B N 1
ATOM 3066 C CA . VAL B 1 121 ? 8.34 15.175 -19.961 1 97.28 121 VAL B CA 1
ATOM 3067 C C . VAL B 1 121 ? 8.411 15.023 -18.443 1 97.28 121 VAL B C 1
ATOM 3069 O O . VAL B 1 121 ? 7.434 14.621 -17.807 1 97.28 121 VAL B O 1
ATOM 3072 N N . SER B 1 122 ? 9.452 15.371 -17.937 1 96.86 122 SER B N 1
ATOM 3073 C CA . SER B 1 122 ? 9.625 15.304 -16.49 1 96.86 122 SER B CA 1
ATOM 3074 C C . SER B 1 122 ? 8.626 16.203 -15.771 1 96.86 122 SER B C 1
ATOM 3076 O O . SER B 1 122 ? 7.972 15.776 -14.817 1 96.86 122 SER B O 1
ATOM 3078 N N . THR B 1 123 ? 8.489 17.373 -16.278 1 96 123 THR B N 1
ATOM 3079 C CA . THR B 1 123 ? 7.609 18.354 -15.653 1 96 123 THR B CA 1
ATOM 3080 C C . THR B 1 123 ? 6.15 17.918 -15.761 1 96 123 THR B C 1
ATOM 3082 O O . THR B 1 123 ? 5.35 18.18 -14.86 1 96 123 THR B O 1
ATOM 3085 N N . LEU B 1 124 ? 5.864 17.194 -16.751 1 96.35 124 LEU B N 1
ATOM 3086 C CA . LEU B 1 124 ? 4.494 16.746 -16.974 1 96.35 124 LEU B CA 1
ATOM 3087 C C . LEU B 1 124 ? 4.21 15.46 -16.205 1 96.35 124 LEU B C 1
ATOM 3089 O O . LEU B 1 124 ? 3.107 15.274 -15.686 1 96.35 124 LEU B O 1
ATOM 3093 N N . LEU B 1 125 ? 5.182 14.602 -16.04 1 97.02 125 LEU B N 1
ATOM 3094 C CA . LEU B 1 125 ? 4.985 13.274 -15.468 1 97.02 125 LEU B CA 1
ATOM 3095 C C . LEU B 1 125 ? 5.058 13.322 -13.946 1 97.02 125 LEU B C 1
ATOM 3097 O O . LEU B 1 125 ? 4.404 12.53 -13.263 1 97.02 125 LEU B O 1
ATOM 3101 N N . ASP B 1 126 ? 5.745 14.239 -13.432 1 95.68 126 ASP B N 1
ATOM 3102 C CA . ASP B 1 126 ? 5.999 14.27 -11.995 1 95.68 126 ASP B CA 1
ATOM 3103 C C . ASP B 1 126 ? 4.697 14.42 -11.211 1 95.68 126 ASP B C 1
ATOM 3105 O O . ASP B 1 126 ? 4.416 13.63 -10.307 1 95.68 126 ASP B O 1
ATOM 3109 N N . PRO B 1 127 ? 3.895 15.384 -11.564 1 91.21 127 PRO B N 1
ATOM 3110 C CA . PRO B 1 127 ? 2.635 15.507 -10.828 1 91.21 127 PRO B CA 1
ATOM 3111 C C . PRO B 1 127 ? 1.735 14.285 -10.991 1 91.21 127 PRO B C 1
ATOM 3113 O O . PRO B 1 127 ? 1.022 13.91 -10.056 1 91.21 127 PRO B O 1
ATOM 3116 N N . MET B 1 128 ? 1.733 13.696 -12.106 1 94.78 128 MET B N 1
ATOM 3117 C CA . MET B 1 128 ? 0.944 12.49 -12.34 1 94.78 128 MET B CA 1
ATOM 3118 C C . MET B 1 128 ? 1.431 11.342 -11.462 1 94.78 128 MET B C 1
ATOM 3120 O O . MET B 1 128 ? 0.624 10.622 -10.871 1 94.78 128 MET B O 1
ATOM 3124 N N . LEU B 1 129 ? 2.721 11.239 -11.403 1 95.62 129 LEU B N 1
ATOM 3125 C CA . LEU B 1 129 ? 3.321 10.183 -10.595 1 95.62 129 LEU B CA 1
ATOM 3126 C C . LEU B 1 129 ? 3.039 10.405 -9.113 1 95.62 129 LEU B C 1
ATOM 3128 O O . LEU B 1 129 ? 2.801 9.449 -8.372 1 95.62 129 LEU B O 1
ATOM 3132 N N . ASP B 1 130 ? 2.998 11.671 -8.768 1 89.04 130 ASP B N 1
ATOM 3133 C CA . ASP B 1 130 ? 2.708 12.002 -7.376 1 89.04 130 ASP B CA 1
ATOM 3134 C C . ASP B 1 130 ? 1.276 11.621 -7.007 1 89.04 130 ASP B C 1
ATOM 3136 O O . ASP B 1 130 ? 1.032 11.072 -5.93 1 89.04 130 ASP B O 1
ATOM 3140 N N . VAL B 1 131 ? 0.415 11.857 -7.866 1 88.54 131 VAL B N 1
ATOM 3141 C CA . VAL B 1 131 ? -0.982 11.511 -7.63 1 88.54 131 VAL B CA 1
ATOM 3142 C C . VAL B 1 131 ? -1.135 9.993 -7.56 1 88.54 131 VAL B C 1
ATOM 3144 O O . VAL B 1 131 ? -1.828 9.472 -6.683 1 88.54 131 VAL B O 1
ATOM 3147 N N . MET B 1 132 ? -0.465 9.331 -8.438 1 93.37 132 MET B N 1
ATOM 3148 C CA . MET B 1 132 ? -0.547 7.874 -8.488 1 93.37 132 MET B CA 1
ATOM 3149 C C . MET B 1 132 ? -0.05 7.256 -7.185 1 93.37 132 MET B C 1
ATOM 3151 O O . MET B 1 132 ? -0.559 6.222 -6.749 1 93.37 132 MET B O 1
ATOM 3155 N N . GLN B 1 133 ? 0.831 7.904 -6.604 1 90.38 133 GLN B N 1
ATOM 3156 C CA . GLN B 1 133 ? 1.445 7.324 -5.414 1 90.38 133 GLN B CA 1
ATOM 3157 C C . GLN B 1 133 ? 0.682 7.719 -4.153 1 90.38 133 GLN B C 1
ATOM 3159 O O . GLN B 1 133 ? 0.932 7.176 -3.074 1 90.38 133 GLN B O 1
ATOM 3164 N N . THR B 1 134 ? -0.244 8.662 -4.31 1 86.97 134 THR B N 1
ATOM 3165 C CA . THR B 1 134 ? -0.983 9.142 -3.148 1 86.97 134 THR B CA 1
ATOM 3166 C C . THR B 1 134 ? -2.375 8.519 -3.097 1 86.97 134 THR B C 1
ATOM 3168 O O . THR B 1 134 ? -2.985 8.435 -2.028 1 86.97 134 THR B O 1
ATOM 3171 N N . LEU B 1 135 ? -2.775 8.03 -4.192 1 92 135 LEU B N 1
ATOM 3172 C CA . LEU B 1 135 ? -4.098 7.42 -4.272 1 92 135 LEU B CA 1
ATOM 3173 C C . LEU B 1 135 ? -4.143 6.114 -3.485 1 92 135 LEU B C 1
ATOM 3175 O O . LEU B 1 135 ? -3.244 5.279 -3.609 1 92 135 LEU B O 1
ATOM 3179 N N . PRO B 1 136 ? -5.155 5.994 -2.702 1 89.58 136 PRO B N 1
ATOM 3180 C CA . PRO B 1 136 ? -5.302 4.7 -2.032 1 89.58 136 PRO B CA 1
ATOM 3181 C C . PRO B 1 136 ? -5.533 3.552 -3.012 1 89.58 136 PRO B C 1
ATOM 3183 O O . PRO B 1 136 ? -6.204 3.731 -4.032 1 89.58 136 PRO B O 1
ATOM 3186 N N . SER B 1 137 ? -5.029 2.453 -2.673 1 92.21 137 SER B N 1
ATOM 3187 C CA . SER B 1 137 ? -4.979 1.305 -3.572 1 92.21 137 SER B CA 1
ATOM 3188 C C . SER B 1 137 ? -6.374 0.918 -4.052 1 92.21 137 SER B C 1
ATOM 3190 O O . SER B 1 137 ? -6.575 0.648 -5.238 1 92.21 137 SER B O 1
ATOM 3192 N N . LEU B 1 138 ? -7.337 0.938 -3.166 1 92.41 138 LEU B N 1
ATOM 3193 C CA . LEU B 1 138 ? -8.686 0.499 -3.504 1 92.41 138 LEU B CA 1
ATOM 3194 C C . LEU B 1 138 ? -9.317 1.426 -4.537 1 92.41 138 LEU B C 1
ATOM 3196 O O . LEU B 1 138 ? -10.169 1.001 -5.32 1 92.41 138 LEU B O 1
ATOM 3200 N N . ALA B 1 139 ? -8.935 2.666 -4.545 1 91.65 139 ALA B N 1
ATOM 3201 C CA . ALA B 1 139 ? -9.508 3.655 -5.454 1 91.65 139 ALA B CA 1
ATOM 3202 C C . ALA B 1 139 ? -9.192 3.312 -6.907 1 91.65 139 ALA B C 1
ATOM 3204 O O . ALA B 1 139 ? -9.954 3.659 -7.813 1 91.65 139 ALA B O 1
ATOM 3205 N N . TYR B 1 140 ? -8.156 2.567 -7.128 1 95.01 140 TYR B N 1
ATOM 3206 C CA . TYR B 1 140 ? -7.752 2.214 -8.484 1 95.01 140 TYR B CA 1
ATOM 3207 C C . TYR B 1 140 ? -8.741 1.238 -9.111 1 95.01 140 TYR B C 1
ATOM 3209 O O . TYR B 1 140 ? -8.881 1.189 -10.335 1 95.01 140 TYR B O 1
ATOM 3217 N N . LEU B 1 141 ? -9.424 0.498 -8.279 1 95.14 141 LEU B N 1
ATOM 3218 C CA . LEU B 1 141 ? -10.323 -0.532 -8.787 1 95.14 141 LEU B CA 1
ATOM 3219 C C . LEU B 1 141 ? -11.565 0.091 -9.415 1 95.14 141 LEU B C 1
ATOM 3221 O O . LEU B 1 141 ? -12.152 -0.479 -10.337 1 95.14 141 LEU B O 1
ATOM 3225 N N . ILE B 1 142 ? -11.903 1.24 -8.988 1 94.87 142 ILE B N 1
ATOM 3226 C CA . ILE B 1 142 ? -13.17 1.848 -9.379 1 94.87 142 ILE B CA 1
ATOM 3227 C C . ILE B 1 142 ? -13.157 2.151 -10.876 1 94.87 142 ILE B C 1
ATOM 3229 O O . ILE B 1 142 ? -13.99 1.638 -11.626 1 94.87 142 ILE B O 1
ATOM 3233 N N . PRO B 1 143 ? -12.205 2.975 -11.34 1 94.01 143 PRO B N 1
ATOM 3234 C CA . PRO B 1 143 ? -12.214 3.208 -12.786 1 94.01 143 PRO B CA 1
ATOM 3235 C C . PRO B 1 143 ? -11.973 1.933 -13.591 1 94.01 143 PRO B C 1
ATOM 3237 O O . PRO B 1 143 ? -12.508 1.784 -14.693 1 94.01 143 PRO B O 1
ATOM 3240 N N . ALA B 1 144 ? -11.173 1.029 -13.099 1 96.11 144 ALA B N 1
ATOM 3241 C CA . ALA B 1 144 ? -10.912 -0.222 -13.807 1 96.11 144 ALA B CA 1
ATOM 3242 C C . ALA B 1 144 ? -12.201 -1.01 -14.021 1 96.11 144 ALA B C 1
ATOM 3244 O O . ALA B 1 144 ? -12.434 -1.55 -15.105 1 96.11 144 ALA B O 1
ATOM 3245 N N . VAL B 1 145 ? -13.022 -1.057 -13.003 1 95.15 145 VAL B N 1
ATOM 3246 C CA . VAL B 1 145 ? -14.288 -1.779 -13.082 1 95.15 145 VAL B CA 1
ATOM 3247 C C . VAL B 1 145 ? -15.246 -1.041 -14.015 1 95.15 145 VAL B C 1
ATOM 3249 O O . VAL B 1 145 ? -16.005 -1.668 -14.757 1 95.15 145 VAL B O 1
ATOM 3252 N N . LEU B 1 146 ? -15.182 0.278 -14.016 1 93.91 146 LEU B N 1
ATOM 3253 C CA . LEU B 1 146 ? -16.068 1.08 -14.853 1 93.91 146 LEU B CA 1
ATOM 3254 C C . LEU B 1 146 ? -15.775 0.85 -16.332 1 93.91 146 LEU B C 1
ATOM 3256 O O . LEU B 1 146 ? -16.696 0.766 -17.147 1 93.91 146 LEU B O 1
ATOM 3260 N N . PHE B 1 147 ? -14.526 0.687 -16.624 1 95 147 PHE B N 1
ATOM 3261 C CA . PHE B 1 147 ? -14.138 0.589 -18.027 1 95 147 PHE B CA 1
ATOM 3262 C C . PHE B 1 147 ? -14.198 -0.857 -18.505 1 95 147 PHE B C 1
ATOM 3264 O O . PHE B 1 147 ? -14.497 -1.119 -19.672 1 95 147 PHE B O 1
ATOM 3271 N N . PHE B 1 148 ? -13.936 -1.827 -17.552 1 96.04 148 PHE B N 1
ATOM 3272 C CA . PHE B 1 148 ? -13.635 -3.156 -18.07 1 96.04 148 PHE B CA 1
ATOM 3273 C C . PHE B 1 148 ? -14.457 -4.217 -17.348 1 96.04 148 PHE B C 1
ATOM 3275 O O . PHE B 1 148 ? -14.323 -5.41 -17.627 1 96.04 148 PHE B O 1
ATOM 3282 N N . GLY B 1 149 ? -15.293 -3.794 -16.383 1 92.58 149 GLY B N 1
ATOM 3283 C CA . GLY B 1 149 ? -16.109 -4.745 -15.645 1 92.58 149 GLY B CA 1
ATOM 3284 C C . GLY B 1 149 ? -15.351 -5.445 -14.533 1 92.58 149 GLY B C 1
ATOM 3285 O O . GLY B 1 149 ? -14.403 -4.888 -13.975 1 92.58 149 GLY B O 1
ATOM 3286 N N . ILE B 1 150 ? -15.783 -6.605 -14.173 1 94.4 150 ILE B N 1
ATOM 3287 C CA . ILE B 1 150 ? -15.183 -7.363 -13.08 1 94.4 150 ILE B CA 1
ATOM 3288 C C . ILE B 1 150 ? -14.359 -8.517 -13.644 1 94.4 150 ILE B C 1
ATOM 3290 O O . ILE B 1 150 ? -14.644 -9.018 -14.735 1 94.4 150 ILE B O 1
ATOM 3294 N N . GLY B 1 151 ? -13.359 -8.816 -12.989 1 96.46 151 GLY B N 1
ATOM 3295 C CA . GLY B 1 151 ? -12.583 -9.959 -13.441 1 96.46 151 GLY B CA 1
ATOM 3296 C C . GLY B 1 151 ? -11.089 -9.697 -13.457 1 96.46 151 GLY B C 1
ATOM 3297 O O . GLY B 1 151 ? -10.596 -8.841 -12.72 1 96.46 151 GLY B O 1
ATOM 3298 N N . GLU B 1 152 ? -10.359 -10.468 -14.28 1 98.1 152 GLU B N 1
ATOM 3299 C CA . GLU B 1 152 ? -8.9 -10.45 -14.306 1 98.1 152 GLU B CA 1
ATOM 3300 C C . GLU B 1 152 ? -8.375 -9.173 -14.956 1 98.1 152 GLU B C 1
ATOM 3302 O O . GLU B 1 152 ? -7.422 -8.565 -14.464 1 98.1 152 GLU B O 1
ATOM 3307 N N . VAL B 1 153 ? -9.029 -8.748 -15.976 1 98.49 153 VAL B N 1
ATOM 3308 C CA . VAL B 1 153 ? -8.523 -7.647 -16.79 1 98.49 153 VAL B CA 1
ATOM 3309 C C . VAL B 1 153 ? -8.492 -6.364 -15.962 1 98.49 153 VAL B C 1
ATOM 3311 O O . VAL B 1 153 ? -7.447 -5.719 -15.844 1 98.49 153 VAL B O 1
ATOM 3314 N N . PRO B 1 154 ? -9.626 -5.968 -15.356 1 98.13 154 PRO B N 1
ATOM 3315 C CA . PRO B 1 154 ? -9.546 -4.76 -14.53 1 98.13 154 PRO B CA 1
ATOM 3316 C C . PRO B 1 154 ? -8.572 -4.907 -13.364 1 98.13 154 PRO B C 1
ATOM 3318 O O . PRO B 1 154 ? -7.939 -3.93 -12.957 1 98.13 154 PRO B O 1
ATOM 3321 N N . GLY B 1 155 ? -8.447 -6.111 -12.792 1 98.17 155 GLY B N 1
ATOM 3322 C CA . GLY B 1 155 ? -7.457 -6.344 -11.753 1 98.17 155 GLY B CA 1
ATOM 3323 C C . GLY B 1 155 ? -6.037 -6.066 -12.209 1 98.17 155 GLY B C 1
ATOM 3324 O O . GLY B 1 155 ? -5.273 -5.403 -11.505 1 98.17 155 GLY B O 1
ATOM 3325 N N . VAL B 1 156 ? -5.72 -6.513 -13.38 1 98.78 156 VAL B N 1
ATOM 3326 C CA . VAL B 1 156 ? -4.388 -6.313 -13.941 1 98.78 156 VAL B CA 1
ATOM 3327 C C . VAL B 1 156 ? -4.174 -4.834 -14.251 1 98.78 156 VAL B C 1
ATOM 3329 O O . VAL B 1 156 ? -3.102 -4.286 -13.986 1 98.78 156 VAL B O 1
ATOM 3332 N N . ILE B 1 157 ? -5.159 -4.171 -14.787 1 98.56 157 ILE B N 1
ATOM 3333 C CA . ILE B 1 157 ? -5.042 -2.764 -15.154 1 98.56 157 ILE B CA 1
ATOM 3334 C C . ILE B 1 157 ? -4.77 -1.926 -13.907 1 98.56 157 ILE B C 1
ATOM 3336 O O . ILE B 1 157 ? -3.847 -1.109 -13.889 1 98.56 157 ILE B O 1
ATOM 3340 N N . ALA B 1 158 ? -5.604 -2.146 -12.887 1 98.02 158 ALA B N 1
ATOM 3341 C CA . ALA B 1 158 ? -5.406 -1.431 -11.629 1 98.02 158 ALA B CA 1
ATOM 3342 C C . ALA B 1 158 ? 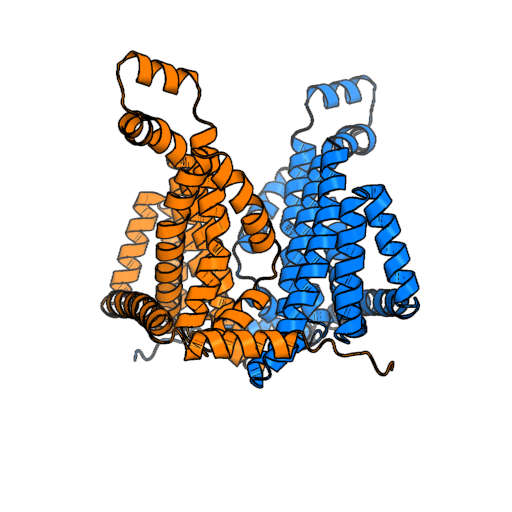-4.008 -1.682 -11.07 1 98.02 158 ALA B C 1
ATOM 3344 O O . ALA B 1 158 ? -3.355 -0.759 -10.577 1 98.02 158 ALA B O 1
ATOM 3345 N N . THR B 1 159 ? -3.526 -2.88 -11.183 1 98.4 159 THR B N 1
ATOM 3346 C CA . THR B 1 159 ? -2.216 -3.254 -10.661 1 98.4 159 THR B CA 1
ATOM 3347 C C . THR B 1 159 ? -1.103 -2.584 -11.462 1 98.4 159 THR B C 1
ATOM 3349 O O . THR B 1 159 ? -0.129 -2.093 -10.889 1 98.4 159 THR B O 1
ATOM 3352 N N . VAL B 1 160 ? -1.222 -2.553 -12.741 1 98.64 160 VAL B N 1
ATOM 3353 C CA . VAL B 1 160 ? -0.221 -1.939 -13.608 1 98.64 160 VAL B CA 1
ATOM 3354 C C . VAL B 1 160 ? -0.066 -0.462 -13.252 1 98.64 160 VAL B C 1
ATOM 3356 O O . VAL B 1 160 ? 1.053 0.026 -13.074 1 98.64 160 VAL B O 1
ATOM 3359 N N . ILE B 1 161 ? -1.152 0.218 -13.107 1 98.05 161 ILE B N 1
ATOM 3360 C CA . ILE B 1 161 ? -1.125 1.65 -12.83 1 98.05 161 ILE B CA 1
ATOM 3361 C C . ILE B 1 161 ? -0.538 1.897 -11.442 1 98.05 161 ILE B C 1
ATOM 3363 O O . ILE B 1 161 ? 0.267 2.812 -11.255 1 98.05 161 ILE B O 1
ATOM 3367 N N . PHE B 1 162 ? -0.949 1.06 -10.543 1 97.37 162 PHE B N 1
ATOM 3368 C CA . PHE B 1 162 ? -0.519 1.184 -9.155 1 97.37 162 PHE B CA 1
ATOM 3369 C C . PHE B 1 162 ? 0.974 0.907 -9.024 1 97.37 162 PHE B C 1
ATOM 3371 O O . PHE B 1 162 ? 1.663 1.553 -8.232 1 97.37 162 PHE B O 1
ATOM 3378 N N . ALA B 1 163 ? 1.517 0.032 -9.804 1 98.08 163 ALA B N 1
ATOM 3379 C CA . ALA B 1 163 ? 2.864 -0.492 -9.594 1 98.08 163 ALA B CA 1
ATOM 3380 C C . ALA B 1 163 ? 3.871 0.199 -10.509 1 98.08 163 ALA B C 1
ATOM 3382 O O . ALA B 1 163 ? 5.083 0.064 -10.324 1 98.08 163 ALA B O 1
ATOM 3383 N N . MET B 1 164 ? 3.498 1.03 -11.355 1 98.48 164 MET B N 1
ATOM 3384 C CA . MET B 1 164 ? 4.342 1.535 -12.434 1 98.48 164 MET B CA 1
ATOM 3385 C C . MET B 1 164 ? 5.22 2.682 -11.946 1 98.48 164 MET B C 1
ATOM 3387 O O . MET B 1 164 ? 6.374 2.806 -12.361 1 98.48 164 MET B O 1
ATOM 3391 N N . PRO B 1 165 ? 4.744 3.521 -11.033 1 98.3 165 PRO B N 1
ATOM 3392 C CA . PRO B 1 165 ? 5.452 4.767 -10.732 1 98.3 165 PRO B CA 1
ATOM 3393 C C . PRO B 1 165 ? 6.884 4.531 -10.256 1 98.3 165 PRO B C 1
ATOM 3395 O O . PRO B 1 165 ? 7.814 5.18 -10.743 1 98.3 165 PRO B O 1
ATOM 3398 N N . PRO B 1 166 ? 7.106 3.569 -9.378 1 97.65 166 PRO B N 1
ATOM 3399 C CA . PRO B 1 166 ? 8.496 3.391 -8.951 1 97.65 166 PRO B CA 1
ATOM 3400 C C . PRO B 1 166 ? 9.419 2.991 -10.1 1 97.65 166 PRO B C 1
ATOM 3402 O O . PRO B 1 166 ? 10.592 3.374 -10.117 1 97.65 166 PRO B O 1
ATOM 3405 N N . ALA B 1 167 ? 8.92 2.195 -11.009 1 98.26 167 ALA B N 1
ATOM 3406 C CA . ALA B 1 167 ? 9.727 1.829 -12.17 1 98.26 167 ALA B CA 1
ATOM 3407 C C . ALA B 1 167 ? 10.111 3.064 -12.981 1 98.26 167 ALA B C 1
ATOM 3409 O O . ALA B 1 167 ? 11.245 3.177 -13.452 1 98.26 167 ALA B O 1
ATOM 3410 N N . ILE B 1 168 ? 9.219 3.999 -13.124 1 98.68 168 ILE B N 1
ATOM 3411 C CA . ILE B 1 168 ? 9.471 5.231 -13.865 1 98.68 168 ILE B CA 1
ATOM 3412 C C . ILE B 1 168 ? 10.462 6.102 -13.096 1 98.68 168 ILE B C 1
ATOM 3414 O O . ILE B 1 168 ? 11.477 6.533 -13.648 1 98.68 168 ILE B O 1
ATOM 3418 N N . LYS B 1 169 ? 10.19 6.325 -11.86 1 98.21 169 LYS B N 1
ATOM 3419 C CA . LYS B 1 169 ? 10.956 7.264 -11.046 1 98.21 169 LYS B CA 1
ATOM 3420 C C . LYS B 1 169 ? 12.384 6.77 -10.835 1 98.21 169 LYS B C 1
ATOM 3422 O O . LYS B 1 169 ? 13.339 7.539 -10.97 1 98.21 169 LYS B O 1
ATOM 3427 N N . LEU B 1 170 ? 12.551 5.509 -10.568 1 97.78 170 LEU B N 1
ATOM 3428 C CA . LEU B 1 170 ? 13.875 4.991 -10.242 1 97.78 170 LEU B CA 1
ATOM 3429 C C . LEU B 1 170 ? 14.708 4.795 -11.505 1 97.78 170 LEU B C 1
ATOM 3431 O O . LEU B 1 170 ? 15.929 4.966 -11.481 1 97.78 170 LEU B O 1
ATOM 3435 N N . THR B 1 171 ? 14.004 4.469 -12.593 1 98.14 171 THR B N 1
ATOM 3436 C CA . THR B 1 171 ? 14.717 4.458 -13.865 1 98.14 171 THR B CA 1
ATOM 3437 C C . THR B 1 171 ? 15.242 5.85 -14.203 1 98.14 171 THR B C 1
ATOM 3439 O O . THR B 1 171 ? 16.418 6.012 -14.535 1 98.14 171 THR B O 1
ATOM 3442 N N . ALA B 1 172 ? 14.436 6.844 -14.105 1 98.05 172 ALA B N 1
ATOM 3443 C CA . ALA B 1 172 ? 14.843 8.218 -14.389 1 98.05 172 ALA B CA 1
ATOM 3444 C C . ALA B 1 172 ? 15.968 8.66 -13.457 1 98.05 172 ALA B C 1
ATOM 3446 O O . ALA B 1 172 ? 16.952 9.256 -13.901 1 98.05 172 ALA B O 1
ATOM 3447 N N . LEU B 1 173 ? 15.819 8.355 -12.237 1 96.47 173 LEU B N 1
ATOM 3448 C CA . LEU B 1 173 ? 16.823 8.722 -11.245 1 96.47 173 LEU B CA 1
ATOM 3449 C C . LEU B 1 173 ? 18.166 8.075 -11.566 1 96.47 173 LEU B C 1
ATOM 3451 O O . LEU B 1 173 ? 19.213 8.718 -11.453 1 96.47 173 LEU B O 1
ATOM 3455 N N . GLY B 1 174 ? 18.11 6.809 -11.905 1 96.25 174 GLY B N 1
ATOM 3456 C CA . GLY B 1 174 ? 19.334 6.109 -12.261 1 96.25 174 GLY B CA 1
ATOM 3457 C C . GLY B 1 174 ? 20.064 6.741 -13.431 1 96.25 174 GLY B C 1
ATOM 3458 O O . GLY B 1 174 ? 21.292 6.857 -13.414 1 96.25 174 GLY B O 1
ATOM 3459 N N . ILE B 1 175 ? 19.377 7.187 -14.333 1 95.78 175 ILE B N 1
ATOM 3460 C CA . ILE B 1 175 ? 19.959 7.789 -15.527 1 95.78 175 ILE B CA 1
ATOM 3461 C C . ILE B 1 175 ? 20.478 9.187 -15.2 1 95.78 175 ILE B C 1
ATOM 3463 O O . ILE B 1 175 ? 21.576 9.563 -15.618 1 95.78 175 ILE B O 1
ATOM 3467 N N . GLU B 1 176 ? 19.723 9.922 -14.457 1 94.69 176 GLU B N 1
ATOM 3468 C CA . GLU B 1 176 ? 20.07 11.299 -14.117 1 94.69 176 GLU B CA 1
ATOM 3469 C C . GLU B 1 176 ? 21.3 11.352 -13.215 1 94.69 176 GLU B C 1
ATOM 3471 O O . GLU B 1 176 ? 22.009 12.359 -13.181 1 94.69 176 GLU B O 1
ATOM 3476 N N . GLN B 1 177 ? 21.519 10.307 -12.563 1 93.06 177 GLN B N 1
ATOM 3477 C CA . GLN B 1 177 ? 22.611 10.299 -11.595 1 93.06 177 GLN B CA 1
ATOM 3478 C C . GLN B 1 177 ? 23.941 9.97 -12.269 1 93.06 177 GLN B C 1
ATOM 3480 O O . GLN B 1 177 ? 24.999 10.065 -11.644 1 93.06 177 GLN B O 1
ATOM 3485 N N . VAL B 1 178 ? 23.937 9.647 -13.547 1 91.2 178 VAL B N 1
ATOM 3486 C CA . VAL B 1 178 ? 25.182 9.383 -14.261 1 91.2 178 VAL B CA 1
ATOM 3487 C C . VAL B 1 178 ? 25.997 10.669 -14.372 1 91.2 178 VAL B C 1
ATOM 3489 O O . VAL B 1 178 ? 25.467 11.717 -14.749 1 91.2 178 VAL B O 1
ATOM 3492 N N . SER B 1 179 ? 27.261 10.567 -14.094 1 87.55 179 SER B N 1
ATOM 3493 C CA . SER B 1 179 ? 28.126 11.742 -14.057 1 87.55 179 SER B CA 1
ATOM 3494 C C . SER B 1 179 ? 28.22 12.402 -15.429 1 87.55 179 SER B C 1
ATOM 3496 O O . SER B 1 179 ? 28.301 11.716 -16.45 1 87.55 179 SER B O 1
ATOM 3498 N N . ASN B 1 180 ? 28.192 13.631 -15.352 1 87.51 180 ASN B N 1
ATOM 3499 C CA . ASN B 1 180 ? 28.37 14.405 -16.577 1 87.51 180 ASN B CA 1
ATOM 3500 C C . ASN B 1 180 ? 29.728 14.136 -17.218 1 87.51 180 ASN B C 1
ATOM 3502 O O . ASN B 1 180 ? 29.866 14.197 -18.441 1 87.51 180 ASN B O 1
ATOM 3506 N N . GLU B 1 181 ? 30.591 13.829 -16.349 1 87.77 181 GLU B N 1
ATOM 3507 C CA . GLU B 1 181 ? 31.931 13.535 -16.847 1 87.77 181 GLU B CA 1
ATOM 3508 C C . GLU B 1 181 ? 31.925 12.306 -17.753 1 87.77 181 GLU B C 1
ATOM 3510 O O . GLU B 1 181 ? 32.581 12.295 -18.797 1 87.77 181 GLU B O 1
ATOM 3515 N N . LEU B 1 182 ? 31.208 11.328 -17.304 1 88.83 182 LEU B N 1
ATOM 3516 C CA . LEU B 1 182 ? 31.119 10.096 -18.08 1 88.83 182 LEU B CA 1
ATOM 3517 C C . LEU B 1 182 ? 30.413 10.34 -19.409 1 88.83 182 LEU B C 1
ATOM 3519 O O . LEU B 1 182 ? 30.797 9.772 -20.434 1 88.83 182 LEU B O 1
ATOM 3523 N N . ILE B 1 183 ? 29.492 11.202 -19.386 1 89.03 183 ILE B N 1
ATOM 3524 C CA . ILE B 1 183 ? 28.731 11.536 -20.585 1 89.03 183 ILE B CA 1
ATOM 3525 C C . ILE B 1 183 ? 29.607 12.338 -21.545 1 89.03 183 ILE B C 1
ATOM 3527 O O . ILE B 1 183 ? 29.606 12.087 -22.753 1 89.03 183 ILE B O 1
ATOM 3531 N N . GLU B 1 184 ? 30.372 13.248 -20.993 1 88.91 184 GLU B N 1
ATOM 3532 C CA . GLU B 1 184 ? 31.261 14.082 -21.796 1 88.91 184 GLU B CA 1
ATOM 3533 C C . GLU B 1 184 ? 32.38 13.254 -22.421 1 88.91 184 GLU B C 1
ATOM 3535 O O . GLU B 1 184 ? 32.785 13.506 -23.558 1 88.91 184 GLU B O 1
ATOM 3540 N N . VAL B 1 185 ? 32.869 12.33 -21.688 1 89.77 185 VAL B N 1
ATOM 3541 C CA . VAL B 1 185 ? 33.894 11.438 -22.219 1 89.77 185 VAL B CA 1
ATOM 3542 C C . VAL B 1 185 ? 33.327 10.638 -23.39 1 89.77 185 VAL B C 1
ATOM 3544 O O . VAL B 1 185 ? 33.982 10.491 -24.425 1 89.77 185 VAL B O 1
ATOM 3547 N N . GLY B 1 186 ? 32.126 10.166 -23.256 1 88.73 186 GLY B N 1
ATOM 3548 C CA . GLY B 1 186 ? 31.485 9.436 -24.338 1 88.73 186 GLY B CA 1
ATOM 3549 C C . GLY B 1 186 ? 31.297 10.271 -25.591 1 88.73 186 GLY B C 1
ATOM 3550 O O . GLY B 1 186 ? 31.511 9.787 -26.704 1 88.73 186 GLY B O 1
ATOM 3551 N N . ARG B 1 187 ? 31.028 11.521 -25.355 1 89.71 187 ARG B N 1
ATOM 3552 C CA . ARG B 1 187 ? 30.835 12.439 -26.472 1 89.71 187 ARG B CA 1
ATOM 3553 C C . ARG B 1 187 ? 32.163 12.773 -27.143 1 89.71 187 ARG B C 1
ATOM 3555 O O . ARG B 1 187 ? 32.227 12.922 -28.365 1 89.71 187 ARG B O 1
ATOM 3562 N N . ALA B 1 188 ? 33.106 12.916 -26.294 1 91.87 188 ALA B N 1
ATOM 3563 C CA . ALA B 1 188 ? 34.435 13.236 -26.809 1 91.87 188 ALA B CA 1
ATOM 3564 C C . ALA B 1 188 ? 34.959 12.119 -27.707 1 91.87 188 ALA B C 1
ATOM 3566 O O . ALA B 1 188 ? 35.698 12.375 -28.66 1 91.87 188 ALA B O 1
ATOM 3567 N N . PHE B 1 189 ? 34.607 10.946 -27.39 1 92.67 189 PHE B N 1
ATOM 3568 C CA . PHE B 1 189 ? 35.022 9.795 -28.183 1 92.67 189 PHE B CA 1
ATOM 3569 C C . PHE B 1 189 ? 34.106 9.607 -29.386 1 92.67 189 PHE B C 1
ATOM 3571 O O . PHE B 1 189 ? 34.251 8.642 -30.139 1 92.67 189 PHE B O 1
ATOM 3578 N N . GLY B 1 190 ? 33.14 10.574 -29.609 1 91.18 190 GLY B N 1
ATOM 3579 C CA . GLY B 1 190 ? 32.282 10.566 -30.783 1 91.18 190 GLY B CA 1
ATOM 3580 C C . GLY B 1 190 ? 31.01 9.763 -30.588 1 91.18 190 GLY B C 1
ATOM 3581 O O . GLY B 1 190 ? 30.359 9.374 -31.56 1 91.18 190 GLY B O 1
ATOM 3582 N N . GLY B 1 191 ? 30.665 9.384 -29.426 1 91.48 191 GLY B N 1
ATOM 3583 C CA . GLY B 1 191 ? 29.453 8.621 -29.174 1 91.48 191 GLY B CA 1
ATOM 3584 C C . GLY B 1 191 ? 28.185 9.393 -29.486 1 91.48 191 GLY B C 1
ATOM 3585 O O . GLY B 1 191 ? 28.081 10.579 -29.167 1 91.48 191 GLY B O 1
ATOM 3586 N N . THR B 1 192 ? 27.258 8.667 -30.19 1 92.82 192 THR B N 1
ATOM 3587 C CA . THR B 1 192 ? 25.941 9.243 -30.437 1 92.82 192 THR B CA 1
ATOM 3588 C C . THR B 1 192 ? 25.091 9.211 -29.17 1 92.82 192 THR B C 1
ATOM 3590 O O . THR B 1 192 ? 25.43 8.522 -28.206 1 92.82 192 THR B O 1
ATOM 3593 N N . SER B 1 193 ? 24.006 9.95 -29.165 1 90.3 193 SER B N 1
ATOM 3594 C CA . SER B 1 193 ? 23.107 9.991 -28.017 1 90.3 193 SER B CA 1
ATOM 3595 C C . SER B 1 193 ? 22.59 8.599 -27.671 1 90.3 193 SER B C 1
ATOM 3597 O O . SER B 1 193 ? 22.453 8.256 -26.494 1 90.3 193 SER B O 1
ATOM 3599 N N . TRP B 1 194 ? 22.406 7.856 -28.694 1 92.71 194 TRP B N 1
ATOM 3600 C CA . TRP B 1 194 ? 21.911 6.498 -28.498 1 92.71 194 TRP B CA 1
ATOM 3601 C C . TRP B 1 194 ? 22.999 5.599 -27.921 1 92.71 194 TRP B C 1
ATOM 3603 O O . TRP B 1 194 ? 22.727 4.758 -27.06 1 92.71 194 TRP B O 1
ATOM 3613 N N . GLN B 1 195 ? 24.235 5.805 -28.344 1 92.83 195 GLN B N 1
ATOM 3614 C CA . GLN B 1 195 ? 25.355 5.016 -27.84 1 92.83 195 GLN B CA 1
ATOM 3615 C C . GLN B 1 195 ? 25.654 5.355 -26.382 1 92.83 195 GLN B C 1
ATOM 3617 O O . GLN B 1 195 ? 25.932 4.465 -25.577 1 92.83 195 GLN B O 1
ATOM 3622 N N . ILE B 1 196 ? 25.561 6.576 -26.07 1 93.09 196 ILE B N 1
ATOM 3623 C CA . ILE B 1 196 ? 25.808 7.016 -24.701 1 93.09 196 ILE B CA 1
ATOM 3624 C C . ILE B 1 196 ? 24.728 6.459 -23.777 1 93.09 196 ILE B C 1
ATOM 3626 O O . ILE B 1 196 ? 25.027 5.984 -22.679 1 93.09 196 ILE B O 1
ATOM 3630 N N . LEU B 1 197 ? 23.523 6.471 -24.272 1 91.9 197 LEU B N 1
ATOM 3631 C CA . LEU B 1 197 ? 22.409 5.951 -23.487 1 91.9 197 LEU B CA 1
ATOM 3632 C C . LEU B 1 197 ? 22.562 4.452 -23.252 1 91.9 197 LEU B C 1
ATOM 3634 O O . LEU B 1 197 ? 22.494 3.988 -22.111 1 91.9 197 LEU B O 1
ATOM 3638 N N . THR B 1 198 ? 22.792 3.694 -24.238 1 93.76 198 THR B N 1
ATOM 3639 C CA . THR B 1 198 ? 22.72 2.238 -24.174 1 93.76 198 THR B CA 1
ATOM 3640 C C . THR B 1 198 ? 24.014 1.657 -23.611 1 93.76 198 THR B C 1
ATOM 3642 O O . THR B 1 198 ? 24.002 0.602 -22.974 1 93.76 198 THR B O 1
ATOM 3645 N N . LYS B 1 199 ? 25.162 2.456 -23.736 1 93.32 199 LYS B N 1
ATOM 3646 C CA . LYS B 1 199 ? 26.455 1.883 -23.374 1 93.32 199 LYS B CA 1
ATOM 3647 C C . LYS B 1 199 ? 26.991 2.503 -22.087 1 93.32 199 LYS B C 1
ATOM 3649 O O . LYS B 1 199 ? 27.891 1.949 -21.453 1 93.32 199 LYS B O 1
ATOM 3654 N N . ILE B 1 200 ? 26.443 3.596 -21.7 1 92.65 200 ILE B N 1
ATOM 3655 C CA . ILE B 1 200 ? 26.973 4.259 -20.514 1 92.65 200 ILE B CA 1
ATOM 3656 C C . ILE B 1 200 ? 25.855 4.465 -19.494 1 92.65 200 ILE B C 1
ATOM 3658 O O . ILE B 1 200 ? 25.871 3.865 -18.417 1 92.65 200 ILE B O 1
ATOM 3662 N N . GLU B 1 201 ? 24.832 5.139 -19.858 1 93.97 201 GLU B N 1
ATOM 3663 C CA . GLU B 1 201 ? 23.799 5.552 -18.912 1 93.97 201 GLU B CA 1
ATOM 3664 C C . GLU B 1 201 ? 23.004 4.352 -18.405 1 93.97 201 GLU B C 1
ATOM 3666 O O . GLU B 1 201 ? 22.854 4.167 -17.196 1 93.97 201 GLU B O 1
ATOM 3671 N N . LEU B 1 202 ? 22.551 3.532 -19.301 1 94.28 202 LEU B N 1
ATOM 3672 C CA . LEU B 1 202 ? 21.678 2.428 -18.92 1 94.28 202 LEU B CA 1
ATOM 3673 C C . LEU B 1 202 ? 22.433 1.402 -18.081 1 94.28 202 LEU B C 1
ATOM 3675 O O . LEU B 1 202 ? 21.945 0.971 -17.034 1 94.28 202 LEU B O 1
ATOM 3679 N N . PRO B 1 203 ? 23.618 1.066 -18.536 1 94.21 203 PRO B N 1
ATOM 3680 C CA . PRO B 1 203 ? 24.377 0.126 -17.708 1 94.21 203 PRO B CA 1
ATOM 3681 C C . PRO B 1 203 ? 24.676 0.674 -16.315 1 94.21 203 PRO B C 1
ATOM 3683 O O . PRO B 1 203 ? 24.654 -0.076 -15.335 1 94.21 203 PRO B O 1
ATOM 3686 N N . THR B 1 204 ? 24.929 1.929 -16.247 1 93.47 204 THR B N 1
ATOM 3687 C CA . THR B 1 204 ? 25.229 2.559 -14.966 1 93.47 204 THR B CA 1
ATOM 3688 C C . THR B 1 204 ? 23.973 2.657 -14.104 1 93.47 204 THR B C 1
ATOM 3690 O O . THR B 1 204 ? 24.055 2.631 -12.874 1 93.47 204 THR B O 1
ATOM 3693 N N . ALA B 1 205 ? 22.838 2.653 -14.701 1 95.48 205 ALA B N 1
ATOM 3694 C CA . ALA B 1 205 ? 21.574 2.873 -14.004 1 95.48 205 ALA B CA 1
ATOM 3695 C C . ALA B 1 205 ? 20.938 1.549 -13.591 1 95.48 205 ALA B C 1
ATOM 3697 O O . ALA B 1 205 ? 19.882 1.532 -12.953 1 95.48 205 ALA B O 1
ATOM 3698 N N . VAL B 1 206 ? 21.531 0.446 -13.912 1 95.44 206 VAL B N 1
ATOM 3699 C CA . VAL B 1 206 ? 20.958 -0.883 -13.731 1 95.44 206 VAL B CA 1
ATOM 3700 C C . VAL B 1 206 ? 20.59 -1.092 -12.263 1 95.44 206 VAL B C 1
ATOM 3702 O O . VAL B 1 206 ? 19.487 -1.547 -11.952 1 95.44 206 VAL B O 1
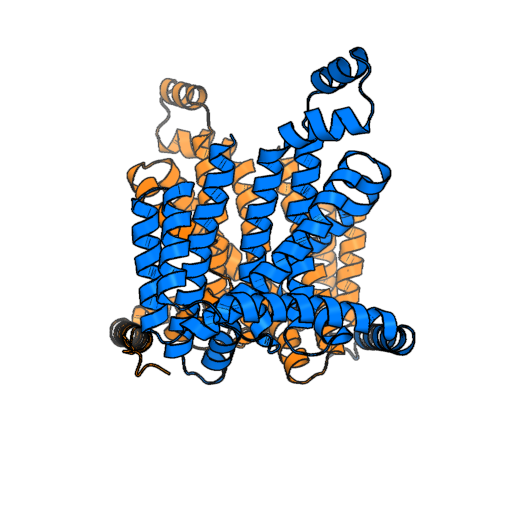ATOM 3705 N N . PRO B 1 207 ? 21.416 -0.673 -11.324 1 94.7 207 PRO B N 1
ATOM 3706 C CA . PRO B 1 207 ? 21.04 -0.881 -9.924 1 94.7 207 PRO B CA 1
ATOM 3707 C C . PRO B 1 207 ? 19.763 -0.137 -9.539 1 94.7 207 PRO B C 1
ATOM 3709 O O . PRO B 1 207 ? 18.889 -0.705 -8.878 1 94.7 207 PRO B O 1
ATOM 3712 N N . SER B 1 208 ? 19.637 1.062 -9.995 1 95.84 208 SER B N 1
ATOM 3713 C CA . SER B 1 208 ? 18.437 1.843 -9.716 1 95.84 208 SER B CA 1
ATOM 3714 C C . SER B 1 208 ? 17.217 1.253 -10.415 1 95.84 208 SER B C 1
ATOM 3716 O O . SER B 1 208 ? 16.127 1.209 -9.842 1 95.84 208 SER B O 1
ATOM 3718 N N . ILE B 1 209 ? 17.419 0.829 -11.599 1 97.2 209 ILE B N 1
ATOM 3719 C CA . ILE B 1 209 ? 16.337 0.212 -12.359 1 97.2 209 ILE B CA 1
ATOM 3720 C C . ILE B 1 209 ? 15.858 -1.05 -11.645 1 97.2 209 ILE B C 1
ATOM 3722 O O . ILE B 1 209 ? 14.653 -1.287 -11.532 1 97.2 209 ILE B O 1
ATOM 3726 N N . MET B 1 210 ? 16.768 -1.841 -11.091 1 96.35 210 MET B N 1
ATOM 3727 C CA . MET B 1 210 ? 16.421 -3.085 -10.41 1 96.35 210 MET B CA 1
ATOM 3728 C C . MET B 1 210 ? 15.658 -2.805 -9.12 1 96.35 210 MET B C 1
ATOM 3730 O O . MET B 1 210 ? 14.789 -3.585 -8.726 1 96.35 210 MET B O 1
ATOM 3734 N N . MET B 1 211 ? 15.99 -1.696 -8.485 1 95.87 211 MET B N 1
ATOM 3735 C CA . MET B 1 211 ? 15.204 -1.282 -7.327 1 95.87 211 MET B CA 1
ATOM 3736 C C . MET B 1 211 ? 13.764 -0.976 -7.728 1 95.87 211 MET B C 1
ATOM 3738 O O . MET B 1 211 ? 12.828 -1.319 -7.005 1 95.87 211 MET B O 1
ATOM 3742 N N . GLY B 1 212 ? 13.667 -0.346 -8.887 1 97.08 212 GLY B N 1
ATOM 3743 C CA . GLY B 1 212 ? 12.343 -0.083 -9.428 1 97.08 212 GLY B CA 1
ATOM 3744 C C . GLY B 1 212 ? 11.576 -1.347 -9.768 1 97.08 212 GLY B C 1
ATOM 3745 O O . GLY B 1 212 ? 10.371 -1.433 -9.521 1 97.08 212 GLY B O 1
ATOM 3746 N N . VAL B 1 213 ? 12.271 -2.288 -10.241 1 97.42 213 VAL B N 1
ATOM 3747 C CA . VAL B 1 213 ? 11.676 -3.579 -10.573 1 97.42 213 VAL B CA 1
ATOM 3748 C C . VAL B 1 213 ? 11.188 -4.266 -9.3 1 97.42 213 VAL B C 1
ATOM 3750 O O . VAL B 1 213 ? 10.065 -4.773 -9.252 1 97.42 213 VAL B O 1
ATOM 3753 N N . ASN B 1 214 ? 12.035 -4.295 -8.291 1 95.83 214 ASN B N 1
ATOM 3754 C CA . ASN B 1 214 ? 11.654 -4.901 -7.019 1 95.83 214 ASN B CA 1
ATOM 3755 C C . ASN B 1 214 ? 10.411 -4.238 -6.433 1 95.83 214 ASN B C 1
ATOM 3757 O O . ASN B 1 214 ? 9.494 -4.923 -5.976 1 95.83 214 ASN B O 1
ATOM 3761 N N . GLN B 1 215 ? 10.368 -2.931 -6.505 1 95.62 215 GLN B N 1
ATOM 3762 C CA . GLN B 1 215 ? 9.225 -2.2 -5.968 1 95.62 215 GLN B CA 1
ATOM 3763 C C . GLN B 1 215 ? 7.954 -2.513 -6.752 1 95.62 215 GLN B C 1
ATOM 3765 O O . GLN B 1 215 ? 6.883 -2.683 -6.166 1 95.62 215 GLN B O 1
ATOM 3770 N N . ALA B 1 216 ? 8.108 -2.598 -8.066 1 97.6 216 ALA B N 1
ATOM 3771 C CA . ALA B 1 216 ? 6.957 -2.908 -8.91 1 97.6 216 ALA B CA 1
ATOM 3772 C C . ALA B 1 216 ? 6.391 -4.286 -8.582 1 97.6 216 ALA B C 1
ATOM 3774 O O . ALA B 1 216 ? 5.172 -4.469 -8.536 1 97.6 216 ALA B O 1
ATOM 3775 N N . ILE B 1 217 ? 7.238 -5.208 -8.365 1 96.91 217 ILE B N 1
ATOM 3776 C CA . ILE B 1 217 ? 6.817 -6.566 -8.039 1 96.91 217 ILE B CA 1
ATOM 3777 C C . ILE B 1 217 ? 6.088 -6.571 -6.697 1 96.91 217 ILE B C 1
ATOM 3779 O O . ILE B 1 217 ? 5.001 -7.142 -6.575 1 96.91 217 ILE B O 1
ATOM 3783 N N . MET B 1 218 ? 6.621 -5.914 -5.682 1 94.46 218 MET B N 1
ATOM 3784 C CA . MET B 1 218 ? 6.033 -5.906 -4.345 1 94.46 218 MET B CA 1
ATOM 3785 C C . MET B 1 218 ? 4.677 -5.21 -4.351 1 94.46 218 MET B C 1
ATOM 3787 O O . MET B 1 218 ? 3.724 -5.691 -3.735 1 94.46 218 MET B O 1
ATOM 3791 N N . LEU B 1 219 ? 4.604 -4.108 -5.093 1 95.55 219 LEU B N 1
ATOM 3792 C CA . LEU B 1 219 ? 3.339 -3.388 -5.191 1 95.55 219 LEU B CA 1
ATOM 3793 C C . LEU B 1 219 ? 2.303 -4.211 -5.949 1 95.55 219 LEU B C 1
ATOM 3795 O O . LEU B 1 219 ? 1.109 -4.144 -5.648 1 95.55 219 LEU B O 1
ATOM 3799 N N . SER B 1 220 ? 2.777 -4.98 -6.914 1 97.56 220 SER B N 1
ATOM 3800 C CA . SER B 1 220 ? 1.869 -5.851 -7.654 1 97.56 220 SER B CA 1
ATOM 3801 C C . SER B 1 220 ? 1.264 -6.917 -6.747 1 97.56 220 SER B C 1
ATOM 3803 O O . SER B 1 220 ? 0.076 -7.229 -6.854 1 97.56 220 SER B O 1
ATOM 3805 N N . PHE B 1 221 ? 2.032 -7.522 -5.882 1 96.17 221 PHE B N 1
ATOM 3806 C CA . PHE B 1 221 ? 1.505 -8.483 -4.92 1 96.17 221 PHE B CA 1
ATOM 3807 C C . PHE B 1 221 ? 0.407 -7.853 -4.071 1 96.17 221 PHE B C 1
ATOM 3809 O O . PHE B 1 221 ? -0.652 -8.452 -3.873 1 96.17 221 PHE B O 1
ATOM 3816 N N . SER B 1 222 ? 0.628 -6.714 -3.652 1 94.49 222 SER B N 1
ATOM 3817 C CA . SER B 1 222 ? -0.31 -6.013 -2.782 1 94.49 222 SER B CA 1
ATOM 3818 C C . SER B 1 222 ? -1.627 -5.736 -3.499 1 94.49 222 SER B C 1
ATOM 3820 O O . SER B 1 222 ? -2.701 -6.036 -2.974 1 94.49 222 SER B O 1
ATOM 3822 N N . MET B 1 223 ? -1.512 -5.258 -4.715 1 96.54 223 MET B N 1
ATOM 3823 C CA . MET B 1 223 ? -2.707 -4.827 -5.435 1 96.54 223 MET B CA 1
ATOM 3824 C C . MET B 1 223 ? -3.465 -6.025 -5.997 1 96.54 223 MET B C 1
ATOM 3826 O O . MET B 1 223 ? -4.696 -6.013 -6.057 1 96.54 223 MET B O 1
ATOM 3830 N N . VAL B 1 224 ? -2.783 -7.035 -6.457 1 97.34 224 VAL B N 1
ATOM 3831 C CA . VAL B 1 224 ? -3.435 -8.203 -7.039 1 97.34 224 VAL B CA 1
ATOM 3832 C C . VAL B 1 224 ? -4.304 -8.887 -5.986 1 97.34 224 VAL B C 1
ATOM 3834 O O . VAL B 1 224 ? -5.387 -9.389 -6.296 1 97.34 224 VAL B O 1
ATOM 3837 N N . VAL B 1 225 ? -3.846 -8.906 -4.793 1 96.36 225 VAL B N 1
ATOM 3838 C CA . VAL B 1 225 ? -4.626 -9.519 -3.722 1 96.36 225 VAL B CA 1
ATOM 3839 C C . VAL B 1 225 ? -5.896 -8.707 -3.479 1 96.36 225 VAL B C 1
ATOM 3841 O O . VAL B 1 225 ? -6.981 -9.272 -3.32 1 96.36 225 VAL B O 1
ATOM 3844 N N . ILE B 1 226 ? -5.793 -7.408 -3.517 1 95.88 226 ILE B N 1
ATOM 3845 C CA . ILE B 1 226 ? -6.943 -6.526 -3.356 1 95.88 226 ILE B CA 1
ATOM 3846 C C . ILE B 1 226 ? -7.907 -6.716 -4.525 1 95.88 226 ILE B C 1
ATOM 3848 O O . ILE B 1 226 ? -9.127 -6.672 -4.345 1 95.88 226 ILE B O 1
ATOM 3852 N N . ALA B 1 227 ? -7.395 -6.991 -5.687 1 96.71 227 ALA B N 1
ATOM 3853 C CA . ALA B 1 227 ? -8.193 -7.165 -6.898 1 96.71 227 ALA B CA 1
ATOM 3854 C C . ALA B 1 227 ? -9.092 -8.393 -6.79 1 96.71 227 ALA B C 1
ATOM 3856 O O . ALA B 1 227 ? -10.061 -8.53 -7.542 1 96.71 227 ALA B O 1
ATOM 3857 N N . GLY B 1 228 ? -8.812 -9.274 -5.9 1 94.89 228 GLY B N 1
ATOM 3858 C CA . GLY B 1 228 ? -9.731 -10.367 -5.625 1 94.89 228 GLY B CA 1
ATOM 3859 C C . GLY B 1 228 ? -11.134 -9.897 -5.29 1 94.89 228 GLY B C 1
ATOM 3860 O O . GLY B 1 228 ? -12.103 -10.634 -5.48 1 94.89 228 GLY B O 1
ATOM 3861 N N . PHE B 1 229 ? -11.225 -8.74 -4.865 1 92.77 229 PHE B N 1
ATOM 3862 C CA . PHE B 1 229 ? -12.506 -8.151 -4.491 1 92.77 229 PHE B CA 1
ATOM 3863 C C . PHE B 1 229 ? -13.434 -8.063 -5.697 1 92.77 229 PHE B C 1
ATOM 3865 O O . PHE B 1 229 ? -14.652 -8.188 -5.559 1 92.77 229 PHE B O 1
ATOM 3872 N N . ILE B 1 230 ? -12.833 -7.865 -6.844 1 94.84 230 ILE B N 1
ATOM 3873 C CA . ILE B 1 230 ? -13.669 -7.691 -8.027 1 94.84 230 ILE B CA 1
ATOM 3874 C C . ILE B 1 230 ? -13.634 -8.96 -8.875 1 94.84 230 ILE B C 1
ATOM 3876 O O . ILE B 1 230 ? -13.834 -8.907 -10.091 1 94.84 230 ILE B O 1
ATOM 3880 N N . GLY B 1 231 ? -13.208 -10.037 -8.26 1 94.01 231 GLY B N 1
ATOM 3881 C CA . GLY B 1 231 ? -13.328 -11.325 -8.926 1 94.01 231 GLY B CA 1
ATOM 3882 C C . GLY B 1 231 ? -12.167 -11.627 -9.854 1 94.01 231 GLY B C 1
ATOM 3883 O O . GLY B 1 231 ? -12.333 -12.322 -10.859 1 94.01 231 GLY B O 1
ATOM 3884 N N . SER B 1 232 ? -11.02 -11.068 -9.596 1 95.53 232 SER B N 1
ATOM 3885 C CA . SER B 1 232 ? -9.865 -11.339 -10.445 1 95.53 232 SER B CA 1
ATOM 3886 C C . SER B 1 232 ? -9.34 -12.754 -10.23 1 95.53 232 SER B C 1
ATOM 3888 O O . SER B 1 232 ? -8.526 -13.246 -11.014 1 95.53 232 SER B O 1
ATOM 3890 N N . GLY B 1 233 ? -9.841 -13.366 -9.128 1 95.65 233 GLY B N 1
ATOM 3891 C CA . GLY B 1 233 ? -9.415 -14.721 -8.82 1 95.65 233 GLY B CA 1
ATOM 3892 C C . GLY B 1 233 ? -8.177 -14.773 -7.945 1 95.65 233 GLY B C 1
ATOM 3893 O O . GLY B 1 233 ? -7.775 -13.761 -7.368 1 95.65 233 GLY B O 1
ATOM 3894 N N . GLY B 1 234 ? -7.721 -16.017 -7.752 1 97.36 234 GLY B N 1
ATOM 3895 C CA . GLY B 1 234 ? -6.492 -16.225 -7.003 1 97.36 234 GLY B CA 1
ATOM 3896 C C . GLY B 1 234 ? -6.697 -16.2 -5.5 1 97.36 234 GLY B C 1
ATOM 3897 O O . GLY B 1 234 ? -7.821 -16.359 -5.019 1 97.36 234 GLY B O 1
ATOM 3898 N N . LEU B 1 235 ? -5.641 -16.039 -4.858 1 97.73 235 LEU B N 1
ATOM 3899 C CA . LEU B 1 235 ? -5.618 -16.105 -3.4 1 97.73 235 LEU B CA 1
ATOM 3900 C C . LEU B 1 235 ? -6.417 -14.958 -2.792 1 97.73 235 LEU B C 1
ATOM 3902 O O . LEU B 1 235 ? -7.034 -15.117 -1.736 1 97.73 235 LEU B O 1
ATOM 3906 N N . GLY B 1 236 ? -6.402 -13.814 -3.481 1 96.43 236 GLY B N 1
ATOM 3907 C CA . GLY B 1 236 ? -7.184 -12.684 -3.006 1 96.43 236 GLY B CA 1
ATOM 3908 C C . GLY B 1 236 ? -8.669 -12.982 -2.913 1 96.43 236 GLY B C 1
ATOM 3909 O O . GLY B 1 236 ? -9.328 -12.586 -1.949 1 96.43 236 GLY B O 1
ATOM 3910 N N . GLU B 1 237 ? -9.196 -13.646 -3.869 1 96.28 237 GLU B N 1
ATOM 3911 C CA . GLU B 1 237 ? -10.61 -14.009 -3.865 1 96.28 237 GLU B CA 1
ATOM 3912 C C . GLU B 1 237 ? -10.934 -14.955 -2.713 1 96.28 237 GLU B C 1
ATOM 3914 O O . GLU B 1 237 ? -12.014 -14.877 -2.124 1 96.28 237 GLU B O 1
ATOM 3919 N N . VAL B 1 238 ? -10.023 -15.866 -2.387 1 96.36 238 VAL B N 1
ATOM 3920 C CA . VAL B 1 238 ? -10.215 -16.801 -1.283 1 96.36 238 VAL B CA 1
ATOM 3921 C C . VAL B 1 238 ? -10.246 -16.039 0.04 1 96.36 238 VAL B C 1
ATOM 3923 O O . VAL B 1 238 ? -11.078 -16.319 0.906 1 96.36 238 VAL B O 1
ATOM 3926 N N . ILE B 1 239 ? -9.376 -15.075 0.143 1 95.47 239 ILE B N 1
ATOM 3927 C CA . ILE B 1 239 ? -9.328 -14.266 1.355 1 95.47 239 ILE B CA 1
ATOM 3928 C C . ILE B 1 239 ? -10.638 -13.497 1.515 1 95.47 239 ILE B C 1
ATOM 3930 O O . ILE B 1 239 ? -11.274 -13.554 2.57 1 95.47 239 ILE B O 1
ATOM 3934 N N . ILE B 1 240 ? -11.054 -12.844 0.443 1 93.46 240 ILE B N 1
ATOM 3935 C CA . ILE B 1 240 ? -12.232 -11.985 0.462 1 93.46 240 ILE B CA 1
ATOM 3936 C C . ILE B 1 240 ? -13.479 -12.824 0.731 1 93.46 240 ILE B C 1
ATOM 3938 O O . ILE B 1 240 ? -14.289 -12.485 1.596 1 93.46 240 ILE B O 1
ATOM 3942 N N . SER B 1 241 ? -13.674 -13.922 0.07 1 93.78 241 SER B N 1
ATOM 3943 C CA . SER B 1 241 ? -14.827 -14.794 0.271 1 93.78 241 SER B CA 1
ATOM 3944 C C . SER B 1 241 ? -14.834 -15.388 1.676 1 93.78 241 SER B C 1
ATOM 3946 O O . SER B 1 241 ? -15.894 -15.54 2.286 1 93.78 241 SER B O 1
ATOM 3948 N N . GLY B 1 242 ? -13.615 -15.751 2.127 1 93.8 242 GLY B N 1
ATOM 3949 C CA . GLY B 1 242 ? -13.522 -16.29 3.474 1 93.8 242 GLY B CA 1
ATOM 3950 C C . GLY B 1 242 ? -13.965 -15.307 4.542 1 93.8 242 GLY B C 1
ATOM 3951 O O . GLY B 1 242 ? -14.676 -15.678 5.478 1 93.8 242 GLY B O 1
ATOM 3952 N N . ILE B 1 243 ? -13.604 -14.108 4.339 1 90.02 243 ILE B N 1
ATOM 3953 C CA . ILE B 1 243 ? -13.993 -13.087 5.307 1 90.02 243 ILE B CA 1
ATOM 3954 C C . ILE B 1 243 ? -15.494 -12.828 5.209 1 90.02 243 ILE B C 1
ATOM 3956 O O . ILE B 1 243 ? -16.184 -12.746 6.228 1 90.02 243 ILE B O 1
ATOM 3960 N N . GLN B 1 244 ? -15.99 -12.73 3.977 1 88.77 244 GLN B N 1
ATOM 3961 C CA . GLN B 1 244 ? -17.404 -12.444 3.758 1 88.77 244 GLN B CA 1
ATOM 3962 C C . GLN B 1 244 ? -18.284 -13.563 4.308 1 88.77 244 GLN B C 1
ATOM 3964 O O . GLN B 1 244 ? -19.359 -13.303 4.852 1 88.77 244 GLN B O 1
ATOM 3969 N N . ARG B 1 245 ? -17.804 -14.743 4.246 1 91.22 245 ARG B N 1
ATOM 3970 C CA . ARG B 1 245 ? -18.612 -15.887 4.659 1 91.22 245 ARG B CA 1
ATOM 3971 C C . ARG B 1 245 ? -18.225 -16.354 6.058 1 91.22 245 ARG B C 1
ATOM 3973 O O . ARG B 1 245 ? -18.693 -17.396 6.522 1 91.22 245 ARG B O 1
ATOM 3980 N N . TYR B 1 246 ? -17.345 -15.695 6.651 1 89.2 246 TYR B N 1
ATOM 3981 C CA . TYR B 1 246 ? -16.867 -15.981 8 1 89.2 246 TYR B CA 1
ATOM 3982 C C . TYR B 1 246 ? -16.255 -17.374 8.077 1 89.2 246 TYR B C 1
ATOM 3984 O O . TYR B 1 246 ? -16.48 -18.105 9.045 1 89.2 246 TYR B O 1
ATOM 3992 N N . SER B 1 247 ? -15.728 -17.799 6.954 1 93.1 247 SER B N 1
ATOM 3993 C CA . SER B 1 247 ? -14.857 -18.968 6.888 1 93.1 247 SER B CA 1
ATOM 3994 C C . SER B 1 247 ? -13.387 -18.566 6.951 1 93.1 247 SER B C 1
ATOM 3996 O O . SER B 1 247 ? -12.696 -18.556 5.93 1 93.1 247 SER B O 1
ATOM 3998 N N . LEU B 1 248 ? -12.898 -18.421 8.132 1 92.34 248 LEU B N 1
ATOM 3999 C CA . LEU B 1 248 ? -11.652 -17.687 8.321 1 92.34 248 LEU B CA 1
ATOM 4000 C C . LEU B 1 248 ? -10.449 -18.617 8.2 1 92.34 248 LEU B C 1
ATOM 4002 O O . LEU B 1 248 ? -9.325 -18.159 7.98 1 92.34 248 LEU B O 1
ATOM 4006 N N . ALA B 1 249 ? -10.664 -19.92 8.339 1 93.78 249 ALA B N 1
ATOM 4007 C CA . ALA B 1 249 ? -9.539 -20.841 8.198 1 93.78 249 ALA B CA 1
ATOM 4008 C C . ALA B 1 249 ? -8.971 -20.801 6.782 1 93.78 249 ALA B C 1
ATOM 4010 O O . ALA B 1 249 ? -7.77 -20.594 6.593 1 93.78 249 ALA B O 1
ATOM 4011 N N . PRO B 1 250 ? -9.846 -20.96 5.781 1 93.96 250 PRO B N 1
ATOM 4012 C CA . PRO B 1 250 ? -9.332 -20.837 4.415 1 93.96 250 PRO B CA 1
ATOM 4013 C C . PRO B 1 250 ? -8.738 -19.459 4.129 1 93.96 250 PRO B C 1
ATOM 4015 O O . PRO B 1 250 ? -7.752 -19.348 3.397 1 93.96 250 PRO B O 1
ATOM 4018 N N . ALA B 1 251 ? -9.328 -18.429 4.667 1 94.96 251 ALA B N 1
ATOM 4019 C CA . ALA B 1 251 ? -8.809 -17.076 4.48 1 94.96 251 ALA B CA 1
ATOM 4020 C C . ALA B 1 251 ? -7.402 -16.944 5.056 1 94.96 251 ALA B C 1
ATOM 4022 O O . ALA B 1 251 ? -6.525 -16.339 4.435 1 94.96 251 ALA B O 1
ATOM 4023 N N . LEU B 1 252 ? -7.243 -17.5 6.202 1 95.41 252 LEU B N 1
ATOM 4024 C CA . LEU B 1 252 ? -5.934 -17.469 6.845 1 95.41 252 LEU B CA 1
ATOM 4025 C C . LEU B 1 252 ? -4.903 -18.226 6.016 1 95.41 252 LEU B C 1
ATOM 4027 O O . LEU B 1 252 ? -3.77 -17.765 5.854 1 95.41 252 LEU B O 1
ATOM 4031 N N . GLU B 1 253 ? -5.25 -19.345 5.575 1 96.44 253 GLU B N 1
ATOM 4032 C CA . GLU B 1 253 ? -4.348 -20.145 4.753 1 96.44 253 GLU B CA 1
ATOM 4033 C C . GLU B 1 253 ? -3.974 -19.411 3.469 1 96.44 253 GLU B C 1
ATOM 4035 O O . GLU B 1 253 ? -2.818 -19.446 3.042 1 96.44 253 GLU B O 1
ATOM 4040 N N . ALA B 1 254 ? -4.931 -18.772 2.862 1 96.86 254 ALA B N 1
ATOM 4041 C CA . ALA B 1 254 ? -4.666 -17.998 1.652 1 96.86 254 ALA B CA 1
ATOM 4042 C C . ALA B 1 254 ? -3.734 -16.825 1.945 1 96.86 254 ALA B C 1
ATOM 4044 O O . ALA B 1 254 ? -2.851 -16.511 1.143 1 96.86 254 ALA B O 1
ATOM 4045 N N . GLY B 1 255 ? -3.961 -16.176 3.068 1 95.45 255 GLY B N 1
ATOM 4046 C CA . GLY B 1 255 ? -3.068 -15.108 3.489 1 95.45 255 GLY B CA 1
ATOM 4047 C C . GLY B 1 255 ? -1.635 -15.567 3.677 1 95.45 255 GLY B C 1
ATOM 4048 O O . GLY B 1 255 ? -0.698 -14.884 3.258 1 95.45 255 GLY B O 1
ATOM 4049 N N . ILE B 1 256 ? -1.463 -16.64 4.258 1 95.73 256 ILE B N 1
ATOM 4050 C CA . ILE B 1 256 ? -0.144 -17.228 4.466 1 95.73 256 ILE B CA 1
ATOM 4051 C C . ILE B 1 256 ? 0.501 -17.539 3.117 1 95.73 256 ILE B C 1
ATOM 4053 O O . ILE B 1 256 ? 1.677 -17.237 2.9 1 95.73 256 ILE B O 1
ATOM 4057 N N . ALA B 1 257 ? -0.282 -18.102 2.244 1 97.25 257 ALA B N 1
ATOM 4058 C CA . ALA B 1 257 ? 0.232 -18.492 0.934 1 97.25 257 ALA B CA 1
ATOM 4059 C C . ALA B 1 257 ? 0.743 -17.278 0.162 1 97.25 257 ALA B C 1
ATOM 4061 O O . ALA B 1 257 ? 1.838 -17.312 -0.405 1 97.25 257 ALA B O 1
ATOM 4062 N N . VAL B 1 258 ? -0.025 -16.271 0.118 1 96.8 258 VAL B N 1
ATOM 4063 C CA . VAL B 1 258 ? 0.386 -15.085 -0.627 1 96.8 258 VAL B CA 1
ATOM 4064 C C . VAL B 1 258 ? 1.636 -14.482 0.009 1 96.8 258 VAL B C 1
ATOM 4066 O O . VAL B 1 258 ? 2.519 -13.984 -0.693 1 96.8 258 VAL B O 1
ATOM 4069 N N . THR B 1 259 ? 1.722 -14.496 1.331 1 95.61 259 THR B N 1
ATOM 4070 C CA . THR B 1 259 ? 2.892 -13.988 2.038 1 95.61 259 THR B CA 1
ATOM 4071 C C . THR B 1 259 ? 4.135 -14.799 1.679 1 95.61 259 THR B C 1
ATOM 4073 O O . THR B 1 259 ? 5.203 -14.234 1.439 1 95.61 259 THR B O 1
ATOM 4076 N N . PHE B 1 260 ? 3.982 -16.063 1.657 1 96.79 260 PHE B N 1
ATOM 4077 C CA . PHE B 1 260 ? 5.096 -16.937 1.31 1 96.79 260 PHE B CA 1
ATOM 4078 C C . PHE B 1 260 ? 5.605 -16.635 -0.094 1 96.79 260 PHE B C 1
ATOM 4080 O O . PHE B 1 260 ? 6.813 -16.525 -0.312 1 96.79 260 PHE B O 1
ATOM 4087 N N . LEU B 1 261 ? 4.693 -16.486 -1 1 97.22 261 LEU B N 1
ATOM 4088 C CA . LEU B 1 261 ? 5.084 -16.168 -2.369 1 97.22 261 LEU B CA 1
ATOM 4089 C C . LEU B 1 261 ? 5.796 -14.821 -2.432 1 97.22 261 LEU B C 1
ATOM 4091 O O . LEU B 1 261 ? 6.829 -14.69 -3.093 1 97.22 261 LEU B O 1
ATOM 4095 N N . ALA B 1 262 ? 5.225 -13.884 -1.751 1 95.99 262 ALA B N 1
ATOM 4096 C CA . ALA B 1 262 ? 5.796 -12.539 -1.756 1 95.99 262 ALA B CA 1
ATOM 4097 C C . ALA B 1 262 ? 7.207 -12.541 -1.175 1 95.99 262 ALA B C 1
ATOM 4099 O O . ALA B 1 262 ? 8.102 -11.875 -1.701 1 95.99 262 ALA B O 1
ATOM 4100 N N . VAL B 1 263 ? 7.423 -13.269 -0.134 1 94.72 263 VAL B N 1
ATOM 4101 C CA . VAL B 1 263 ? 8.729 -13.337 0.513 1 94.72 263 VAL B CA 1
ATOM 4102 C C . VAL B 1 263 ? 9.748 -13.952 -0.444 1 94.72 263 VAL B C 1
ATOM 4104 O O . VAL B 1 263 ? 10.88 -13.472 -0.546 1 94.72 263 VAL B O 1
ATOM 4107 N N . ILE B 1 264 ? 9.361 -14.971 -1.116 1 96.22 264 ILE B N 1
ATOM 4108 C CA . ILE B 1 264 ? 10.253 -15.651 -2.049 1 96.22 264 ILE B CA 1
ATOM 4109 C C . ILE B 1 264 ? 10.666 -14.689 -3.161 1 96.22 264 ILE B C 1
ATOM 4111 O O . ILE B 1 264 ? 11.853 -14.56 -3.469 1 96.22 264 ILE B O 1
ATOM 4115 N N . PHE B 1 265 ? 9.737 -13.997 -3.727 1 95.01 265 PHE B N 1
ATOM 4116 C CA . PHE B 1 265 ? 10.033 -13.071 -4.814 1 95.01 265 PHE B CA 1
ATOM 4117 C C . PHE B 1 265 ? 10.856 -11.891 -4.311 1 95.01 265 PHE B C 1
ATOM 4119 O O . PHE B 1 265 ? 11.728 -11.388 -5.022 1 95.01 265 PHE B O 1
ATOM 4126 N N . ASP B 1 266 ? 10.513 -11.493 -3.133 1 93.62 266 ASP B N 1
ATOM 4127 C CA . ASP B 1 266 ? 11.269 -10.393 -2.54 1 93.62 266 ASP B CA 1
ATOM 4128 C C . ASP B 1 266 ? 12.74 -10.767 -2.371 1 93.62 266 ASP B C 1
ATOM 4130 O O . ASP B 1 266 ? 13.627 -9.964 -2.666 1 93.62 266 ASP B O 1
ATOM 4134 N N . ARG B 1 267 ? 13.046 -11.946 -1.949 1 91.87 267 ARG B N 1
ATOM 4135 C CA . ARG B 1 267 ? 14.416 -12.401 -1.738 1 91.87 267 ARG B CA 1
ATOM 4136 C C . ARG B 1 267 ? 15.168 -12.506 -3.06 1 91.87 267 ARG B C 1
ATOM 4138 O O . ARG B 1 267 ? 16.337 -12.124 -3.148 1 91.87 267 ARG B O 1
ATOM 4145 N N . ILE B 1 268 ? 14.48 -12.983 -4.011 1 93.88 268 ILE B N 1
ATOM 4146 C CA . ILE B 1 268 ? 15.096 -13.141 -5.324 1 93.88 268 ILE B CA 1
ATOM 4147 C C . ILE B 1 268 ? 15.466 -11.772 -5.888 1 93.88 268 ILE B C 1
ATOM 4149 O O . ILE B 1 268 ? 16.596 -11.562 -6.336 1 93.88 268 ILE B O 1
ATOM 4153 N N . THR B 1 269 ? 14.566 -10.844 -5.818 1 91.68 269 THR B N 1
ATOM 4154 C CA . THR B 1 269 ? 14.743 -9.563 -6.491 1 91.68 269 THR B CA 1
ATOM 4155 C C . THR B 1 269 ? 15.689 -8.663 -5.701 1 91.68 269 THR B C 1
ATOM 4157 O O . THR B 1 269 ? 16.467 -7.906 -6.285 1 91.68 269 THR B O 1
ATOM 4160 N N . ARG B 1 270 ? 15.64 -8.738 -4.382 1 87.91 270 ARG B N 1
ATOM 4161 C CA . ARG B 1 270 ? 16.536 -7.926 -3.566 1 87.91 270 ARG B CA 1
ATOM 4162 C C . ARG B 1 270 ? 17.992 -8.322 -3.791 1 87.91 270 ARG B C 1
ATOM 4164 O O . ARG B 1 270 ? 18.881 -7.469 -3.785 1 87.91 270 ARG B O 1
ATOM 4171 N N . ASN B 1 271 ? 18.252 -9.539 -3.912 1 86.69 271 ASN B N 1
ATOM 4172 C CA . ASN B 1 271 ? 19.618 -10.012 -4.107 1 86.69 271 ASN B CA 1
ATOM 4173 C C . ASN B 1 271 ? 20.146 -9.646 -5.492 1 86.69 271 ASN B C 1
ATOM 4175 O O . ASN B 1 271 ? 21.35 -9.447 -5.669 1 86.69 271 ASN B O 1
ATOM 4179 N N . LEU B 1 272 ? 19.243 -9.59 -6.389 1 83.31 272 LEU B N 1
ATOM 4180 C CA . LEU B 1 272 ? 19.655 -9.185 -7.729 1 83.31 272 LEU B CA 1
ATOM 4181 C C . LEU B 1 272 ? 20.05 -7.712 -7.754 1 83.31 272 LEU B C 1
ATOM 4183 O O . LEU B 1 272 ? 20.949 -7.319 -8.5 1 83.31 272 LEU B O 1
ATOM 4187 N N . VAL B 1 273 ? 19.434 -6.946 -6.925 1 77.43 273 VAL B N 1
ATOM 4188 C CA . VAL B 1 273 ? 19.767 -5.532 -6.786 1 77.43 273 VAL B CA 1
ATOM 4189 C C . VAL B 1 273 ? 21.111 -5.385 -6.075 1 77.43 273 VAL B C 1
ATOM 4191 O O . VAL B 1 273 ? 21.952 -4.581 -6.485 1 77.43 273 VAL B O 1
ATOM 4194 N N . GLY B 1 274 ? 21.387 -6.181 -4.998 1 70.06 274 GLY B N 1
ATOM 4195 C CA . GLY B 1 274 ? 22.602 -6.103 -4.203 1 70.06 274 GLY B CA 1
ATOM 4196 C C . GLY B 1 274 ? 23.823 -6.638 -4.927 1 70.06 274 GLY B C 1
ATOM 4197 O O . GLY B 1 274 ? 24.941 -6.171 -4.698 1 70.06 274 GLY B O 1
ATOM 4198 N N . SER B 1 275 ? 23.601 -7.662 -5.647 1 60.47 275 SER B N 1
ATOM 4199 C CA . SER B 1 275 ? 24.742 -8.253 -6.34 1 60.47 275 SER B CA 1
ATOM 4200 C C . SER B 1 275 ? 25.271 -7.323 -7.427 1 60.47 275 SER B C 1
ATOM 4202 O O . SER B 1 275 ? 26.415 -7.46 -7.865 1 60.47 275 SER B O 1
ATOM 4204 N N . LYS B 1 276 ? 24.339 -6.473 -7.817 1 54.72 276 LYS B N 1
ATOM 4205 C CA . LYS B 1 276 ? 24.797 -5.603 -8.897 1 54.72 276 LYS B CA 1
ATOM 4206 C C . LYS B 1 276 ? 25.429 -4.328 -8.346 1 54.72 276 LYS B C 1
ATOM 4208 O O . LYS B 1 276 ? 25.975 -3.523 -9.103 1 54.72 276 LYS B O 1
ATOM 4213 N N . ILE B 1 277 ? 25.228 -4.126 -7.01 1 46.77 277 ILE B N 1
ATOM 4214 C CA . ILE B 1 277 ? 25.986 -3.039 -6.401 1 46.77 277 ILE B CA 1
ATOM 4215 C C . ILE B 1 277 ? 27.315 -3.57 -5.87 1 46.77 277 ILE B C 1
ATOM 4217 O O . ILE B 1 277 ? 27.356 -4.614 -5.214 1 46.77 277 ILE B O 1
#

Nearest PDB structures (foldseek):
  7ahh-assembly1_B  TM=9.502E-01  e=1.469E-16  Lactococcus lactis subsp. lactis
  7ahd-assembly1_B  TM=9.217E-01  e=1.227E-16  Lactococcus lactis subsp. lactis
  7ahh-assembly1_A  TM=9.517E-01  e=5.675E-16  Lactococcus lactis subsp. lactis
  7ahc-assembly1_B  TM=9.502E-01  e=5.675E-16  Lactococcus lactis subsp. lactis
  7ahd-assembly1_A  TM=9.075E-01  e=1.831E-15  Lactococcus lactis subsp. lactis

Solvent-accessible surface area (backbone atoms only — not comparable to full-atom values): 26413 Å² total; per-residue (Å²): 131,72,86,50,58,61,74,46,60,25,54,52,52,50,51,49,50,50,50,46,50,71,74,39,41,68,59,54,49,48,52,45,49,54,48,44,50,45,33,49,51,36,40,50,58,58,67,70,44,54,68,67,59,48,49,49,51,51,30,50,50,32,34,74,55,60,31,64,68,57,16,54,52,44,44,54,47,53,51,50,30,43,30,63,65,40,46,70,39,45,42,46,37,47,17,45,36,51,39,21,35,51,51,18,44,68,52,14,39,57,51,6,51,49,32,51,74,28,71,67,49,34,67,60,44,49,63,56,43,51,49,55,71,48,42,40,68,71,47,42,45,50,62,25,33,71,77,58,39,70,19,51,49,19,26,32,52,30,20,22,62,63,18,16,47,49,19,20,52,28,26,16,49,24,43,61,65,48,54,64,64,62,52,50,51,38,44,72,75,65,46,48,75,66,49,39,40,67,69,45,32,47,64,69,12,43,46,36,34,36,50,8,50,41,48,16,47,55,43,18,54,35,38,44,35,58,22,9,73,48,53,36,41,28,37,22,27,44,30,50,50,12,58,76,67,69,40,52,32,62,15,45,45,30,36,50,43,53,30,47,53,41,49,48,53,47,50,46,39,52,35,56,29,52,70,66,95,130,74,87,51,59,61,74,46,59,24,55,52,51,50,50,48,51,50,51,47,48,71,74,40,41,70,61,56,48,49,54,45,48,54,48,44,49,44,32,50,51,37,40,50,58,58,66,70,44,52,70,68,58,49,49,50,52,52,29,50,51,33,34,75,55,60,31,64,69,58,16,54,54,44,45,54,48,53,50,51,31,43,30,63,64,39,47,70,38,46,44,46,37,47,17,46,36,51,40,21,36,52,53,17,45,68,52,14,39,58,51,5,52,49,31,50,74,27,71,68,48,34,65,60,44,47,63,55,44,51,49,54,71,49,42,39,67,72,46,41,44,49,62,25,34,71,76,59,39,70,20,51,50,19,27,32,51,29,21,20,62,63,18,17,47,49,19,20,53,27,25,16,48,23,42,62,65,50,53,65,64,61,53,50,51,38,45,73,75,64,45,49,76,65,49,39,40,68,69,46,32,47,64,68,12,43,46,35,34,36,49,9,50,42,48,17,47,55,43,17,53,35,38,44,37,58,23,9,74,48,53,37,41,29,38,22,27,45,28,49,50,12,58,76,66,68,39,53,31,62,15,43,45,29,36,49,42,53,29,46,53,41,49,49,53,48,50,47,40,51,35,56,28,52,71,66,95

Organism: Methanococcus maripaludis (strain DSM 14266 / JCM 13030 / NBRC 101832 / S2 / LL) (NCBI:txid267377)

Secondary structure (DSSP, 8-state):
--------HHHHHHHHHHHHHHHSHHHHHHHHHHHHHHHHHHHHHHHHS-HHHHHHHHHHHHHHHT-HHHHHHHHHHHHHHHHTT-HHHHHHHHHHHHHHHHHHHHHHHHHHHHHHH-HHHHHHHHHHHHHHHHS-GGGGHHHHHHHH-SSHHHHHHHHHHHHHHHHHHHHHHHHHTS-HHHHHHHHHTT--HHHHIIIIIHHHHHHHHHHHHHHHHHHHHHHHHHHGGGT--HHHHHHHHHHHTT-HHHHHHHHHHHHHHHHHHHHHHHHHHHHT-/--------HHHHHHHHHHHHHHHSHHHHHHHHHHHHHHHHHHHHHHHHS-HHHHHHHHHHHHHHHT-HHHHHHHHHHHHHHHHTT-HHHHHHHHHHHHHHHHHHHHHHHHHHHHHHH-HHHHHHHHHHHHHHHHS-GGGGHHHHHHHH-SSHHHHHHHHHHHHHHHHHHHHHHHHHTS-HHHHHHHHHTT--HHHHIIIIIHHHHHHHHHHHHHHHHHHHHHHHHHHGGGT--HHHHHHHHHHHTT-HHHHHHHHHHHHHHHHHHHHHHHHHHHHT-

Foldseek 3Di:
DPPPPPVCPVVVVLVVLVVCCVVPVVVLVVLLVVLVVQLVVQLCVLVVDDLVVVLVVLLVLCCVQFHNVLSVLLSVLSVLCVVLVQSSLQSSLVSLLVSLLVLLLVPQLVLLVVLLVDVVSVVVVVVVLVVLAPDDLLVLLVVLCSNPNFAQSSLSVSLSSNLNSQLNNLSSVQQNPFDPVLLVVCVVVPHDPVCCVVPPRNLSSVLSNLVSSLSSSLSSLVSSLVSLVRPHTGLSVQLVVCVVVVVCVSNVSSVSSSVSVNVSSNSNSVSVSVVSD/DPPPPPVCPVVVVLVVLVVCCVVPVVVLVVLLVVLVVQLVVQLCVLVVDDLVVVLVVLLVLCCVQFHNVLSVLLSVLSVLCVVLVQSSLQSSLVSLLVSLLVLLLVPQLVLLVVLLVDVVSVVVVVVVLVVLQPDDLLVLLVVLCSNPNFAQSSLSVSLSSNLNSQLNNLSSVQQNPFDPVLLVVCVVVPHDPVCCVVPPRNLSSVLSNLVSSLSSSLSSLVSSLVSLVRPHTGLSVQLVVCVVVVVCVSNVSSVSSSVSVNVSSNSNSVSVSVVSD

Radius of gyration: 24.51 Å; Cα contacts (8 Å, |Δi|>4): 800; chains: 2; bounding box: 65×66×62 Å

Sequence (554 aa):
MADTFNLGIGKFLVNLIDFLIDNYSGFFDLISYVIQSGVDFFHFLLFSINPYLMILLIAVIVWKTVNLKSMLYSVFFLVIIVMMGLWDTSMITLSLIITSTLIALLLGIPLGIVKARSKLVSTLLDPMLDVMQTLPSLAYLIPAVLFFGIGEVPGVIATVIFAMPPAIKLTALGIEQVSNELIEVGRAFGGTSWQILTKIELPTAVPSIMMGVNQAIMLSFSMVVIAGFIGSGGLGEVIISGIQRYSLAPALEAGIAVTFLAVIFDRITRNLVGSKIMADTFNLGIGKFLVNLIDFLIDNYSGFFDLISYVIQSGVDFFHFLLFSINPYLMILLIAVIVWKTVNLKSMLYSVFFLVIIVMMGLWDTSMITLSLIITSTLIALLLGIPLGIVKARSKLVSTLLDPMLDVMQTLPSLAYLIPAVLFFGIGEVPGVIATVIFAMPPAIKLTALGIEQVSNELIEVGRAFGGTSWQILTKIELPTAVPSIMMGVNQAIMLSFSMVVIAGFIGSGGLGEVIISGIQRYSLAPALEAGIAVTFLAVIFDRITRNLVGSKI

pLDDT: mean 93.61, std 8.9, range [33.06, 98.84]

InterPro domains:
  IPR000515 ABC transporter type 1, transmembrane domain MetI-like [PF00528] (108-272)
  IPR000515 ABC transporter type 1, transmembrane domain MetI-like [PS50928] (90-269)
  IPR000515 ABC transporter type 1, transmembrane domain MetI-like [cd06261] (91-265)
  IPR035906 MetI-like superfamily [G3DSA:1.10.3720.10] (78-273)
  IPR035906 MetI-like superfamily [SSF161098] (86-270)